Protein AF-A0A1W9U5M5-F1 (afdb_monomer_lite)

pLDDT: mean 80.49, std 16.15, range [33.72, 97.81]

Foldseek 3Di:
DVLVVVLVVQVPDPPRDPVSVVVNVVVVVVPDPPDPPVVVVVVVVVVVVVVVVVVVVVVVVVVVVVVVVPCPPPPPPPFADWDDQVRFVVLVVVLVVVLVPFQKKWFWFWKWKDFPPDIAIWIWTWIDGPVLWIWIWTAHPVRHTAKIWIDHQAWIWIQGPPQLEIEIDGPPLDPCVVVQCPPDDSLNVSCVRLVGDDDDDAPCGWDTPHHQKIFGHHVVRDTQKMWGADPVPRHTAKIDGVLSQKMKGWDDDDPDAFATWIWIGGRPGRIIMITTTRDMDGDDDDDPCVSDDDRDPRGHYDYQAAAEEELLCLVLLLLCLQQQHHYHYDNDDDPCRLVVVVVVVHQYEDCDPVVQVVHPRYFHQVDDDSLSSNVSVCVVPVDDPDNPSGPQADSPGRAGWAQDDLVLCCVVDDVVQSVVWSSQWIAGPPPGDIDTDDDVSVVSVVVVVVSPD

Structure (mmCIF, N/CA/C/O backbone):
data_AF-A0A1W9U5M5-F1
#
_entry.id   AF-A0A1W9U5M5-F1
#
loop_
_atom_site.group_PDB
_atom_site.id
_atom_site.type_symbol
_atom_site.label_atom_id
_atom_site.label_alt_id
_atom_site.label_comp_id
_atom_site.label_asym_id
_atom_site.label_entity_id
_atom_site.label_seq_id
_atom_site.pdbx_PDB_ins_code
_atom_site.Cartn_x
_atom_site.Cartn_y
_atom_site.Cartn_z
_atom_site.occupancy
_atom_site.B_iso_or_equiv
_atom_site.auth_seq_id
_atom_site.auth_comp_id
_atom_site.auth_asym_id
_atom_site.auth_atom_id
_atom_site.pdbx_PDB_model_num
ATOM 1 N N . MET A 1 1 ? -99.903 -9.347 4.087 1.00 45.72 1 MET A N 1
ATOM 2 C CA . MET A 1 1 ? -99.329 -9.728 2.776 1.00 45.72 1 MET A CA 1
ATOM 3 C C . MET A 1 1 ? -98.110 -8.869 2.427 1.00 45.72 1 MET A C 1
ATOM 5 O O . MET A 1 1 ? -97.049 -9.443 2.241 1.00 45.72 1 MET A O 1
ATOM 9 N N . ILE A 1 2 ? -98.207 -7.534 2.517 1.00 44.19 2 ILE A N 1
ATOM 10 C CA . ILE A 1 2 ? -97.132 -6.554 2.216 1.00 44.19 2 ILE A CA 1
ATOM 11 C C . ILE A 1 2 ? -95.802 -6.808 2.971 1.00 44.19 2 ILE A C 1
ATOM 13 O O . ILE A 1 2 ? -94.723 -6.718 2.397 1.00 44.19 2 ILE A O 1
ATOM 17 N N . PHE A 1 3 ? -95.847 -7.205 4.249 1.00 45.75 3 PHE A N 1
ATOM 18 C CA . PHE A 1 3 ? -94.626 -7.442 5.042 1.00 45.75 3 PHE A CA 1
ATOM 19 C C . PHE A 1 3 ? -93.892 -8.757 4.727 1.00 45.75 3 PHE A C 1
ATOM 21 O O . PHE A 1 3 ? -92.684 -8.853 4.938 1.00 45.75 3 PHE A O 1
ATOM 28 N N . LYS A 1 4 ? -94.595 -9.764 4.190 1.00 46.88 4 LYS A N 1
ATOM 29 C CA . LYS A 1 4 ? -93.977 -11.042 3.796 1.00 46.88 4 LYS A CA 1
ATOM 30 C C . LYS A 1 4 ? -93.166 -10.878 2.503 1.00 46.88 4 LYS A C 1
ATOM 32 O O . LYS A 1 4 ? -92.128 -11.512 2.349 1.00 46.88 4 LYS A O 1
ATOM 37 N N . GLU A 1 5 ? -93.591 -9.964 1.630 1.00 47.59 5 GLU A N 1
ATOM 38 C CA . GLU A 1 5 ? -92.819 -9.519 0.462 1.00 47.59 5 GLU A CA 1
ATOM 39 C C . GLU A 1 5 ? -91.587 -8.689 0.845 1.00 47.59 5 GLU A C 1
ATOM 41 O O . GLU A 1 5 ? -90.523 -8.884 0.264 1.00 47.59 5 GLU A O 1
ATOM 46 N N . LEU A 1 6 ? -91.687 -7.816 1.854 1.00 49.09 6 LEU A N 1
ATOM 47 C CA . LEU A 1 6 ? -90.543 -7.047 2.367 1.00 49.09 6 LEU A CA 1
ATOM 48 C C . LEU A 1 6 ? -89.448 -7.950 2.961 1.00 49.09 6 LEU A C 1
ATOM 50 O O . LEU A 1 6 ? -88.270 -7.746 2.678 1.00 49.09 6 LEU A O 1
ATOM 54 N N . TYR A 1 7 ? -89.825 -8.982 3.724 1.00 52.53 7 TYR A N 1
ATOM 55 C CA . TYR A 1 7 ? -88.870 -9.939 4.295 1.00 52.53 7 TYR A CA 1
ATOM 56 C C . TYR A 1 7 ? -88.190 -10.803 3.225 1.00 52.53 7 TYR A C 1
ATOM 58 O O . TYR A 1 7 ? -86.972 -10.969 3.252 1.00 52.53 7 TYR A O 1
ATOM 66 N N . ASN A 1 8 ? -88.944 -11.294 2.237 1.00 52.12 8 ASN A N 1
ATOM 67 C CA . ASN A 1 8 ? -88.362 -12.070 1.139 1.00 52.12 8 ASN A CA 1
ATOM 68 C C . ASN A 1 8 ? -87.423 -11.224 0.257 1.00 52.12 8 ASN A C 1
ATOM 70 O O . ASN A 1 8 ? -86.415 -11.742 -0.217 1.00 52.12 8 ASN A O 1
ATOM 74 N N . ASN A 1 9 ? -87.691 -9.922 0.094 1.00 50.47 9 ASN A N 1
ATOM 75 C CA . ASN A 1 9 ? -86.795 -9.006 -0.622 1.00 50.47 9 ASN A CA 1
ATOM 76 C C . ASN A 1 9 ? -85.517 -8.649 0.161 1.00 50.47 9 ASN A C 1
ATOM 78 O O . ASN A 1 9 ? -84.486 -8.380 -0.456 1.00 50.47 9 ASN A O 1
ATOM 82 N N . LEU A 1 10 ? -85.557 -8.661 1.497 1.00 49.81 10 LEU A N 1
ATOM 83 C CA . LEU A 1 10 ? -84.386 -8.432 2.356 1.00 49.81 10 LEU A CA 1
ATOM 84 C C . LEU A 1 10 ? -83.539 -9.701 2.556 1.00 49.81 10 LEU A C 1
ATOM 86 O O . LEU A 1 10 ? -82.316 -9.617 2.624 1.00 49.81 10 LEU A O 1
ATOM 90 N N . GLY A 1 11 ? -84.165 -10.880 2.617 1.00 48.94 11 GLY A N 1
ATOM 91 C CA . GLY A 1 11 ? -83.482 -12.154 2.873 1.00 48.94 11 GLY A CA 1
ATOM 92 C C . GLY A 1 11 ? -82.731 -12.752 1.676 1.00 48.94 11 GLY A C 1
ATOM 93 O O . GLY A 1 11 ? -81.859 -13.592 1.876 1.00 48.94 11 GLY A O 1
ATOM 94 N N . ALA A 1 12 ? -83.033 -12.330 0.443 1.00 46.38 12 ALA A N 1
ATOM 95 C CA . ALA A 1 12 ? -82.497 -12.938 -0.781 1.00 46.38 12 ALA A CA 1
ATOM 96 C C . ALA A 1 12 ? -81.401 -12.113 -1.489 1.00 46.38 12 ALA A C 1
ATOM 98 O O . ALA A 1 12 ? -81.134 -12.333 -2.671 1.00 46.38 12 ALA A O 1
ATOM 99 N N . ARG A 1 13 ? -80.751 -11.161 -0.802 1.00 49.41 13 ARG A N 1
ATOM 100 C CA . ARG A 1 13 ? -79.577 -10.447 -1.339 1.00 49.41 13 ARG A CA 1
ATOM 101 C C . ARG A 1 13 ? -78.278 -11.000 -0.735 1.00 49.41 13 ARG A C 1
ATOM 103 O O . ARG A 1 13 ? -78.112 -10.927 0.483 1.00 49.41 13 ARG A O 1
ATOM 110 N N . PRO A 1 14 ? -77.328 -11.504 -1.545 1.00 41.53 14 PRO A N 1
ATOM 111 C CA . PRO A 1 14 ? -76.000 -11.848 -1.048 1.00 41.53 14 PRO A CA 1
ATOM 112 C C . PRO A 1 14 ? -75.293 -10.558 -0.604 1.00 41.53 14 PRO A C 1
ATOM 114 O O . PRO A 1 14 ? -75.052 -9.681 -1.432 1.00 41.53 14 PRO A O 1
ATOM 117 N N . GLY A 1 15 ? -75.004 -10.424 0.695 1.00 51.38 15 GLY A N 1
ATOM 118 C CA . GLY A 1 15 ? -74.293 -9.271 1.271 1.00 51.38 15 GLY A CA 1
ATOM 119 C C . GLY A 1 15 ? -75.025 -8.491 2.371 1.00 51.38 15 GLY A C 1
ATOM 120 O O . GLY A 1 15 ? -74.480 -7.497 2.844 1.00 51.38 15 GLY A O 1
ATOM 121 N N . ALA A 1 16 ? -76.220 -8.911 2.799 1.00 49.16 16 ALA A N 1
ATOM 122 C CA . ALA A 1 16 ? -76.921 -8.257 3.909 1.00 49.16 16 ALA A CA 1
ATOM 123 C C . ALA A 1 16 ? -76.114 -8.334 5.220 1.00 49.16 16 ALA A C 1
ATOM 125 O O . ALA A 1 16 ? -75.555 -9.380 5.565 1.00 49.16 16 ALA A O 1
ATOM 126 N N . THR A 1 17 ? -76.054 -7.225 5.959 1.00 53.47 17 THR A N 1
ATOM 127 C CA . THR A 1 17 ? -75.282 -7.147 7.209 1.00 53.47 17 THR A CA 1
ATOM 128 C C . THR A 1 17 ? -76.038 -7.793 8.373 1.00 53.47 17 THR A C 1
ATOM 130 O O . THR A 1 17 ? -77.266 -7.886 8.378 1.00 53.47 17 THR A O 1
ATOM 133 N N . TRP A 1 18 ? -75.308 -8.227 9.406 1.00 49.78 18 TRP A N 1
ATOM 134 C CA . TRP A 1 18 ? -75.883 -8.880 10.593 1.00 49.78 18 TRP A CA 1
ATOM 135 C C . TRP A 1 18 ? -77.005 -8.055 11.258 1.00 49.78 18 TRP A C 1
ATOM 137 O O . TRP A 1 18 ? -77.987 -8.615 11.748 1.00 49.78 18 TRP A O 1
ATOM 147 N N . LEU A 1 19 ? -76.906 -6.722 11.201 1.00 45.84 19 LEU A N 1
ATOM 148 C CA . LEU A 1 19 ? -77.890 -5.799 11.768 1.00 45.84 19 LEU A CA 1
ATOM 149 C C . LEU A 1 19 ? -79.242 -5.849 11.032 1.00 45.84 19 LEU A C 1
ATOM 151 O O . LEU A 1 19 ? -80.296 -5.795 11.664 1.00 45.84 19 LEU A O 1
ATOM 155 N N . GLU A 1 20 ? -79.230 -6.003 9.707 1.00 49.50 20 GLU A N 1
ATOM 156 C CA . GLU A 1 20 ? -80.446 -6.070 8.885 1.00 49.50 20 GLU A CA 1
ATOM 157 C C . GLU A 1 20 ? -81.212 -7.377 9.136 1.00 49.50 20 GLU A C 1
ATOM 159 O O . GLU A 1 20 ? -82.443 -7.382 9.225 1.00 49.50 20 GLU A O 1
ATOM 164 N N . HIS A 1 21 ? -80.485 -8.478 9.357 1.00 52.50 21 HIS A N 1
ATOM 165 C CA . HIS A 1 21 ? -81.072 -9.768 9.727 1.00 52.50 21 HIS A CA 1
ATOM 166 C C . HIS A 1 21 ? -81.705 -9.737 11.127 1.00 52.50 21 HIS A C 1
ATOM 168 O O . HIS A 1 21 ? -82.790 -10.293 11.334 1.00 52.50 21 HIS A O 1
ATOM 174 N N . TYR A 1 22 ? -81.056 -9.049 12.073 1.00 56.84 22 TYR A N 1
ATOM 175 C CA . TYR A 1 22 ? -81.542 -8.873 13.442 1.00 56.84 22 TYR A CA 1
ATOM 176 C C . TYR A 1 22 ? -82.822 -8.021 13.489 1.00 56.84 22 TYR A C 1
ATOM 178 O O . TYR A 1 22 ? -83.810 -8.414 14.110 1.00 56.84 22 TYR A O 1
ATOM 186 N N . ILE A 1 23 ? -82.870 -6.907 12.750 1.00 55.50 23 ILE A N 1
ATOM 187 C CA . ILE A 1 23 ? -84.065 -6.048 12.682 1.00 55.50 23 ILE A CA 1
ATOM 188 C C . ILE A 1 23 ? -85.253 -6.808 12.065 1.00 55.50 23 ILE A C 1
ATOM 190 O O . ILE A 1 23 ? -86.371 -6.736 12.583 1.00 55.50 23 ILE A O 1
ATOM 194 N N . GLY A 1 24 ? -85.020 -7.609 11.017 1.00 55.12 24 GLY A N 1
ATOM 195 C CA . GLY A 1 24 ? -86.059 -8.444 10.404 1.00 55.12 24 GLY A CA 1
ATOM 196 C C . GLY A 1 24 ? -86.631 -9.516 11.344 1.00 55.12 24 GLY A C 1
ATOM 197 O O . GLY A 1 24 ? -87.837 -9.771 11.331 1.00 55.12 24 GLY A O 1
ATOM 198 N N . THR A 1 25 ? -85.799 -10.116 12.203 1.00 55.50 25 THR A N 1
ATOM 199 C CA . THR A 1 25 ? -86.247 -11.125 13.184 1.00 55.50 25 THR A CA 1
ATOM 200 C C . THR A 1 25 ? -86.974 -10.513 14.381 1.00 55.50 25 THR A C 1
ATOM 202 O O . THR A 1 25 ? -87.929 -11.114 14.880 1.00 55.50 25 THR A O 1
ATOM 205 N N . VAL A 1 26 ? -86.584 -9.312 14.815 1.00 55.41 26 VAL A N 1
ATOM 206 C CA . VAL A 1 26 ? -87.281 -8.576 15.882 1.00 55.41 26 VAL A CA 1
ATOM 207 C C . VAL A 1 26 ? -88.674 -8.140 15.418 1.00 55.41 26 VAL A C 1
ATOM 209 O O . VAL A 1 26 ? -89.654 -8.384 16.122 1.00 55.41 26 VAL A O 1
ATOM 212 N N . LEU A 1 27 ? -88.808 -7.606 14.199 1.00 51.53 27 LEU A N 1
ATOM 213 C CA . LEU A 1 27 ? -90.104 -7.185 13.647 1.00 51.53 27 LEU A CA 1
ATOM 214 C C . LEU A 1 27 ? -91.096 -8.351 13.467 1.00 51.53 27 LEU A C 1
ATOM 216 O O . LEU A 1 27 ? -92.292 -8.173 13.694 1.00 51.53 27 LEU A O 1
ATOM 220 N N . LEU A 1 28 ? -90.617 -9.558 13.140 1.00 50.91 28 LEU A N 1
ATOM 221 C CA . LEU A 1 28 ? -91.451 -10.767 13.046 1.00 50.91 28 LEU A CA 1
ATOM 222 C C . LEU A 1 28 ? -91.948 -11.281 14.410 1.00 50.91 28 LEU A C 1
ATOM 224 O O . LEU A 1 28 ? -93.009 -11.901 14.473 1.00 50.91 28 LEU A O 1
ATOM 228 N N . ARG A 1 29 ? -91.216 -11.031 15.506 1.00 51.25 29 ARG A N 1
ATOM 229 C CA . ARG A 1 29 ? -91.603 -11.472 16.862 1.00 51.25 29 ARG A CA 1
ATOM 230 C C . ARG A 1 29 ? -92.570 -10.525 17.569 1.00 51.25 29 ARG A C 1
ATOM 232 O O . ARG A 1 29 ? -93.310 -10.974 18.439 1.00 51.25 29 ARG A O 1
ATOM 239 N N . VAL A 1 30 ? -92.592 -9.248 17.196 1.00 51.12 30 VAL A N 1
ATOM 240 C CA . VAL A 1 30 ? -93.424 -8.225 17.854 1.00 51.12 30 VAL A CA 1
ATOM 241 C C . VAL A 1 30 ? -94.906 -8.304 17.445 1.00 51.12 30 VAL A C 1
ATOM 243 O O . VAL A 1 30 ? -95.757 -7.817 18.181 1.00 51.12 30 VAL A O 1
ATOM 246 N N . TYR A 1 31 ? -95.257 -8.968 16.335 1.00 48.72 31 TYR A N 1
ATOM 247 C CA . TYR A 1 31 ? -96.626 -8.948 15.787 1.00 48.72 31 TYR A CA 1
ATOM 248 C C . TYR A 1 31 ? -97.392 -10.284 15.862 1.00 48.72 31 TYR A C 1
ATOM 250 O O . TYR A 1 31 ? -98.213 -10.583 14.995 1.00 48.72 31 TYR A O 1
ATOM 258 N N . ASN A 1 32 ? -97.154 -11.094 16.901 1.00 48.25 32 ASN A N 1
ATOM 259 C CA . ASN A 1 32 ? -98.032 -12.220 17.237 1.00 48.25 32 ASN A CA 1
ATOM 260 C C . ASN A 1 32 ? -98.922 -11.843 18.444 1.00 48.25 32 ASN A C 1
ATOM 262 O O . ASN A 1 32 ? -98.409 -11.778 19.563 1.00 48.25 32 ASN A O 1
ATOM 266 N N . PRO A 1 33 ? -100.233 -11.583 18.266 1.00 46.00 33 PRO A N 1
ATOM 267 C CA . PRO A 1 33 ? -101.068 -10.987 19.310 1.00 46.00 33 PRO A CA 1
ATOM 268 C C . PRO A 1 33 ? -101.520 -11.963 20.413 1.00 46.00 33 PRO A C 1
ATOM 270 O O . PRO A 1 33 ? -102.319 -11.579 21.260 1.00 46.00 33 PRO A O 1
ATOM 273 N N . TYR A 1 34 ? -101.011 -13.200 20.453 1.00 45.97 34 TYR A N 1
ATOM 274 C CA . TYR A 1 34 ? -101.496 -14.238 21.376 1.00 45.97 34 TYR A CA 1
ATOM 275 C C . TYR A 1 34 ? -100.565 -14.621 22.536 1.00 45.97 34 TYR A C 1
ATOM 277 O O . TYR A 1 34 ? -100.801 -15.638 23.178 1.00 45.97 34 TYR A O 1
ATOM 285 N N . ASN A 1 35 ? -99.539 -13.830 22.873 1.00 49.88 35 ASN A N 1
ATOM 286 C CA . ASN A 1 35 ? -98.780 -14.089 24.108 1.00 49.88 35 ASN A CA 1
ATOM 287 C C . ASN A 1 35 ? -98.123 -12.832 24.702 1.00 49.88 35 ASN A C 1
ATOM 289 O O . ASN A 1 35 ? -96.934 -12.565 24.521 1.00 49.88 35 ASN A O 1
ATOM 293 N N . SER A 1 36 ? -98.906 -12.063 25.459 1.00 52.69 36 SER A N 1
ATOM 294 C CA . SER A 1 36 ? -98.474 -10.829 26.134 1.00 52.69 36 SER A CA 1
ATOM 295 C C . SER A 1 36 ? -97.443 -11.058 27.253 1.00 52.69 36 SER A C 1
ATOM 297 O O . SER A 1 36 ? -96.619 -10.183 27.510 1.00 52.69 36 SER A O 1
ATOM 299 N N . ALA A 1 37 ? -97.413 -12.240 27.877 1.00 51.38 37 ALA A N 1
ATOM 300 C CA . ALA A 1 37 ? -96.477 -12.539 28.966 1.00 51.38 37 ALA A CA 1
ATOM 301 C C . ALA A 1 37 ? -95.037 -12.817 28.483 1.00 51.38 37 ALA A C 1
ATOM 303 O O . ALA A 1 37 ? -94.079 -12.358 29.107 1.00 51.38 37 ALA A O 1
ATOM 304 N N . LEU A 1 38 ? -94.866 -13.511 27.348 1.00 50.19 38 LEU A N 1
ATOM 305 C CA . LEU A 1 38 ? -93.534 -13.771 26.781 1.00 50.19 38 LEU A CA 1
ATOM 306 C C . LEU A 1 38 ? -92.927 -12.516 26.137 1.00 50.19 38 LEU A C 1
ATOM 308 O O . LEU A 1 38 ? -91.717 -12.310 26.226 1.00 50.19 38 LEU A O 1
ATOM 312 N N . ALA A 1 39 ? -93.752 -11.655 25.531 1.00 48.97 39 ALA A N 1
ATOM 313 C CA . ALA A 1 39 ? -93.289 -10.408 24.924 1.00 48.97 39 ALA A CA 1
ATOM 314 C C . ALA A 1 39 ? -92.665 -9.453 25.963 1.00 48.97 39 ALA A C 1
ATOM 316 O O . ALA A 1 39 ? -91.598 -8.897 25.709 1.00 48.97 39 ALA A O 1
ATOM 317 N N . CYS A 1 40 ? -93.254 -9.332 27.160 1.00 49.62 40 CYS A N 1
ATOM 318 C CA . CYS A 1 40 ? -92.704 -8.504 28.241 1.00 49.62 40 CYS A CA 1
ATOM 319 C C . CYS A 1 40 ? -91.366 -9.022 28.793 1.00 49.62 40 CYS A C 1
ATOM 321 O O . CYS A 1 40 ? -90.479 -8.219 29.080 1.00 49.62 40 CYS A O 1
ATOM 323 N N . GLN A 1 41 ? -91.182 -10.341 28.923 1.00 51.75 41 GLN A N 1
ATOM 324 C CA . GLN A 1 41 ? -89.911 -10.907 29.401 1.00 51.75 41 GLN A CA 1
ATOM 325 C C . GLN A 1 41 ? -88.779 -10.758 28.379 1.00 51.75 41 GLN A C 1
ATOM 327 O O . GLN A 1 41 ? -87.640 -10.495 28.766 1.00 51.75 41 GLN A O 1
ATOM 332 N N . VAL A 1 42 ? -89.085 -10.885 27.084 1.00 52.78 42 VAL A N 1
ATOM 333 C CA . VAL A 1 42 ? -88.109 -10.644 26.011 1.00 52.78 42 VAL A CA 1
ATOM 334 C C . VAL A 1 42 ? -87.730 -9.163 25.965 1.00 52.78 42 VAL A C 1
ATOM 336 O O . VAL A 1 42 ? -86.545 -8.853 25.976 1.00 52.78 42 VAL A O 1
ATOM 339 N N . TRP A 1 43 ? -88.701 -8.247 26.055 1.00 51.06 43 TRP A N 1
ATOM 340 C CA . TRP A 1 43 ? -88.429 -6.805 26.101 1.00 51.06 43 TRP A CA 1
ATOM 341 C C . TRP A 1 43 ? -87.601 -6.388 27.318 1.00 51.06 43 TRP A C 1
ATOM 343 O O . TRP A 1 43 ? -86.670 -5.606 27.165 1.00 51.06 43 TRP A O 1
ATOM 353 N N . ALA A 1 44 ? -87.882 -6.922 28.510 1.00 53.56 44 ALA A N 1
ATOM 354 C CA . ALA A 1 44 ? -87.099 -6.617 29.709 1.00 53.56 44 ALA A CA 1
ATOM 355 C C . ALA A 1 44 ? -85.659 -7.146 29.605 1.00 53.56 44 ALA A C 1
ATOM 357 O O . ALA A 1 44 ? -84.714 -6.454 29.982 1.00 53.56 44 ALA A O 1
ATOM 358 N N . ARG A 1 45 ? -85.473 -8.352 29.055 1.00 54.38 45 ARG A N 1
ATOM 359 C CA . ARG A 1 45 ? -84.148 -8.955 28.866 1.00 54.38 45 ARG A CA 1
ATOM 360 C C . ARG A 1 45 ? -83.340 -8.237 27.781 1.00 54.38 45 ARG A C 1
ATOM 362 O O . ARG A 1 45 ? -82.149 -8.005 27.981 1.00 54.38 45 ARG A O 1
ATOM 369 N N . ASP A 1 46 ? -83.986 -7.825 26.694 1.00 52.62 46 ASP A N 1
ATOM 370 C CA . ASP A 1 46 ? -83.349 -7.073 25.612 1.00 52.62 46 ASP A CA 1
ATOM 371 C C . 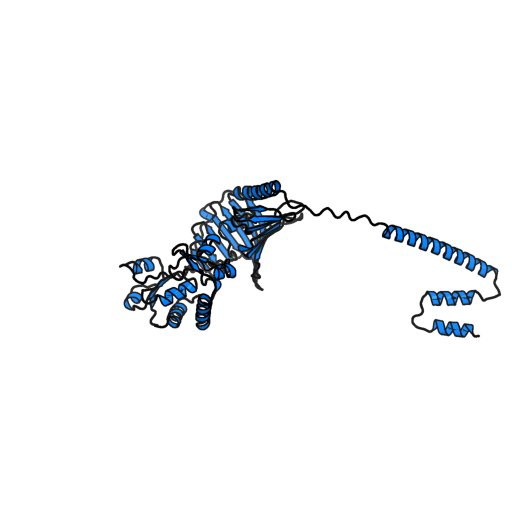ASP A 1 46 ? -83.022 -5.635 26.051 1.00 52.62 46 ASP A C 1
ATOM 373 O O . ASP A 1 46 ? -81.914 -5.170 25.791 1.00 52.62 46 ASP A O 1
ATOM 377 N N . LEU A 1 47 ? -83.894 -4.969 26.825 1.00 54.19 47 LEU A N 1
ATOM 378 C CA . LEU A 1 47 ? -83.612 -3.663 27.440 1.00 54.19 47 LEU A CA 1
ATOM 379 C C . LEU A 1 47 ? -82.437 -3.730 28.413 1.00 54.19 47 LEU A C 1
ATOM 381 O O . LEU A 1 47 ? -81.559 -2.880 28.341 1.00 54.19 47 LEU A O 1
ATOM 385 N N . VAL A 1 48 ? -82.368 -4.750 29.274 1.00 58.31 48 VAL A N 1
ATOM 386 C CA . VAL A 1 48 ? -81.227 -4.952 30.184 1.00 58.31 48 VAL A CA 1
ATOM 387 C C . VAL A 1 48 ? -79.942 -5.235 29.402 1.00 58.31 48 VAL A C 1
ATOM 389 O O . VAL A 1 48 ? -78.889 -4.719 29.766 1.00 58.31 48 VAL A O 1
ATOM 392 N N . SER A 1 49 ? -80.013 -5.983 28.296 1.00 56.75 49 SER A N 1
ATOM 393 C CA . SER A 1 49 ? -78.850 -6.246 27.438 1.00 56.75 49 SER A CA 1
ATOM 394 C C . SER A 1 49 ? -78.371 -5.001 26.681 1.00 56.75 49 SER A C 1
ATOM 396 O O . SER A 1 49 ? -77.169 -4.773 26.576 1.00 56.75 49 SER A O 1
ATOM 398 N N . LEU A 1 50 ? -79.294 -4.146 26.225 1.00 55.38 50 LEU A N 1
ATOM 399 C CA . LEU A 1 50 ? -78.992 -2.849 25.616 1.00 55.38 50 LEU A CA 1
ATOM 400 C C . LEU A 1 50 ? -78.411 -1.881 26.653 1.00 55.38 50 LEU A C 1
ATOM 402 O O . LEU A 1 50 ? -77.470 -1.155 26.348 1.00 55.38 50 LEU A O 1
ATOM 406 N N . TRP A 1 51 ? -78.917 -1.914 27.888 1.00 57.88 51 TRP A N 1
ATOM 407 C CA . TRP A 1 51 ? -78.425 -1.094 28.994 1.00 57.88 51 TRP A CA 1
ATOM 408 C C . TRP A 1 51 ? -77.017 -1.524 29.433 1.00 57.88 51 TRP A C 1
ATOM 410 O O . TRP A 1 51 ? -76.128 -0.685 29.565 1.00 57.88 51 TRP A O 1
ATOM 420 N N . LEU A 1 52 ? -76.765 -2.832 29.559 1.00 58.56 52 LEU A N 1
ATOM 421 C CA . LEU A 1 52 ? -75.435 -3.394 29.824 1.00 58.56 52 LEU A CA 1
ATOM 422 C C . LEU A 1 52 ? -74.453 -3.113 28.684 1.00 58.56 52 LEU A C 1
ATOM 424 O O . LEU A 1 52 ? -73.321 -2.726 28.954 1.00 58.56 52 LEU A O 1
ATOM 428 N N . ASN A 1 53 ? -74.881 -3.241 27.424 1.00 66.38 53 ASN A N 1
ATOM 429 C CA . ASN A 1 53 ? -74.046 -2.908 26.270 1.00 66.38 53 ASN A CA 1
ATOM 430 C C . ASN A 1 53 ? -73.752 -1.409 26.178 1.00 66.38 53 ASN A C 1
ATOM 432 O O . ASN A 1 53 ? -72.650 -1.047 25.786 1.00 66.38 53 ASN A O 1
ATOM 436 N N . TYR A 1 54 ? -74.677 -0.532 26.576 1.00 70.38 54 TYR A N 1
ATOM 437 C CA . TYR A 1 54 ? -74.428 0.909 26.646 1.00 70.38 54 TYR A CA 1
ATOM 438 C C . TYR A 1 54 ? -73.402 1.253 27.729 1.00 70.38 54 TYR A C 1
ATOM 440 O O . TYR A 1 54 ? -72.500 2.047 27.476 1.00 70.38 54 TYR A O 1
ATOM 448 N N . TYR A 1 55 ? -73.481 0.629 28.909 1.00 69.81 55 TYR A N 1
ATOM 449 C CA . TYR A 1 55 ? -72.465 0.801 29.952 1.00 69.81 55 TYR A CA 1
ATOM 450 C C . TYR A 1 55 ? -71.117 0.177 29.571 1.00 69.81 55 TYR A C 1
ATOM 452 O O . TYR A 1 55 ? -70.074 0.757 29.859 1.00 69.81 55 TYR A O 1
ATOM 460 N N . LEU A 1 56 ? -71.108 -0.965 28.881 1.00 70.38 56 LEU A N 1
ATOM 461 C CA . LEU A 1 56 ? -69.886 -1.568 28.342 1.00 70.38 56 LEU A CA 1
ATOM 462 C C . LEU A 1 56 ? -69.264 -0.701 27.248 1.00 70.38 56 LEU A C 1
ATOM 464 O O . LEU A 1 56 ? -68.074 -0.444 27.296 1.00 70.38 56 LEU A O 1
ATOM 468 N N . LEU A 1 57 ? -70.046 -0.182 26.302 1.00 68.19 57 LEU A N 1
ATOM 469 C CA . LEU A 1 57 ? -69.549 0.712 25.254 1.00 68.19 57 LEU A CA 1
ATOM 470 C C . LEU A 1 57 ? -69.131 2.080 25.806 1.00 68.19 57 LEU A C 1
ATOM 472 O O . LEU A 1 57 ? -68.162 2.647 25.312 1.00 68.19 57 LEU A O 1
ATOM 476 N N . SER A 1 58 ? -69.815 2.604 26.828 1.00 70.38 58 SER A N 1
ATOM 477 C CA . SER A 1 58 ? -69.438 3.863 27.480 1.00 70.38 58 SER A CA 1
ATOM 478 C C . SER A 1 58 ? -68.196 3.705 28.357 1.00 70.38 58 SER A C 1
ATOM 480 O O . SER A 1 58 ? -67.314 4.552 28.328 1.00 70.38 58 SER A O 1
ATOM 482 N N . SER A 1 59 ? -68.059 2.592 29.076 1.00 71.88 59 SER A N 1
ATOM 483 C CA . SER A 1 59 ? -66.828 2.270 29.808 1.00 71.88 59 SER A CA 1
ATOM 484 C C . SER A 1 59 ? -65.667 1.977 28.863 1.00 71.88 59 SER A C 1
ATOM 486 O O . SER A 1 59 ? -64.566 2.448 29.121 1.00 71.88 59 SER A O 1
ATOM 488 N N . LEU A 1 60 ? -65.899 1.293 27.737 1.00 71.38 60 LEU A N 1
ATOM 489 C CA . LEU A 1 60 ? -64.879 1.059 26.714 1.00 71.38 60 LEU A CA 1
ATOM 490 C C . LEU A 1 60 ? -64.468 2.365 26.026 1.00 71.38 60 LEU A C 1
ATOM 492 O O . LEU A 1 60 ? -63.289 2.551 25.745 1.00 71.38 60 LEU A O 1
ATOM 496 N N . SER A 1 61 ? -65.410 3.282 25.778 1.00 70.06 61 SER A N 1
ATOM 497 C CA . SER A 1 61 ? -65.110 4.583 25.176 1.00 70.06 61 SER A CA 1
ATOM 498 C C . SER A 1 61 ? -64.393 5.510 26.151 1.00 70.06 61 SER A C 1
ATOM 500 O O . SER A 1 61 ? -63.434 6.153 25.743 1.00 70.06 61 SER A O 1
ATOM 502 N N . VAL A 1 62 ? -64.758 5.50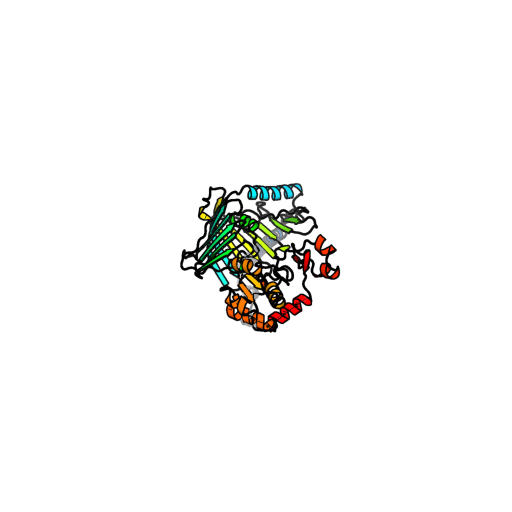8 27.439 1.00 74.56 62 VAL A N 1
ATOM 503 C CA . VAL A 1 62 ? -64.002 6.190 28.501 1.00 74.56 62 VAL A CA 1
ATOM 504 C C . VAL A 1 62 ? -62.608 5.576 28.640 1.00 74.56 62 VAL A C 1
ATOM 506 O O . VAL A 1 62 ? -61.636 6.320 28.714 1.00 74.56 62 VAL A O 1
ATOM 509 N N . PHE A 1 63 ? -62.475 4.248 28.584 1.00 70.31 63 PHE A N 1
ATOM 510 C CA . PHE A 1 63 ? -61.181 3.563 28.643 1.00 70.31 63 PHE A CA 1
ATOM 511 C C . PHE A 1 63 ? -60.299 3.888 27.422 1.00 70.31 63 PHE A C 1
ATOM 513 O O . PHE A 1 63 ? -59.119 4.207 27.575 1.00 70.31 63 PHE A O 1
ATOM 520 N N . LEU A 1 64 ? -60.868 3.915 26.210 1.00 67.06 64 LEU A N 1
ATOM 521 C CA . LEU A 1 64 ? -60.168 4.368 25.002 1.00 67.06 64 LEU A CA 1
ATOM 522 C C . LEU A 1 64 ? -59.796 5.855 25.070 1.00 67.06 64 LEU A C 1
ATOM 524 O O . LEU A 1 64 ? -58.695 6.218 24.667 1.00 67.06 64 LEU A O 1
ATOM 528 N N . LEU A 1 65 ? -60.670 6.712 25.605 1.00 65.94 65 LEU A N 1
ATOM 529 C CA . LEU A 1 65 ? -60.370 8.127 25.841 1.00 65.94 65 LEU A CA 1
ATOM 530 C C . LEU A 1 65 ? -59.240 8.295 26.861 1.00 65.94 65 LEU A C 1
ATOM 532 O O . LEU A 1 65 ? -58.377 9.140 26.655 1.00 65.94 65 LEU A O 1
ATOM 536 N N . THR A 1 66 ? -59.173 7.465 27.907 1.00 61.78 66 THR A N 1
ATOM 537 C CA . THR A 1 66 ? -58.045 7.477 28.852 1.00 61.78 66 THR A CA 1
ATOM 538 C C . THR A 1 66 ? -56.744 6.959 28.236 1.00 61.78 66 THR A C 1
ATOM 540 O O . THR A 1 66 ? -55.679 7.459 28.586 1.00 61.78 66 THR A O 1
ATOM 543 N N . LEU A 1 67 ? -56.807 6.031 27.272 1.00 60.28 67 LEU A N 1
ATOM 544 C CA . LEU A 1 67 ? -55.638 5.581 26.503 1.00 60.28 67 LEU A CA 1
ATOM 545 C C . LEU A 1 67 ? -55.155 6.645 25.501 1.00 60.28 67 LEU A C 1
ATOM 547 O O . LEU A 1 67 ? -53.953 6.785 25.303 1.00 60.28 67 LEU A O 1
ATOM 551 N N . LEU A 1 68 ? -56.068 7.426 24.911 1.00 57.06 68 LEU A N 1
ATOM 552 C CA . LEU A 1 68 ? -55.748 8.528 23.992 1.00 57.06 68 LEU A CA 1
ATOM 553 C C . LEU A 1 68 ? -55.298 9.811 24.715 1.00 57.06 68 LEU A C 1
ATOM 555 O O . LEU A 1 68 ? -54.541 10.594 24.150 1.00 57.06 68 LEU A O 1
ATOM 559 N N . LEU A 1 69 ? -55.730 10.019 25.963 1.00 56.84 69 LEU A N 1
ATOM 560 C CA . LEU A 1 69 ? -55.261 11.097 26.849 1.00 56.84 69 LEU A CA 1
ATOM 561 C C . LEU A 1 69 ? -54.002 10.710 27.639 1.00 56.84 69 LEU A C 1
ATOM 563 O O . LEU A 1 69 ? -53.392 11.561 28.286 1.00 56.84 69 LEU A O 1
ATOM 567 N N . GLY A 1 70 ? -53.571 9.451 27.533 1.00 51.19 70 GLY A N 1
ATOM 568 C CA . GLY A 1 70 ? -52.268 8.958 27.961 1.00 51.19 70 GLY A CA 1
ATOM 569 C C . GLY A 1 70 ? -51.137 9.454 27.061 1.00 51.19 70 GLY A C 1
ATOM 570 O O . GLY A 1 70 ? -50.289 8.673 26.641 1.00 51.19 70 GLY A O 1
ATOM 571 N N . CYS A 1 71 ? -51.091 10.755 26.775 1.00 54.09 71 CYS A N 1
ATOM 572 C CA . CYS A 1 71 ? -49.875 11.410 26.323 1.00 54.09 71 CYS A CA 1
ATOM 573 C C . CYS A 1 71 ? -48.908 11.435 27.511 1.00 54.09 71 CYS A C 1
ATOM 575 O O . CYS A 1 71 ? -48.710 12.468 28.150 1.00 54.09 71 CYS A O 1
ATOM 577 N N . ALA A 1 72 ? -48.296 10.291 27.827 1.00 52.31 72 ALA A N 1
ATOM 578 C CA . ALA A 1 72 ? -46.990 10.335 28.452 1.00 52.31 72 ALA A CA 1
ATOM 579 C C . ALA A 1 72 ? -46.147 11.190 27.509 1.00 52.31 72 ALA A C 1
ATOM 581 O O . ALA A 1 72 ? -45.909 10.799 26.366 1.00 52.31 72 ALA A O 1
ATOM 582 N N . SER A 1 73 ? -45.801 12.402 27.946 1.00 50.88 73 SER A N 1
ATOM 583 C CA . SER A 1 73 ? -44.803 13.210 27.266 1.00 50.88 73 SER A CA 1
ATOM 584 C C . SER A 1 73 ? -43.622 12.276 27.039 1.00 50.88 73 SER A C 1
ATOM 586 O O . SER A 1 73 ? -42.999 11.841 28.011 1.00 50.88 73 SER A O 1
ATOM 588 N N . LEU A 1 74 ? -43.370 11.881 25.783 1.00 49.78 74 LEU A N 1
ATOM 589 C CA . LEU A 1 74 ? -42.064 11.361 25.429 1.00 49.78 74 LEU A CA 1
ATOM 590 C C . LEU A 1 74 ? -41.147 12.525 25.761 1.00 49.78 74 LEU A C 1
ATOM 592 O O . LEU A 1 74 ? -41.049 13.483 24.996 1.00 49.78 74 LEU A O 1
ATOM 596 N N . SER A 1 75 ? -40.547 12.475 26.945 1.00 49.00 75 SER A N 1
ATOM 597 C CA . SER A 1 75 ? -39.433 13.319 27.296 1.00 49.00 75 SER A CA 1
ATOM 598 C C . SER A 1 75 ? -38.373 12.987 26.263 1.00 49.00 75 SER A C 1
ATOM 600 O O . SER A 1 75 ? -37.647 12.000 26.365 1.00 49.00 75 SER A O 1
ATOM 602 N N . THR A 1 76 ? -38.348 13.769 25.186 1.00 52.22 76 THR A N 1
ATOM 603 C CA . THR A 1 76 ? -37.254 13.740 24.237 1.00 52.22 76 THR A CA 1
ATOM 604 C C . THR A 1 76 ? -36.039 14.048 25.084 1.00 52.22 76 THR A C 1
ATOM 606 O O . THR A 1 76 ? -35.918 15.168 25.593 1.00 52.22 76 THR A O 1
ATOM 609 N N . LEU A 1 77 ? -35.205 13.032 25.329 1.00 58.66 77 LEU A N 1
ATOM 610 C CA . LEU A 1 77 ? -33.916 13.232 25.970 1.00 58.66 77 LEU A CA 1
ATOM 611 C C . LEU A 1 77 ? -33.287 14.444 25.276 1.00 58.66 77 LEU A C 1
ATOM 613 O O . LEU A 1 77 ? -33.276 14.469 24.038 1.00 58.66 77 LEU A O 1
ATOM 617 N N . PRO A 1 78 ? -32.860 15.475 26.028 1.00 61.59 78 PRO A N 1
ATOM 618 C CA . PRO A 1 78 ? -32.254 16.642 25.414 1.00 61.59 78 PRO A CA 1
ATOM 619 C C . PRO A 1 78 ? -31.149 16.157 24.473 1.00 61.59 78 PRO A C 1
ATOM 621 O O . PRO A 1 78 ? -30.449 15.197 24.823 1.00 61.59 78 PRO A O 1
ATOM 624 N N . PRO A 1 79 ? -31.020 16.754 23.273 1.00 69.62 79 PRO A N 1
ATOM 625 C CA . PRO A 1 79 ? -30.034 16.305 22.308 1.00 69.62 79 PRO A CA 1
ATOM 626 C C . PRO A 1 79 ? -28.687 16.255 23.015 1.00 69.62 79 PRO A C 1
ATOM 628 O O . PRO A 1 79 ? -28.309 17.206 23.710 1.00 69.62 79 PRO A O 1
ATOM 631 N N . ALA A 1 80 ? -28.012 15.107 22.904 1.00 79.44 80 ALA A N 1
ATOM 632 C CA . ALA A 1 80 ? -26.699 14.933 23.500 1.00 79.44 80 ALA A CA 1
ATOM 633 C C . ALA A 1 80 ? -25.833 16.131 23.097 1.00 79.44 80 ALA A C 1
ATOM 635 O O . ALA A 1 80 ? -25.953 16.634 21.982 1.00 79.44 80 ALA A O 1
ATOM 636 N N . LYS A 1 81 ? -25.025 16.652 24.016 1.00 87.50 81 LYS A N 1
ATOM 637 C CA . LYS A 1 81 ? -24.172 17.801 23.710 1.00 87.50 81 LYS A CA 1
ATOM 638 C C . LYS A 1 81 ? -22.881 17.314 23.042 1.00 87.50 81 LYS A C 1
ATOM 640 O O . LYS A 1 81 ? -22.455 16.190 23.317 1.00 87.50 81 LYS A O 1
ATOM 645 N N . PRO A 1 82 ? -22.251 18.127 22.178 1.00 93.12 82 PRO A N 1
ATOM 646 C CA . PRO A 1 82 ? -20.867 17.899 21.776 1.00 93.12 82 PRO A CA 1
ATOM 647 C C . PRO A 1 82 ? -19.948 17.818 23.001 1.00 93.12 82 PRO A C 1
ATOM 649 O O . PRO A 1 82 ? -20.265 18.373 24.059 1.00 93.12 82 PRO A O 1
ATOM 652 N N . PHE A 1 83 ? -18.821 17.123 22.867 1.00 93.12 83 PHE A N 1
ATOM 653 C CA . PHE A 1 83 ? -17.847 17.021 23.949 1.00 93.12 83 PHE A CA 1
ATOM 654 C C . PHE A 1 83 ? -17.248 18.391 24.276 1.00 93.12 83 PHE A C 1
ATOM 656 O O . PHE A 1 83 ? -17.025 19.216 23.389 1.00 93.12 83 PHE A O 1
ATOM 663 N N . SER A 1 84 ? -16.945 18.628 25.554 1.00 93.75 84 SER A N 1
ATOM 664 C CA . SER A 1 84 ? -16.160 19.803 25.932 1.00 93.75 84 SER A CA 1
ATOM 665 C C . SER A 1 84 ? -14.733 19.692 25.378 1.00 93.75 84 SER A C 1
ATOM 667 O O . SER A 1 84 ? -14.258 18.597 25.056 1.00 93.75 84 SER A O 1
ATOM 669 N N . GLN A 1 85 ? -14.001 20.808 25.299 1.00 92.69 85 GLN A N 1
ATOM 670 C CA . GLN A 1 85 ? -12.596 20.765 24.873 1.00 92.69 85 GLN A CA 1
ATOM 671 C C . GLN A 1 85 ? -11.743 19.891 25.808 1.00 92.69 85 GLN A C 1
ATOM 673 O O . GLN A 1 85 ? -10.847 19.182 25.355 1.00 92.69 85 GLN A O 1
ATOM 678 N N . GLN A 1 86 ? -12.043 19.905 27.111 1.00 92.69 86 GLN A N 1
ATOM 679 C CA . GLN A 1 86 ? -11.348 19.084 28.099 1.00 92.69 86 GLN A CA 1
ATOM 680 C C . GLN A 1 86 ? -11.604 17.589 27.867 1.00 92.69 86 GLN A C 1
ATOM 682 O O . GLN A 1 86 ? -10.654 16.804 27.865 1.00 92.69 86 GLN A O 1
ATOM 687 N N . ASP A 1 87 ? -12.858 17.201 27.621 1.00 92.00 87 ASP A N 1
ATOM 688 C CA . ASP A 1 87 ? -13.220 15.808 27.323 1.00 92.00 87 ASP A CA 1
ATOM 689 C C . ASP A 1 87 ? -12.593 15.343 26.010 1.00 92.00 87 ASP A C 1
ATOM 691 O O . ASP A 1 87 ? -12.055 14.241 25.935 1.00 92.00 87 ASP A O 1
ATOM 695 N N . THR A 1 88 ? -12.600 16.211 24.996 1.00 92.06 88 THR A N 1
ATOM 696 C CA . THR A 1 88 ? -11.988 15.953 23.690 1.00 92.06 88 THR A CA 1
ATOM 697 C C . THR A 1 88 ? -10.495 15.656 23.846 1.00 92.06 88 THR A C 1
ATOM 699 O O . THR A 1 88 ? -10.027 14.605 23.412 1.00 92.06 88 THR A O 1
ATOM 702 N N . ASN A 1 89 ? -9.750 16.531 24.530 1.00 90.88 89 ASN A N 1
ATOM 703 C CA . ASN A 1 89 ? -8.316 16.343 24.761 1.00 90.88 89 ASN A CA 1
ATOM 704 C C . ASN A 1 89 ? -8.032 15.063 25.555 1.00 90.88 89 ASN A C 1
ATOM 706 O O . ASN A 1 89 ? -7.122 14.313 25.209 1.00 90.88 89 ASN A O 1
ATOM 710 N N . ARG A 1 90 ? -8.832 14.787 26.591 1.00 92.00 90 ARG A N 1
ATOM 711 C CA . ARG A 1 90 ? -8.692 13.580 27.410 1.00 92.00 90 ARG A CA 1
ATOM 712 C C . ARG A 1 90 ? -8.923 12.307 26.594 1.00 92.00 90 ARG A C 1
ATOM 714 O O . ARG A 1 90 ? -8.133 11.378 26.704 1.00 92.00 90 ARG A O 1
ATOM 721 N N . LEU A 1 91 ? -9.991 12.248 25.797 1.00 90.50 91 LEU A N 1
ATOM 722 C CA . LEU A 1 91 ? -10.318 11.077 24.977 1.00 90.50 91 LEU A CA 1
ATOM 723 C C . LEU A 1 91 ? -9.227 10.803 23.939 1.00 90.50 91 LEU A C 1
ATOM 725 O O . LEU A 1 91 ? -8.772 9.669 23.825 1.00 90.50 91 LEU A O 1
ATOM 729 N N . ILE A 1 92 ? -8.773 11.838 23.231 1.00 90.88 92 ILE A N 1
ATOM 730 C CA . ILE A 1 92 ? -7.727 11.704 22.211 1.00 90.88 92 ILE A CA 1
ATOM 731 C C . ILE A 1 92 ? -6.388 11.301 22.836 1.00 90.88 92 ILE A C 1
ATOM 733 O O . ILE A 1 92 ? -5.788 10.333 22.375 1.00 90.88 92 ILE A O 1
ATOM 737 N N . SER A 1 93 ? -5.964 11.958 23.922 1.00 89.44 93 SER A N 1
ATOM 738 C CA . SER A 1 93 ? -4.725 11.604 24.630 1.00 89.44 93 SER A CA 1
ATOM 739 C C . SER A 1 93 ? -4.764 10.166 25.140 1.00 89.44 93 SER A C 1
ATOM 741 O O . SER A 1 93 ? -3.812 9.426 24.943 1.00 89.44 93 SER A O 1
ATOM 743 N N . ASN A 1 94 ? -5.885 9.724 25.722 1.00 88.69 94 ASN A N 1
ATOM 744 C CA . ASN A 1 94 ? -6.017 8.346 26.196 1.00 88.69 94 ASN A CA 1
ATOM 745 C C . ASN A 1 94 ? -5.848 7.322 25.065 1.00 88.69 94 ASN A C 1
ATOM 747 O O . ASN A 1 94 ? -5.217 6.289 25.271 1.00 88.69 94 ASN A O 1
ATOM 751 N N . LEU A 1 95 ? -6.419 7.589 23.888 1.00 87.50 95 LEU A N 1
ATOM 752 C CA . LEU A 1 95 ? -6.301 6.704 22.727 1.00 87.50 95 LEU A CA 1
ATOM 753 C C . LEU A 1 95 ? -4.865 6.667 22.187 1.00 87.50 95 LEU A C 1
ATOM 755 O O . LEU A 1 95 ? -4.371 5.591 21.852 1.00 87.50 95 LEU A O 1
ATOM 759 N N . GLN A 1 96 ? -4.185 7.818 22.147 1.00 87.44 96 GLN A N 1
ATOM 760 C CA . GLN A 1 96 ? -2.773 7.909 21.765 1.00 87.44 96 GLN A CA 1
ATOM 761 C C . GLN A 1 96 ? -1.884 7.148 22.757 1.00 87.44 96 GLN A C 1
ATOM 763 O O . GLN A 1 96 ? -1.166 6.236 22.352 1.00 87.44 96 GLN A O 1
ATOM 768 N N . ASP A 1 97 ? -2.021 7.424 24.055 1.00 87.19 97 ASP A N 1
ATOM 769 C CA . ASP A 1 97 ? -1.250 6.783 25.125 1.00 87.19 97 ASP A CA 1
ATOM 770 C C . ASP A 1 97 ? -1.448 5.261 25.155 1.00 87.19 97 ASP A C 1
ATOM 772 O O . ASP A 1 97 ? -0.533 4.508 25.488 1.00 87.19 97 ASP A O 1
ATOM 776 N N . GLN A 1 98 ? -2.661 4.781 24.858 1.00 86.06 98 GLN A N 1
ATOM 777 C CA . GLN A 1 98 ? -2.944 3.348 24.764 1.00 86.06 98 GLN A CA 1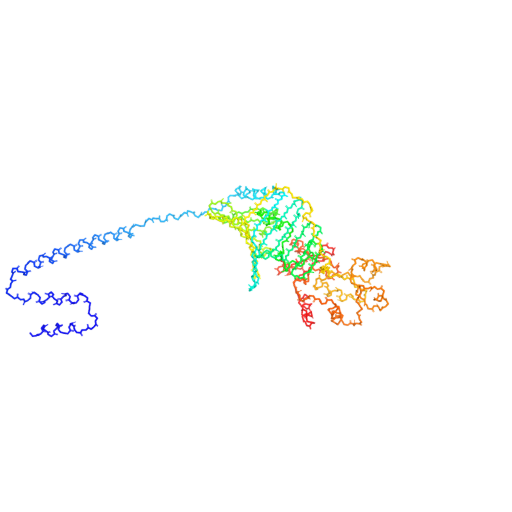
ATOM 778 C C . GLN A 1 98 ? -2.217 2.706 23.581 1.00 86.06 98 GLN A C 1
ATOM 780 O O . GLN A 1 98 ? -1.641 1.632 23.751 1.00 86.06 98 GLN A O 1
ATOM 785 N N . GLY A 1 99 ? -2.212 3.361 22.417 1.00 85.56 99 GLY A N 1
ATOM 786 C CA . GLY A 1 99 ? -1.499 2.880 21.234 1.00 85.56 99 GLY A CA 1
ATOM 787 C C . GLY A 1 99 ? 0.021 2.888 21.412 1.00 85.56 99 GLY A C 1
ATOM 788 O O . GLY A 1 99 ? 0.686 1.924 21.043 1.00 85.56 99 GLY A O 1
ATOM 789 N N . GLU A 1 100 ? 0.575 3.930 22.036 1.00 87.00 100 GLU A N 1
ATOM 790 C CA . GLU A 1 100 ? 2.021 4.057 22.285 1.00 87.00 100 GLU A CA 1
ATOM 791 C C . GLU A 1 100 ? 2.559 3.017 23.279 1.00 87.00 100 GLU A C 1
ATOM 793 O O . GLU A 1 100 ? 3.728 2.636 23.218 1.00 87.00 100 GLU A O 1
ATOM 798 N N . LYS A 1 101 ? 1.705 2.499 24.170 1.00 90.38 101 LYS A N 1
ATOM 799 C CA . LYS A 1 101 ? 2.052 1.408 25.098 1.00 90.38 101 LYS A CA 1
ATOM 800 C C . LYS A 1 101 ? 2.146 0.040 24.425 1.00 90.38 101 LYS A C 1
ATOM 802 O O . LYS A 1 101 ? 2.542 -0.921 25.091 1.00 90.38 101 LYS A O 1
ATOM 807 N N . VAL A 1 102 ? 1.759 -0.082 23.155 1.00 91.94 102 VAL A N 1
ATOM 808 C CA . VAL A 1 102 ? 1.882 -1.336 22.412 1.00 91.94 102 VAL A CA 1
ATOM 809 C C . VAL A 1 102 ? 3.307 -1.466 21.881 1.00 91.94 102 VAL A C 1
ATOM 811 O O . VAL A 1 102 ? 3.701 -0.779 20.944 1.00 91.94 102 VAL A O 1
ATOM 814 N N . SER A 1 103 ? 4.086 -2.374 22.465 1.00 93.81 103 SER A N 1
ATOM 815 C CA . SER A 1 103 ? 5.433 -2.726 22.002 1.00 93.81 103 SER A CA 1
ATOM 816 C C . SER A 1 103 ? 5.437 -3.923 21.049 1.00 93.81 103 SER A C 1
ATOM 818 O O . SER A 1 103 ? 6.348 -4.061 20.234 1.00 93.81 103 SER A O 1
ATOM 820 N N . SER A 1 104 ? 4.417 -4.778 21.128 1.00 96.38 104 SER A N 1
ATOM 821 C CA . SER A 1 104 ? 4.237 -5.935 20.252 1.00 96.38 104 SER A CA 1
ATOM 822 C C . SER A 1 104 ? 2.783 -6.395 20.217 1.00 96.38 104 SER A C 1
ATOM 824 O O . SER A 1 104 ? 1.995 -6.098 21.121 1.00 96.38 104 SER A O 1
ATOM 826 N N . PHE A 1 105 ? 2.423 -7.162 19.191 1.00 95.44 105 PHE A N 1
ATOM 827 C CA . PHE A 1 105 ? 1.119 -7.812 19.101 1.00 95.44 105 PHE A CA 1
ATOM 828 C C . PHE A 1 105 ? 1.222 -9.189 18.444 1.00 95.44 105 PHE A C 1
ATOM 830 O O . PHE A 1 105 ? 2.087 -9.426 17.606 1.00 95.44 105 PHE A O 1
ATOM 837 N N . GLN A 1 106 ? 0.304 -10.085 18.800 1.00 96.56 106 GLN A N 1
ATOM 838 C CA . GLN A 1 106 ? 0.088 -11.380 18.162 1.00 96.56 106 GLN A CA 1
ATOM 839 C C . GLN A 1 106 ? -1.418 -11.642 18.069 1.00 96.56 106 GLN A C 1
ATOM 841 O O . GLN A 1 106 ? -2.100 -11.816 19.081 1.00 96.56 106 GLN A O 1
ATOM 846 N N . GLY A 1 107 ? -1.940 -11.663 16.849 1.00 94.81 107 GLY A N 1
ATOM 847 C CA . GLY A 1 107 ? -3.346 -11.836 16.529 1.00 94.81 107 GLY A CA 1
ATOM 848 C C . GLY A 1 107 ? -3.592 -13.065 15.660 1.00 94.81 107 GLY A C 1
ATOM 849 O O . GLY A 1 107 ? -2.889 -13.300 14.682 1.00 94.81 107 GLY A O 1
ATOM 850 N N . VAL A 1 108 ? -4.622 -13.838 15.994 1.00 95.19 108 VAL A N 1
ATOM 851 C CA . VAL A 1 108 ? -5.141 -14.944 15.174 1.00 95.19 108 VAL A CA 1
ATOM 852 C C . VAL A 1 108 ? -6.600 -14.646 14.873 1.00 95.19 108 VAL A C 1
ATOM 854 O O . VAL A 1 108 ? -7.361 -14.313 15.784 1.00 95.19 108 VAL A O 1
ATOM 857 N N . GLY A 1 109 ? -7.013 -14.761 13.616 1.00 94.19 109 GLY A N 1
ATOM 858 C CA . GLY A 1 109 ? -8.357 -14.385 13.207 1.00 94.19 109 GLY A CA 1
ATOM 859 C C . GLY A 1 109 ? -8.748 -14.819 11.803 1.00 94.19 109 GLY A C 1
ATOM 860 O O . GLY A 1 109 ? -8.104 -15.656 11.172 1.00 94.19 109 GLY A O 1
ATOM 861 N N . LYS A 1 110 ? -9.835 -14.223 11.324 1.00 93.38 110 LYS A N 1
ATOM 862 C CA . LYS A 1 110 ? -10.329 -14.320 9.954 1.00 93.38 110 LYS A CA 1
ATOM 863 C C . LYS A 1 110 ? -10.104 -12.999 9.233 1.00 93.38 110 LYS A C 1
ATOM 865 O O . LYS A 1 110 ? -10.304 -11.929 9.807 1.00 93.38 110 LYS A O 1
ATOM 870 N N . LEU A 1 111 ? -9.725 -13.097 7.970 1.00 92.25 111 LEU A N 1
ATOM 871 C CA . LEU A 1 111 ? -9.644 -12.002 7.022 1.00 92.25 111 LEU A CA 1
ATOM 872 C C . LEU A 1 111 ? -10.686 -12.249 5.941 1.00 92.25 111 LEU A C 1
ATOM 874 O O . LEU A 1 111 ? -10.732 -13.319 5.343 1.00 92.25 111 LEU A O 1
ATOM 878 N N . HIS A 1 112 ? -11.508 -11.249 5.689 1.00 90.62 112 HIS A N 1
ATOM 879 C CA . HIS A 1 112 ? -12.496 -11.281 4.633 1.00 90.62 112 HIS A CA 1
ATOM 880 C C . HIS A 1 112 ? -12.268 -10.087 3.716 1.00 90.62 112 HIS A C 1
ATOM 882 O O . HIS A 1 112 ? -12.270 -8.937 4.162 1.00 90.62 112 HIS A O 1
ATOM 888 N N . LEU A 1 113 ? -12.009 -10.384 2.452 1.00 85.44 113 LEU A N 1
ATOM 889 C CA . LEU A 1 113 ? -11.678 -9.428 1.412 1.00 85.44 113 LEU A CA 1
ATOM 890 C C . LEU A 1 113 ? -12.792 -9.459 0.384 1.00 85.44 113 LEU A C 1
ATOM 892 O O . LEU A 1 113 ? -13.098 -10.520 -0.146 1.00 85.44 113 LEU A O 1
ATOM 896 N N . LYS A 1 114 ? -13.351 -8.299 0.072 1.00 83.69 114 LYS A N 1
ATOM 897 C CA . LYS A 1 114 ? -14.286 -8.136 -1.033 1.00 83.69 114 LYS A CA 1
ATOM 898 C C . LYS A 1 114 ? -13.780 -7.033 -1.948 1.00 83.69 114 LYS A C 1
ATOM 900 O O . LYS A 1 114 ? -13.361 -5.983 -1.458 1.00 83.69 114 LYS A O 1
ATOM 905 N N . LYS A 1 115 ? -13.792 -7.277 -3.255 1.00 75.38 115 LYS A N 1
ATOM 906 C CA . LYS A 1 115 ? -13.408 -6.314 -4.288 1.00 75.38 115 LYS A CA 1
ATOM 907 C C . LYS A 1 115 ? -14.284 -6.515 -5.525 1.00 75.38 115 LYS A C 1
ATOM 909 O O . LYS A 1 115 ? -14.064 -7.441 -6.299 1.00 75.38 115 LYS A O 1
ATOM 914 N N . GLY A 1 116 ? -15.263 -5.635 -5.720 1.00 75.56 116 GLY A N 1
ATOM 915 C CA . GLY A 1 116 ? -16.315 -5.840 -6.715 1.00 75.56 116 GLY A CA 1
ATOM 916 C C . GLY A 1 116 ? -17.096 -7.122 -6.412 1.00 75.56 116 GLY A C 1
ATOM 917 O O . GLY A 1 116 ? -17.614 -7.293 -5.308 1.00 75.56 116 GLY A O 1
ATOM 918 N N . GLU A 1 117 ? -17.140 -8.041 -7.376 1.00 76.00 117 GLU A N 1
ATOM 919 C CA . GLU A 1 117 ? -17.800 -9.348 -7.229 1.00 76.00 117 GLU A CA 1
ATOM 920 C C . GLU A 1 117 ? -16.903 -10.425 -6.599 1.00 76.00 117 GLU A C 1
ATOM 922 O O . GLU A 1 117 ? -17.405 -11.453 -6.148 1.00 76.00 117 GLU A O 1
ATOM 927 N N . GLU A 1 118 ? -15.585 -10.206 -6.539 1.00 73.06 118 GLU A N 1
ATOM 928 C CA . GLU A 1 118 ? -14.658 -11.163 -5.936 1.00 73.06 118 GLU A CA 1
ATOM 929 C C . GLU A 1 118 ? -14.694 -11.060 -4.411 1.00 73.06 118 GLU A C 1
ATOM 931 O O . GLU A 1 118 ? -14.515 -9.984 -3.832 1.00 73.06 118 GLU A O 1
ATOM 936 N N . GLU A 1 119 ? -14.871 -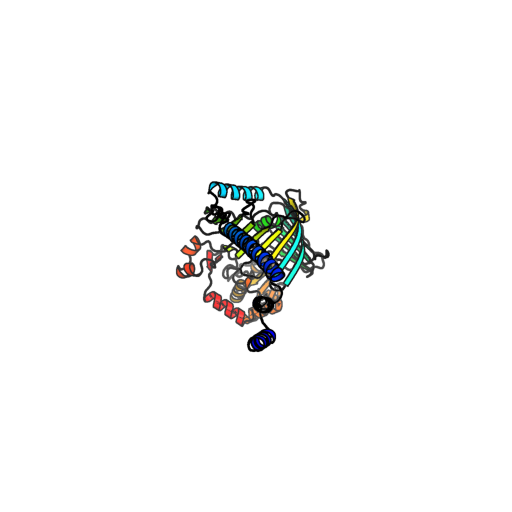12.203 -3.754 1.00 86.00 119 GLU A N 1
ATOM 937 C CA . GLU A 1 119 ? -14.900 -12.316 -2.303 1.00 86.00 119 GLU A CA 1
ATOM 938 C C . GLU A 1 119 ? -14.016 -13.485 -1.854 1.00 86.00 119 GLU A C 1
ATOM 940 O O . GLU A 1 119 ? -14.098 -14.595 -2.379 1.00 86.00 119 GLU A O 1
ATOM 945 N N . ILE A 1 120 ? -13.128 -13.224 -0.897 1.00 84.25 120 ILE A N 1
ATOM 946 C CA . ILE A 1 120 ? -12.158 -14.188 -0.381 1.00 84.25 120 ILE A CA 1
ATOM 947 C C . ILE A 1 120 ? -12.243 -14.188 1.140 1.00 84.25 120 ILE A C 1
ATOM 949 O O . ILE A 1 120 ? -12.049 -13.160 1.790 1.00 84.25 120 ILE A O 1
ATOM 953 N N . GLU A 1 121 ? -12.466 -15.366 1.715 1.00 91.31 121 GLU A N 1
ATOM 954 C CA . GLU A 1 121 ? -12.347 -15.595 3.151 1.00 91.31 121 GLU A CA 1
ATOM 955 C C . GLU A 1 121 ? -11.107 -16.441 3.463 1.00 91.31 121 GLU A C 1
ATOM 957 O O . GLU A 1 121 ? -10.904 -17.531 2.921 1.00 91.31 121 GLU A O 1
ATOM 962 N N . ALA A 1 122 ? -10.280 -15.938 4.373 1.00 92.81 122 ALA A N 1
ATOM 963 C CA . ALA A 1 122 ? -9.010 -16.524 4.762 1.00 92.81 122 ALA A CA 1
ATOM 964 C C . ALA A 1 122 ? -8.830 -16.489 6.287 1.00 92.81 122 ALA A C 1
ATOM 966 O O . ALA A 1 122 ? -9.456 -15.705 7.000 1.00 92.81 122 ALA A O 1
ATOM 967 N N . ASN A 1 123 ? -7.950 -17.336 6.810 1.00 95.56 123 ASN A N 1
ATOM 968 C CA . ASN A 1 123 ? -7.410 -17.175 8.152 1.00 95.56 123 ASN A CA 1
ATOM 969 C C . ASN A 1 123 ? -6.241 -16.185 8.107 1.00 95.56 123 ASN A C 1
ATOM 971 O O . ASN A 1 123 ? -5.452 -16.189 7.161 1.00 95.56 123 ASN A O 1
ATOM 975 N N . LEU A 1 124 ? -6.118 -15.384 9.160 1.00 95.19 124 LEU A N 1
ATOM 976 C CA . LEU A 1 124 ? -5.048 -14.419 9.362 1.00 95.19 124 LEU A CA 1
ATOM 977 C C . LEU A 1 124 ? -4.298 -14.750 10.648 1.00 95.19 124 LEU A C 1
ATOM 979 O O . LEU A 1 124 ? -4.899 -14.834 11.720 1.00 95.19 124 LEU A O 1
ATOM 983 N N . PHE A 1 125 ? -2.982 -14.857 10.539 1.00 96.62 125 PHE A N 1
ATOM 984 C CA . PHE A 1 125 ? -2.066 -14.696 11.655 1.00 96.62 125 PHE A CA 1
ATOM 985 C C . PHE A 1 125 ? -1.289 -13.398 11.449 1.00 96.62 125 PHE A C 1
ATOM 987 O O . PHE A 1 125 ? -0.696 -13.189 10.394 1.00 96.62 125 PHE A O 1
ATOM 994 N N . ALA A 1 126 ? -1.329 -12.508 12.430 1.00 96.00 126 ALA A N 1
ATOM 995 C CA . ALA A 1 126 ? -0.647 -11.225 12.393 1.00 96.00 126 ALA A CA 1
ATOM 996 C C . ALA A 1 126 ? 0.243 -11.113 13.627 1.00 96.00 126 ALA A C 1
ATOM 998 O O . ALA A 1 126 ? -0.216 -11.343 14.744 1.00 96.00 126 ALA A O 1
ATOM 999 N N . ILE A 1 127 ? 1.506 -10.760 13.448 1.00 97.38 127 ILE A N 1
ATOM 1000 C CA . ILE A 1 127 ? 2.441 -10.562 14.551 1.00 97.38 127 ILE A CA 1
ATOM 1001 C C . ILE A 1 127 ? 3.315 -9.349 14.267 1.00 97.38 127 ILE A C 1
ATOM 1003 O O . ILE A 1 127 ? 3.692 -9.108 13.121 1.00 97.38 127 ILE A O 1
ATOM 1007 N N . GLY A 1 128 ? 3.633 -8.576 15.296 1.00 96.19 128 GLY A N 1
ATOM 1008 C CA . GLY A 1 128 ? 4.492 -7.415 15.146 1.00 96.19 128 GLY A CA 1
ATOM 1009 C C . GLY A 1 128 ? 5.288 -7.087 16.395 1.00 96.19 128 GLY A C 1
ATOM 1010 O O . GLY A 1 128 ? 4.886 -7.426 17.508 1.00 96.19 128 GLY A O 1
ATOM 1011 N N . SER A 1 129 ? 6.424 -6.426 16.186 1.00 95.12 129 SER A N 1
ATOM 1012 C CA . SER A 1 129 ? 7.327 -5.928 17.222 1.00 95.12 129 SER A CA 1
ATOM 1013 C C . SER A 1 129 ? 7.857 -4.544 16.848 1.00 95.12 129 SER A C 1
ATOM 1015 O O . SER A 1 129 ? 8.169 -4.289 15.685 1.00 95.12 129 SER A O 1
ATOM 1017 N N . ASN A 1 130 ? 7.965 -3.643 17.819 1.00 86.25 130 ASN A N 1
ATOM 1018 C CA . ASN A 1 130 ? 8.473 -2.290 17.599 1.00 86.25 130 ASN A CA 1
ATOM 1019 C C . ASN A 1 130 ? 10.025 -2.279 17.567 1.00 86.25 130 ASN A C 1
ATOM 1021 O O . ASN A 1 130 ? 10.621 -2.976 18.391 1.00 86.25 130 ASN A O 1
ATOM 1025 N N . PRO A 1 131 ? 10.715 -1.504 16.693 1.00 81.50 131 PRO A N 1
ATOM 1026 C CA . PRO A 1 131 ? 10.209 -0.541 15.704 1.00 81.50 131 PRO A CA 1
ATOM 1027 C C . PRO A 1 131 ? 9.557 -1.190 14.468 1.00 81.50 131 PRO A C 1
ATOM 1029 O O . PRO A 1 131 ? 10.247 -1.778 13.639 1.00 81.50 131 PRO A O 1
ATOM 1032 N N . TYR A 1 132 ? 8.227 -1.063 14.363 1.00 76.06 132 TYR A N 1
ATOM 1033 C CA . TYR A 1 132 ? 7.355 -1.348 13.209 1.00 76.06 132 TYR A CA 1
ATOM 1034 C C . TYR A 1 132 ? 7.614 -2.609 12.353 1.00 76.06 132 TYR A C 1
ATOM 1036 O O . TYR A 1 132 ? 7.271 -2.632 11.171 1.00 76.06 132 TYR A O 1
ATOM 1044 N N . LYS A 1 133 ? 8.154 -3.693 12.913 1.00 91.69 133 LYS A N 1
ATOM 1045 C CA . LYS A 1 133 ? 8.250 -4.981 12.212 1.00 91.69 133 LYS A CA 1
ATOM 1046 C C . LYS A 1 133 ? 6.900 -5.675 12.250 1.00 91.69 133 LYS A C 1
ATOM 1048 O O . LYS A 1 133 ? 6.330 -5.859 13.324 1.00 91.69 133 LYS A O 1
ATOM 1053 N N . ILE A 1 134 ? 6.386 -6.075 11.092 1.00 93.62 134 ILE A N 1
ATOM 1054 C CA . ILE A 1 134 ? 5.099 -6.761 10.958 1.00 93.62 134 ILE A CA 1
ATOM 1055 C C . ILE A 1 134 ? 5.283 -7.995 10.087 1.00 93.62 134 ILE A C 1
ATOM 1057 O O . ILE A 1 134 ? 5.872 -7.927 9.011 1.00 93.62 134 ILE A O 1
ATOM 1061 N N . ARG A 1 135 ? 4.711 -9.114 10.525 1.00 95.56 135 ARG A N 1
ATOM 1062 C CA . ARG A 1 135 ? 4.520 -10.316 9.725 1.00 95.56 135 ARG A CA 1
ATOM 1063 C C . ARG A 1 135 ? 3.047 -10.679 9.676 1.00 95.56 135 ARG A C 1
ATOM 1065 O O . ARG A 1 135 ? 2.378 -10.753 10.704 1.00 95.56 135 ARG A O 1
ATOM 1072 N N . LEU A 1 136 ? 2.566 -10.942 8.469 1.00 94.81 136 LEU A N 1
ATOM 1073 C CA . LEU A 1 136 ? 1.227 -11.441 8.205 1.00 94.81 136 LEU A CA 1
ATOM 1074 C C . LEU A 1 136 ? 1.338 -12.784 7.497 1.00 94.81 136 LEU A C 1
ATOM 1076 O O . LEU A 1 136 ? 2.042 -12.909 6.495 1.00 94.81 136 LEU A O 1
ATOM 1080 N N . GLU A 1 137 ? 0.600 -13.769 7.986 1.00 95.69 137 GLU A N 1
ATOM 1081 C CA . GLU A 1 137 ? 0.410 -15.044 7.315 1.00 95.69 137 GLU A CA 1
ATOM 1082 C C . GLU A 1 137 ? -1.064 -15.246 7.016 1.00 95.69 137 GLU A C 1
ATOM 1084 O O . GLU A 1 137 ? -1.918 -15.231 7.906 1.00 95.69 137 GLU A O 1
ATOM 1089 N N . ILE A 1 138 ? -1.362 -15.426 5.736 1.00 93.75 138 ILE A N 1
ATOM 1090 C CA . ILE A 1 138 ? -2.720 -15.581 5.245 1.00 93.75 138 ILE A CA 1
ATOM 1091 C C . ILE A 1 138 ? -2.831 -16.965 4.644 1.00 93.75 138 ILE A C 1
ATOM 1093 O O . ILE A 1 138 ? -2.108 -17.339 3.716 1.00 93.75 138 ILE A O 1
ATOM 1097 N N . THR A 1 139 ? -3.752 -17.739 5.197 1.00 93.94 139 THR A N 1
ATOM 1098 C CA . THR A 1 139 ? -4.042 -19.096 4.745 1.00 93.94 139 THR A CA 1
ATOM 1099 C C . THR A 1 139 ? -5.504 -19.187 4.355 1.00 93.94 139 THR A C 1
ATOM 1101 O O . THR A 1 139 ? -6.354 -18.500 4.910 1.00 93.94 139 THR A O 1
ATOM 1104 N N . HIS A 1 140 ? -5.832 -20.038 3.394 1.00 90.75 140 HIS A N 1
ATOM 1105 C CA . HIS A 1 140 ? -7.216 -20.358 3.092 1.00 90.75 140 HIS A CA 1
ATOM 1106 C C . HIS A 1 140 ? -7.909 -20.874 4.359 1.00 90.75 140 HIS A C 1
ATOM 1108 O O . HIS A 1 140 ? -7.266 -21.487 5.211 1.00 90.75 140 HIS A O 1
ATOM 1114 N N . SER A 1 141 ? -9.232 -20.738 4.451 1.00 89.56 141 SER A N 1
ATOM 1115 C CA . SER A 1 141 ? -10.039 -21.282 5.556 1.00 89.56 141 SER A CA 1
ATOM 1116 C C . SER A 1 141 ? -9.797 -22.767 5.888 1.00 89.56 141 SER A C 1
ATOM 1118 O O . SER A 1 141 ? -10.075 -23.170 7.012 1.00 89.56 141 SER A O 1
ATOM 1120 N N . TRP A 1 142 ? -9.216 -23.553 4.971 1.00 87.31 142 TRP A N 1
ATOM 1121 C CA . TRP A 1 142 ? -8.878 -24.977 5.145 1.00 87.31 142 TRP A CA 1
ATOM 1122 C C . TRP A 1 142 ? -7.397 -25.219 5.506 1.00 87.31 142 TRP A C 1
ATOM 1124 O O . TRP A 1 142 ? -6.924 -26.347 5.449 1.00 87.31 142 TRP A O 1
ATOM 1134 N N . GLY A 1 143 ? -6.634 -24.166 5.819 1.00 85.56 143 GLY A N 1
ATOM 1135 C CA . GLY A 1 143 ? -5.241 -24.244 6.276 1.00 85.56 143 GLY A CA 1
ATOM 1136 C C . GLY A 1 143 ? -4.172 -24.175 5.181 1.00 85.56 143 GLY A C 1
ATOM 1137 O O . GLY A 1 143 ? -2.994 -24.050 5.502 1.00 85.56 143 GLY A O 1
ATOM 1138 N N . LYS A 1 144 ? -4.539 -24.201 3.891 1.00 89.31 144 LYS A N 1
ATOM 1139 C CA . LYS A 1 144 ? -3.570 -24.043 2.792 1.00 89.31 144 LYS A CA 1
ATOM 1140 C C . LYS A 1 144 ? -2.957 -22.632 2.817 1.00 89.31 144 LYS A C 1
ATOM 1142 O O . LYS A 1 144 ? -3.718 -21.672 2.699 1.00 89.31 144 LYS A O 1
ATOM 1147 N N . PRO A 1 145 ? -1.626 -22.470 2.899 1.00 91.06 145 PRO A N 1
ATOM 1148 C CA . PRO A 1 145 ? -1.009 -21.151 2.835 1.00 91.06 145 PRO A CA 1
ATOM 1149 C C . PRO A 1 145 ? -1.257 -20.458 1.495 1.00 91.06 145 PRO A C 1
ATOM 1151 O O . PRO A 1 145 ? -1.154 -21.086 0.440 1.00 91.06 145 PRO A O 1
ATOM 1154 N N . LEU A 1 146 ? -1.582 -19.168 1.546 1.00 88.81 146 LEU A N 1
ATOM 1155 C CA . LEU A 1 146 ? -1.795 -18.334 0.364 1.00 88.81 146 LEU A CA 1
ATOM 1156 C C . LEU A 1 146 ? -0.646 -17.342 0.210 1.00 88.81 146 LEU A C 1
ATOM 1158 O O . LEU A 1 146 ? -0.017 -17.275 -0.845 1.00 88.81 146 LEU A O 1
ATOM 1162 N N . LEU A 1 147 ? -0.364 -16.599 1.279 1.00 89.88 147 LEU A N 1
ATOM 1163 C CA . LEU A 1 147 ? 0.477 -15.417 1.209 1.00 89.88 147 LEU A CA 1
ATOM 1164 C C . LEU A 1 147 ? 1.143 -15.120 2.547 1.00 89.88 147 LEU A C 1
ATOM 1166 O O . LEU A 1 147 ? 0.448 -15.014 3.558 1.00 89.88 147 LEU A O 1
ATOM 1170 N N . TYR A 1 148 ? 2.458 -14.899 2.530 1.00 93.94 148 TYR A N 1
ATOM 1171 C CA . TYR A 1 148 ? 3.204 -14.361 3.669 1.00 93.94 148 TYR A CA 1
ATOM 1172 C C . TYR A 1 148 ? 3.768 -12.985 3.330 1.00 93.94 148 TYR A C 1
ATOM 1174 O O . TYR A 1 148 ? 4.328 -12.784 2.252 1.00 93.94 148 TYR A O 1
ATOM 1182 N N . ILE A 1 149 ? 3.628 -12.043 4.256 1.00 91.25 149 ILE A N 1
ATOM 1183 C CA . ILE A 1 149 ? 4.136 -10.677 4.135 1.00 91.25 149 ILE A CA 1
ATOM 1184 C C . ILE A 1 149 ? 4.989 -10.398 5.358 1.00 91.25 149 ILE A C 1
ATOM 1186 O O . ILE A 1 149 ? 4.552 -10.649 6.479 1.00 91.25 149 ILE A O 1
ATOM 1190 N N . VAL A 1 150 ? 6.176 -9.846 5.145 1.00 93.00 150 VAL A N 1
ATOM 1191 C CA . VAL A 1 150 ? 6.999 -9.273 6.205 1.00 93.00 150 VAL A CA 1
ATOM 1192 C C . VAL A 1 150 ? 7.390 -7.863 5.805 1.00 93.00 150 VAL A C 1
ATOM 1194 O O . VAL A 1 150 ? 7.852 -7.654 4.686 1.00 93.00 150 VAL A O 1
ATOM 1197 N N . ALA A 1 151 ? 7.201 -6.903 6.700 1.00 88.44 151 ALA A N 1
ATOM 1198 C CA . ALA A 1 151 ? 7.542 -5.510 6.473 1.00 88.44 151 ALA A CA 1
ATOM 1199 C C . ALA A 1 151 ? 8.257 -4.914 7.687 1.00 88.44 151 ALA A C 1
ATOM 1201 O O . ALA A 1 151 ? 7.901 -5.205 8.828 1.00 88.44 151 ALA A O 1
ATOM 1202 N N . ASP A 1 152 ? 9.237 -4.064 7.414 1.00 87.62 152 ASP A N 1
ATOM 1203 C CA . ASP A 1 152 ? 9.906 -3.189 8.369 1.00 87.62 152 ASP A CA 1
ATOM 1204 C C . ASP A 1 152 ? 10.145 -1.810 7.726 1.00 87.62 152 ASP A C 1
ATOM 1206 O O . ASP A 1 152 ? 9.698 -1.533 6.610 1.00 87.62 152 ASP A O 1
ATOM 1210 N N . GLU A 1 153 ? 10.848 -0.915 8.420 1.00 81.62 153 GLU A N 1
ATOM 1211 C CA . GLU A 1 153 ? 11.130 0.435 7.910 1.00 81.62 153 GLU A CA 1
ATOM 1212 C C . GLU A 1 153 ? 11.965 0.448 6.615 1.00 81.62 153 GLU A C 1
ATOM 1214 O O . GLU A 1 153 ? 11.930 1.419 5.857 1.00 81.62 153 GLU A O 1
ATOM 1219 N N . LYS A 1 154 ? 12.738 -0.611 6.349 1.00 78.62 154 LYS A N 1
ATOM 1220 C CA . LYS A 1 154 ? 13.704 -0.678 5.244 1.00 78.62 154 LYS A CA 1
ATOM 1221 C C . LYS A 1 154 ? 13.161 -1.435 4.044 1.00 78.62 154 LYS A C 1
ATOM 1223 O O . LYS A 1 154 ? 13.538 -1.132 2.911 1.00 78.62 154 LYS A O 1
ATOM 1228 N N . SER A 1 155 ? 12.317 -2.435 4.272 1.00 80.44 155 SER A N 1
ATOM 1229 C CA . SER A 1 155 ? 11.907 -3.387 3.255 1.00 80.44 155 SER A CA 1
ATOM 1230 C C . SER A 1 155 ? 10.534 -3.998 3.510 1.00 80.44 155 SER A C 1
ATOM 1232 O O . SER A 1 155 ? 10.061 -4.125 4.634 1.00 80.44 155 SER A O 1
ATOM 1234 N N . ILE A 1 156 ? 9.913 -4.431 2.420 1.00 84.12 156 ILE A N 1
ATOM 1235 C CA . ILE A 1 156 ? 8.774 -5.330 2.402 1.00 84.12 156 ILE A CA 1
ATOM 1236 C C . ILE A 1 156 ? 9.139 -6.554 1.564 1.00 84.12 156 ILE A C 1
ATOM 1238 O O . ILE A 1 156 ? 9.642 -6.440 0.443 1.00 84.12 156 ILE A O 1
ATOM 1242 N N . SER A 1 157 ? 8.910 -7.731 2.131 1.00 87.81 157 SER A N 1
ATOM 1243 C CA . SER A 1 157 ? 9.054 -9.026 1.479 1.00 87.81 157 SER A CA 1
ATOM 1244 C C . SER A 1 157 ? 7.689 -9.692 1.389 1.00 87.81 157 SER A C 1
ATOM 1246 O O . SER A 1 157 ? 6.961 -9.755 2.379 1.00 87.81 157 SER A O 1
ATOM 1248 N N . VAL A 1 158 ? 7.343 -10.209 0.214 1.00 88.06 158 VAL A N 1
ATOM 1249 C CA . VAL A 1 158 ? 6.067 -10.886 -0.024 1.00 88.06 158 VAL A CA 1
ATOM 1250 C C . VAL A 1 158 ? 6.305 -12.218 -0.712 1.00 88.06 158 VAL A C 1
ATOM 1252 O O . VAL A 1 158 ? 6.909 -12.273 -1.778 1.00 88.06 158 VAL A O 1
ATOM 1255 N N . LEU A 1 159 ? 5.810 -13.294 -0.108 1.00 91.06 159 LEU A N 1
ATOM 1256 C CA . LEU A 1 159 ? 5.882 -14.655 -0.625 1.00 91.06 159 LEU A CA 1
ATOM 1257 C C . LEU A 1 159 ? 4.471 -15.129 -0.993 1.00 91.06 159 LEU A C 1
ATOM 1259 O O . LEU A 1 159 ? 3.682 -15.478 -0.113 1.00 91.06 159 LEU A O 1
ATOM 1263 N N . SER A 1 160 ? 4.160 -15.150 -2.290 1.00 88.62 160 SER A N 1
ATOM 1264 C CA . SER A 1 160 ? 2.927 -15.740 -2.827 1.00 88.62 160 SER A CA 1
ATOM 1265 C C . SER A 1 160 ? 3.133 -17.238 -3.031 1.00 88.62 160 SER A C 1
ATOM 1267 O O . SER A 1 160 ? 3.867 -17.659 -3.929 1.00 88.62 160 SER A O 1
ATOM 1269 N N . LEU A 1 161 ? 2.488 -18.060 -2.197 1.00 88.94 161 LEU A N 1
ATOM 1270 C CA . LEU A 1 161 ? 2.553 -19.520 -2.313 1.00 88.94 161 LEU A CA 1
ATOM 1271 C C . LEU A 1 161 ? 1.652 -20.049 -3.433 1.00 88.94 161 LEU A C 1
ATOM 1273 O O . LEU A 1 161 ? 1.910 -21.130 -3.964 1.00 88.94 161 LEU A O 1
ATOM 1277 N N . THR A 1 162 ? 0.617 -19.295 -3.810 1.00 82.44 162 THR A N 1
ATOM 1278 C CA . THR A 1 162 ? -0.256 -19.625 -4.943 1.00 82.44 162 THR A CA 1
ATOM 1279 C C . THR A 1 162 ? 0.466 -19.462 -6.272 1.00 82.44 162 THR A C 1
ATOM 1281 O O . THR A 1 162 ? 0.410 -20.368 -7.100 1.00 82.44 162 THR A O 1
ATOM 1284 N N . ASP A 1 163 ? 1.205 -18.364 -6.437 1.00 80.31 163 ASP A N 1
ATOM 1285 C CA . ASP A 1 163 ? 1.891 -18.047 -7.696 1.00 80.31 163 ASP A CA 1
ATOM 1286 C C . ASP A 1 163 ? 3.341 -18.539 -7.732 1.00 80.31 163 ASP A C 1
ATOM 1288 O O . ASP A 1 163 ? 4.001 -18.424 -8.762 1.00 80.31 163 ASP A O 1
ATOM 1292 N N . LYS A 1 164 ? 3.849 -19.067 -6.609 1.00 85.75 164 LYS A N 1
ATOM 1293 C CA . LYS A 1 164 ? 5.267 -19.403 -6.394 1.00 85.75 164 LYS A CA 1
ATOM 1294 C C . LYS A 1 164 ? 6.201 -18.228 -6.694 1.00 85.75 164 LYS A C 1
ATOM 1296 O O . LYS A 1 164 ? 7.256 -18.398 -7.302 1.00 85.75 164 LYS A O 1
ATOM 1301 N N . LYS A 1 165 ? 5.804 -17.034 -6.256 1.00 84.31 165 LYS A N 1
ATOM 1302 C CA . LYS A 1 165 ? 6.537 -15.784 -6.479 1.00 84.31 165 LYS A CA 1
ATOM 1303 C C . LYS A 1 165 ? 7.002 -15.187 -5.168 1.00 84.31 165 LYS A C 1
ATOM 1305 O O . LYS A 1 165 ? 6.287 -15.225 -4.167 1.00 84.31 165 LYS A O 1
ATOM 1310 N N . PHE A 1 166 ? 8.187 -14.603 -5.194 1.00 87.44 166 PHE A N 1
ATOM 1311 C CA . PHE A 1 166 ? 8.749 -13.870 -4.077 1.00 87.44 166 PHE A CA 1
ATOM 1312 C C . PHE A 1 166 ? 9.174 -12.482 -4.514 1.00 87.44 166 PHE A C 1
ATOM 1314 O O . PHE A 1 166 ? 9.916 -12.334 -5.476 1.00 87.44 166 PHE A O 1
ATOM 1321 N N . PHE A 1 167 ? 8.737 -11.476 -3.778 1.00 82.62 167 PHE A N 1
ATOM 1322 C CA . PHE A 1 167 ? 9.167 -10.104 -3.952 1.00 82.62 167 PHE A CA 1
ATOM 1323 C C . PHE A 1 167 ? 9.928 -9.643 -2.715 1.00 82.62 167 PHE A C 1
ATOM 1325 O O . PHE A 1 167 ? 9.519 -9.939 -1.593 1.00 82.62 167 PHE A O 1
ATOM 1332 N N . ARG A 1 168 ? 10.966 -8.829 -2.919 1.00 83.06 168 ARG A N 1
ATOM 1333 C CA . ARG A 1 168 ? 11.574 -8.004 -1.871 1.00 83.06 168 ARG A CA 1
ATOM 1334 C C . ARG A 1 168 ? 11.938 -6.632 -2.438 1.00 83.06 168 ARG A C 1
ATOM 1336 O O . ARG A 1 168 ? 12.540 -6.540 -3.503 1.00 83.06 168 ARG A O 1
ATOM 1343 N N . GLY A 1 169 ? 11.606 -5.570 -1.713 1.00 73.88 169 GLY A N 1
ATOM 1344 C CA . GLY A 1 169 ? 11.903 -4.189 -2.107 1.00 73.88 169 GLY A CA 1
ATOM 1345 C C . GLY A 1 169 ? 11.616 -3.205 -0.973 1.00 73.88 169 GLY A C 1
ATOM 1346 O O . GLY A 1 169 ? 11.200 -3.638 0.097 1.00 73.88 169 GLY A O 1
ATOM 1347 N N . PRO A 1 170 ? 11.836 -1.890 -1.145 1.00 66.25 170 PRO A N 1
ATOM 1348 C CA . PRO A 1 170 ? 11.481 -0.909 -0.118 1.00 66.25 170 PRO A CA 1
ATOM 1349 C C . PRO A 1 170 ? 9.956 -0.862 0.126 1.00 66.25 170 PRO A C 1
ATOM 1351 O O . PRO A 1 170 ? 9.200 -1.155 -0.807 1.00 66.25 170 PRO A O 1
ATOM 1354 N N . PRO A 1 171 ? 9.470 -0.436 1.311 1.00 64.69 171 PRO A N 1
ATOM 1355 C CA . PRO A 1 171 ? 8.049 -0.503 1.689 1.00 64.69 171 PRO A CA 1
ATOM 1356 C C . PRO A 1 171 ? 7.092 0.195 0.711 1.00 64.69 171 PRO A C 1
ATOM 1358 O O . PRO A 1 171 ? 5.941 -0.199 0.571 1.00 64.69 171 PRO A O 1
ATOM 1361 N N . HIS A 1 172 ? 7.580 1.203 -0.016 1.00 56.69 172 HIS A N 1
ATOM 1362 C CA . HIS A 1 172 ? 6.808 1.958 -1.008 1.00 56.69 172 HIS A CA 1
ATOM 1363 C C . HIS A 1 172 ? 6.901 1.411 -2.444 1.00 56.69 172 HIS A C 1
ATOM 1365 O O . HIS A 1 172 ? 6.249 1.946 -3.335 1.00 56.69 172 HIS A O 1
ATOM 1371 N N . SER A 1 173 ? 7.748 0.407 -2.702 1.00 48.03 173 SER A N 1
ATOM 1372 C CA . SER A 1 173 ? 7.940 -0.161 -4.051 1.00 48.03 173 SER A CA 1
ATOM 1373 C C . SER A 1 173 ? 6.962 -1.267 -4.406 1.00 48.03 173 SER A C 1
ATOM 1375 O O . SER A 1 173 ? 6.838 -1.593 -5.587 1.00 48.03 173 SER A O 1
ATOM 1377 N N . LEU A 1 174 ? 6.296 -1.862 -3.414 1.00 50.88 174 LEU A N 1
ATOM 1378 C CA . LEU A 1 174 ? 5.307 -2.880 -3.699 1.00 50.88 174 LEU A CA 1
ATOM 1379 C C . LEU A 1 174 ? 3.999 -2.210 -4.101 1.00 50.88 174 LEU A C 1
ATOM 1381 O O . LEU A 1 174 ? 3.388 -1.481 -3.318 1.00 50.88 174 LEU A O 1
ATOM 1385 N N . ASP A 1 175 ? 3.533 -2.523 -5.305 1.00 49.62 175 ASP A N 1
ATOM 1386 C CA . ASP A 1 175 ? 2.135 -2.323 -5.640 1.00 49.62 175 ASP A CA 1
ATOM 1387 C C . ASP A 1 175 ? 1.281 -3.316 -4.824 1.00 49.62 175 ASP A C 1
ATOM 1389 O O . ASP A 1 175 ? 0.958 -4.422 -5.266 1.00 49.62 175 ASP A O 1
ATOM 1393 N N . MET A 1 176 ? 0.934 -2.928 -3.588 1.00 49.62 176 MET A N 1
ATOM 1394 C CA . MET A 1 176 ? 0.138 -3.716 -2.630 1.00 49.62 176 MET A CA 1
ATOM 1395 C C . MET A 1 176 ? -1.289 -4.021 -3.123 1.00 49.62 176 MET A C 1
ATOM 1397 O O . MET A 1 176 ? -2.081 -4.610 -2.387 1.00 49.62 176 MET A O 1
ATOM 1401 N N . LYS A 1 177 ? -1.663 -3.629 -4.350 1.00 44.62 177 LYS A N 1
ATOM 1402 C CA . LYS A 1 177 ? -3.007 -3.813 -4.920 1.00 44.62 177 LYS A CA 1
ATOM 1403 C C . LYS A 1 177 ? -3.449 -5.277 -5.025 1.00 44.62 177 LYS A C 1
ATOM 1405 O O . LYS A 1 177 ? -4.654 -5.528 -5.015 1.00 44.62 177 LYS A O 1
ATOM 1410 N N . HIS A 1 178 ? -2.508 -6.222 -5.079 1.00 45.84 178 HIS A N 1
ATOM 1411 C CA . HIS A 1 178 ? -2.781 -7.668 -5.031 1.00 45.84 178 HIS A CA 1
ATOM 1412 C C . HIS A 1 178 ? -2.885 -8.217 -3.601 1.00 45.84 178 HIS A C 1
ATOM 1414 O O . HIS A 1 178 ? -3.341 -9.336 -3.391 1.00 45.84 178 HIS A O 1
ATOM 1420 N N . PHE A 1 179 ? -2.487 -7.421 -2.610 1.00 51.06 179 PHE A N 1
ATOM 1421 C CA . PHE A 1 179 ? -2.304 -7.846 -1.229 1.00 51.06 179 PHE A CA 1
ATOM 1422 C C . PHE A 1 179 ? -3.076 -6.964 -0.253 1.00 51.06 179 PHE A C 1
ATOM 1424 O O . PHE A 1 179 ? -2.615 -6.787 0.865 1.00 51.06 179 PHE A O 1
ATOM 1431 N N . PHE A 1 180 ? -4.223 -6.401 -0.671 1.00 54.47 180 PHE A N 1
ATOM 1432 C CA . PHE A 1 180 ? -5.248 -5.722 0.156 1.00 54.47 180 PHE A CA 1
ATOM 1433 C C . PHE A 1 180 ? -4.793 -4.547 1.061 1.00 54.47 180 PHE A C 1
ATOM 1435 O O . PHE A 1 180 ? -5.646 -3.835 1.583 1.00 54.47 180 PHE A O 1
ATOM 1442 N N . LEU A 1 181 ? -3.495 -4.266 1.196 1.00 51.97 181 LEU A N 1
ATOM 1443 C CA . LEU A 1 181 ? -2.889 -3.239 2.059 1.00 51.97 181 LEU A CA 1
ATOM 1444 C C . LEU A 1 181 ? -2.741 -1.882 1.347 1.00 51.97 181 LEU A C 1
ATOM 1446 O O . LEU A 1 181 ? -1.776 -1.146 1.550 1.00 51.97 181 LEU A O 1
ATOM 1450 N N . TYR A 1 182 ? -3.681 -1.550 0.463 1.00 53.19 182 TYR A N 1
ATOM 1451 C CA . TYR A 1 182 ? -3.609 -0.335 -0.346 1.00 53.19 182 TYR A CA 1
ATOM 1452 C C . TYR A 1 182 ? -3.568 0.927 0.528 1.00 53.19 182 TYR A C 1
ATOM 1454 O O . TYR A 1 182 ? -4.481 1.172 1.312 1.00 53.19 182 TYR A O 1
ATOM 1462 N N . GLY A 1 183 ? -2.542 1.765 0.346 1.00 50.34 183 GLY A N 1
ATOM 1463 C CA . GLY A 1 183 ? -2.457 3.083 0.989 1.00 50.34 183 GLY A CA 1
ATOM 1464 C C . GLY A 1 183 ? -2.222 3.059 2.504 1.00 50.34 183 GLY A C 1
ATOM 1465 O O . GLY A 1 183 ? -2.238 4.124 3.128 1.00 50.34 183 GLY A O 1
ATOM 1466 N N . LEU A 1 184 ? -1.993 1.876 3.083 1.00 63.56 184 LEU A N 1
ATOM 1467 C CA . LEU A 1 184 ? -1.550 1.727 4.462 1.00 63.56 184 LEU A CA 1
ATOM 1468 C C . LEU A 1 184 ? -0.031 1.890 4.487 1.00 63.56 184 LEU A C 1
ATOM 1470 O O . LEU A 1 184 ? 0.707 1.035 4.002 1.00 63.56 184 LEU A O 1
ATOM 1474 N N . ASP A 1 185 ? 0.433 3.016 5.021 1.00 72.06 185 ASP A N 1
ATOM 1475 C CA . ASP A 1 185 ? 1.821 3.112 5.460 1.00 72.06 185 ASP A CA 1
ATOM 1476 C C . ASP A 1 185 ? 2.058 2.160 6.649 1.00 72.06 185 ASP A C 1
ATOM 1478 O O . ASP A 1 185 ? 1.119 1.621 7.245 1.00 72.06 185 ASP A O 1
ATOM 1482 N N . LEU A 1 186 ? 3.328 1.901 6.958 1.00 78.25 186 LEU A N 1
ATOM 1483 C CA . LEU A 1 186 ? 3.705 0.917 7.970 1.00 78.25 186 LEU A CA 1
ATOM 1484 C C . LEU A 1 186 ? 3.192 1.291 9.375 1.00 78.25 186 LEU A C 1
ATOM 1486 O O . LEU A 1 186 ? 2.790 0.409 10.131 1.00 78.25 186 LEU A O 1
ATOM 1490 N N . ASP A 1 187 ? 3.133 2.589 9.689 1.00 81.38 187 ASP A N 1
ATOM 1491 C CA . ASP A 1 187 ? 2.583 3.119 10.945 1.00 81.38 187 ASP A CA 1
ATOM 1492 C C . ASP A 1 187 ? 1.075 2.844 11.063 1.00 81.38 187 ASP A C 1
ATOM 1494 O O . ASP A 1 187 ? 0.587 2.314 12.063 1.00 81.38 187 ASP A O 1
ATOM 1498 N N . LEU A 1 188 ? 0.315 3.139 10.011 1.00 81.56 188 LEU A N 1
ATOM 1499 C CA . LEU A 1 188 ? -1.112 2.861 9.978 1.00 81.56 188 LEU A CA 1
ATOM 1500 C C . LEU A 1 188 ? -1.392 1.352 10.013 1.00 81.56 188 LEU A C 1
ATOM 1502 O O . LEU A 1 188 ? -2.299 0.917 10.725 1.00 81.56 188 LEU A O 1
ATOM 1506 N N . ALA A 1 189 ? -0.603 0.545 9.296 1.00 85.44 189 ALA A N 1
ATOM 1507 C CA . ALA A 1 189 ? -0.698 -0.912 9.348 1.00 85.44 189 ALA A CA 1
ATOM 1508 C C . ALA A 1 189 ? -0.450 -1.435 10.771 1.00 85.44 189 ALA A C 1
ATOM 1510 O O . ALA A 1 189 ? -1.237 -2.240 11.269 1.00 85.44 189 ALA A O 1
ATOM 1511 N N . TRP A 1 190 ? 0.582 -0.933 11.456 1.00 88.88 190 TRP A N 1
ATOM 1512 C CA . TRP A 1 190 ? 0.867 -1.259 12.853 1.00 88.88 190 TRP A CA 1
ATOM 1513 C C . TRP A 1 190 ? -0.334 -0.991 13.758 1.00 88.88 190 TRP A C 1
ATOM 1515 O O . TRP A 1 190 ? -0.771 -1.878 14.496 1.00 88.88 190 TRP A O 1
ATOM 1525 N N . LYS A 1 191 ? -0.915 0.210 13.672 1.00 88.56 191 LYS A N 1
ATOM 1526 C CA . LYS A 1 191 ? -2.064 0.604 14.500 1.00 88.56 191 LYS A CA 1
ATOM 1527 C C . LYS A 1 191 ? -3.281 -0.283 14.223 1.00 88.56 191 LYS A C 1
ATOM 1529 O O . LYS A 1 191 ? -3.905 -0.765 15.160 1.00 88.56 191 LYS A O 1
ATOM 1534 N N . ILE A 1 192 ? -3.554 -0.602 12.958 1.00 88.81 192 ILE A N 1
ATOM 1535 C CA . ILE A 1 192 ? -4.669 -1.478 12.568 1.00 88.81 192 ILE A CA 1
ATOM 1536 C C . ILE A 1 192 ? -4.471 -2.907 13.086 1.00 88.81 192 ILE A C 1
ATOM 1538 O O . ILE A 1 192 ? -5.368 -3.457 13.724 1.00 88.81 192 ILE A O 1
ATOM 1542 N N . PHE A 1 193 ? -3.313 -3.525 12.841 1.00 91.19 193 PHE A N 1
ATOM 1543 C CA . PHE A 1 193 ? -3.094 -4.923 13.221 1.00 91.19 193 PHE A CA 1
ATOM 1544 C C . PHE A 1 193 ? -2.919 -5.115 14.730 1.00 91.19 193 PHE A C 1
ATOM 1546 O O . PHE A 1 193 ? -3.360 -6.142 15.248 1.00 91.19 193 PHE A O 1
ATOM 1553 N N . SER A 1 194 ? -2.379 -4.122 15.441 1.00 91.38 194 SER A N 1
ATOM 1554 C CA . SER A 1 194 ? -2.343 -4.105 16.911 1.00 91.38 194 SER A CA 1
ATOM 1555 C C . SER A 1 194 ? -3.704 -3.843 17.562 1.00 91.38 194 SER A C 1
ATOM 1557 O O . SER A 1 194 ? -3.822 -3.956 18.779 1.00 91.38 194 SER A O 1
ATOM 1559 N N . GLY A 1 195 ? -4.732 -3.493 16.780 1.00 88.19 195 GLY A N 1
ATOM 1560 C CA . GLY A 1 195 ? -6.048 -3.121 17.296 1.00 88.19 195 GLY A CA 1
ATOM 1561 C C . GLY A 1 195 ? -6.107 -1.729 17.928 1.00 88.19 195 GLY A C 1
ATOM 1562 O O . GLY A 1 195 ? -7.133 -1.367 18.500 1.00 88.19 195 GLY A O 1
ATOM 1563 N N . SER A 1 196 ? -5.035 -0.945 17.808 1.00 88.06 196 SER A N 1
ATOM 1564 C CA . SER A 1 196 ? -4.993 0.442 18.258 1.00 88.06 196 SER A CA 1
ATOM 1565 C C . SER A 1 196 ? -5.838 1.336 17.348 1.00 88.06 196 SER A C 1
ATOM 1567 O O . SER A 1 196 ? -6.054 1.061 16.165 1.00 88.06 196 SER A O 1
ATOM 1569 N N . VAL A 1 197 ? -6.306 2.451 17.897 1.00 87.19 197 VAL A N 1
ATOM 1570 C CA . VAL A 1 197 ? -7.050 3.464 17.144 1.00 87.19 197 VAL A CA 1
ATOM 1571 C C . VAL A 1 197 ? -6.035 4.377 16.451 1.00 87.19 197 VAL A C 1
ATOM 1573 O O . VAL A 1 197 ? -5.267 5.053 17.138 1.00 87.19 197 VAL A O 1
ATOM 1576 N N . PRO A 1 198 ? -5.974 4.402 15.106 1.00 85.81 198 PRO A N 1
ATOM 1577 C CA . PRO A 1 198 ? -5.035 5.232 14.389 1.00 85.81 198 PRO A CA 1
ATOM 1578 C C . PRO A 1 198 ? -5.440 6.692 14.474 1.00 85.81 198 PRO A C 1
ATOM 1580 O O . PRO A 1 198 ? -6.363 7.125 13.794 1.00 85.81 198 PRO A O 1
ATOM 1583 N N . ILE A 1 199 ? -4.708 7.425 15.305 1.00 84.75 199 ILE A N 1
ATOM 1584 C CA . ILE A 1 199 ? -4.754 8.879 15.366 1.00 84.75 199 ILE A CA 1
ATOM 1585 C C . ILE A 1 199 ? -3.544 9.393 14.595 1.00 84.75 199 ILE A C 1
ATOM 1587 O O . ILE A 1 199 ? -2.394 9.136 14.974 1.00 84.75 199 ILE A O 1
ATOM 1591 N N . LEU A 1 200 ? -3.788 10.063 13.472 1.00 72.06 200 LEU A N 1
ATOM 1592 C CA . LEU A 1 200 ? -2.745 10.735 12.709 1.00 72.06 200 LEU A CA 1
ATOM 1593 C C . LEU A 1 200 ? -2.473 12.070 13.400 1.00 72.06 200 LEU A C 1
ATOM 1595 O O . LEU A 1 200 ? -3.356 12.919 13.464 1.00 72.06 200 LEU A O 1
ATOM 1599 N N . SER A 1 201 ? -1.265 12.261 13.934 1.00 60.16 201 SER A N 1
ATOM 1600 C CA . SER A 1 201 ? -0.882 13.442 14.717 1.00 60.16 201 SER A CA 1
ATOM 1601 C C . SER A 1 201 ? -1.156 14.758 13.968 1.00 60.16 201 SER A C 1
ATOM 1603 O O . SER A 1 201 ? -0.332 15.255 13.199 1.00 60.16 201 SER A O 1
ATOM 1605 N N . GLY A 1 202 ? -2.339 15.330 14.191 1.00 56.72 202 GLY A N 1
ATOM 1606 C CA . GLY A 1 202 ? -2.775 16.605 13.642 1.00 56.72 202 GLY A CA 1
ATOM 1607 C C . GLY A 1 202 ? -2.326 17.733 14.556 1.00 56.72 202 GLY A C 1
ATOM 1608 O O . GLY A 1 202 ? -2.867 17.933 15.637 1.00 56.72 202 GLY A O 1
ATOM 1609 N N . SER A 1 203 ? -1.338 18.510 14.125 1.00 56.47 203 SER A N 1
ATOM 1610 C CA . SER A 1 203 ? -0.841 19.669 14.880 1.00 56.47 203 SER A CA 1
ATOM 1611 C C . SER A 1 203 ? -1.788 20.886 14.861 1.00 56.47 203 SER A C 1
ATOM 1613 O O . SER A 1 203 ? -1.395 21.961 15.305 1.00 56.47 203 SER A O 1
ATOM 1615 N N . GLY A 1 204 ? -3.013 20.735 14.339 1.00 66.12 204 GLY A N 1
ATOM 1616 C CA . GLY A 1 204 ? -4.033 21.785 14.243 1.00 66.12 204 GLY A CA 1
ATOM 1617 C C . GLY A 1 204 ? -5.135 21.738 15.301 1.00 66.12 204 GLY A C 1
ATOM 1618 O O . GLY A 1 204 ? -5.988 22.620 15.308 1.00 66.12 204 GLY A O 1
ATOM 1619 N N . GLY A 1 205 ? -5.121 20.746 16.197 1.00 82.81 205 GLY A N 1
ATOM 1620 C CA . GLY A 1 205 ? -6.073 20.638 17.306 1.00 82.81 205 GLY A CA 1
ATOM 1621 C C . GLY A 1 205 ? -7.288 19.751 17.024 1.00 82.81 205 GLY A C 1
ATOM 1622 O O . GLY A 1 205 ? -7.425 19.143 15.960 1.00 82.81 205 GLY A O 1
ATOM 1623 N N . THR A 1 206 ? -8.157 19.645 18.028 1.00 89.25 206 THR A N 1
ATOM 1624 C CA . THR A 1 206 ? -9.297 18.721 18.073 1.00 89.25 206 THR A CA 1
ATOM 1625 C C . THR A 1 206 ? -10.558 19.476 18.487 1.00 89.25 206 THR A C 1
ATOM 1627 O O . THR A 1 206 ? -10.507 20.317 19.384 1.00 89.25 206 THR A O 1
ATOM 1630 N N . VAL A 1 207 ? -11.691 19.207 17.831 1.00 90.50 207 VAL A N 1
ATOM 1631 C CA . VAL A 1 207 ? -12.973 19.875 18.119 1.00 90.50 207 VAL A CA 1
ATOM 1632 C C . VAL A 1 207 ? -14.124 18.876 18.033 1.00 90.50 207 VAL A C 1
ATOM 1634 O O . VAL A 1 207 ? -14.173 18.044 17.128 1.00 90.50 207 VAL A O 1
ATOM 1637 N N . SER A 1 208 ? -15.090 18.995 18.945 1.00 93.81 208 SER A N 1
ATOM 1638 C CA . SER A 1 208 ? -16.373 18.293 18.880 1.00 93.81 208 SER A CA 1
ATOM 1639 C C . SER A 1 208 ? -17.487 19.279 18.526 1.00 93.81 208 SER A C 1
ATOM 1641 O O . SER A 1 208 ? -17.851 20.135 19.327 1.00 93.81 208 SER A O 1
ATOM 1643 N N . LEU A 1 209 ? -18.016 19.183 17.302 1.00 90.06 209 LEU A N 1
ATOM 1644 C CA . LEU A 1 209 ? -19.160 19.990 16.842 1.00 90.06 209 LEU A CA 1
ATOM 1645 C C . LEU A 1 209 ? -20.484 19.227 16.927 1.00 90.06 209 LEU A C 1
ATOM 1647 O O . LEU A 1 209 ? -21.552 19.832 16.994 1.00 90.06 209 LEU A O 1
ATOM 1651 N N . LYS A 1 210 ? -20.411 17.894 16.918 1.00 91.69 210 LYS A N 1
ATOM 1652 C CA . LYS A 1 210 ? -21.555 16.994 17.018 1.00 91.69 210 LYS A CA 1
ATOM 1653 C C . LYS A 1 210 ? -21.402 16.085 18.234 1.00 91.69 210 LYS A C 1
ATOM 1655 O O . LYS A 1 210 ? -20.281 15.806 18.660 1.00 91.69 210 LYS A O 1
ATOM 1660 N N . PRO A 1 211 ? -22.513 15.593 18.791 1.00 91.25 211 PRO A N 1
ATOM 1661 C CA . PRO A 1 211 ? -22.466 14.713 19.948 1.00 91.25 211 PRO A CA 1
ATOM 1662 C C . PRO A 1 211 ? -21.767 13.406 19.591 1.00 91.25 211 PRO A C 1
ATOM 1664 O O . PRO A 1 211 ? -22.075 12.809 18.561 1.00 91.25 211 PRO A O 1
ATOM 1667 N N . HIS A 1 212 ? -20.869 12.944 20.462 1.00 91.25 212 HIS A N 1
ATOM 1668 C CA . HIS A 1 212 ? -20.104 11.706 20.264 1.00 91.25 212 HIS A CA 1
ATOM 1669 C C . HIS A 1 212 ? -19.219 11.700 19.008 1.00 91.25 212 HIS A C 1
ATOM 1671 O O . HIS A 1 212 ? -18.929 10.640 18.460 1.00 91.25 212 HIS A O 1
ATOM 1677 N N . GLU A 1 213 ? -18.780 12.866 18.543 1.00 94.25 213 GLU A N 1
ATOM 1678 C CA . GLU A 1 213 ? -17.912 12.997 17.375 1.00 94.25 213 GLU A CA 1
ATOM 1679 C C . GLU A 1 213 ? -16.778 13.976 17.683 1.00 94.25 213 GLU A C 1
ATOM 1681 O O . GLU A 1 213 ? -17.017 15.054 18.230 1.00 94.25 213 GLU A O 1
ATOM 1686 N N . ILE A 1 214 ? -15.547 13.608 17.334 1.00 94.06 214 ILE A N 1
ATOM 1687 C CA . ILE A 1 214 ? -14.366 14.471 17.426 1.00 94.06 214 ILE A CA 1
ATOM 1688 C C . ILE A 1 214 ? -13.732 14.550 16.043 1.00 94.06 214 ILE A C 1
ATOM 1690 O O . ILE A 1 214 ? -13.416 13.525 15.446 1.00 94.06 214 ILE A O 1
ATOM 1694 N N . SER A 1 215 ? -13.522 15.763 15.544 1.00 93.19 215 SER A N 1
ATOM 1695 C CA . SER A 1 215 ? -12.751 16.017 14.328 1.00 93.19 215 SER A CA 1
ATOM 1696 C C . SER A 1 215 ? -11.368 16.545 14.688 1.00 93.19 215 SER A C 1
ATOM 1698 O O . SER A 1 215 ? -11.231 17.415 15.553 1.00 93.19 215 SER A O 1
ATOM 1700 N N . LEU A 1 216 ? -10.349 16.010 14.023 1.00 91.88 216 LEU A N 1
ATOM 1701 C CA . LEU A 1 216 ? -8.961 16.423 14.166 1.00 91.88 216 LEU A CA 1
ATOM 1702 C C . LEU A 1 216 ? -8.532 17.192 12.923 1.00 91.88 216 LEU A C 1
ATOM 1704 O O . LEU A 1 216 ? -8.816 16.785 11.792 1.00 91.88 216 LEU A O 1
ATOM 1708 N N . TYR A 1 217 ? -7.829 18.297 13.145 1.00 87.69 217 TYR A N 1
ATOM 1709 C CA . TYR A 1 217 ? -7.468 19.245 12.101 1.00 87.69 217 TYR A CA 1
ATOM 1710 C C . TYR A 1 217 ? -5.954 19.325 11.918 1.00 87.69 217 TYR A C 1
ATOM 1712 O O . TYR A 1 217 ? -5.167 19.151 12.855 1.00 87.69 217 TYR A O 1
ATOM 1720 N N . ASN A 1 218 ? -5.523 19.621 10.694 1.00 82.56 218 ASN A N 1
ATOM 1721 C CA . ASN A 1 218 ? -4.153 20.068 10.456 1.00 82.56 218 ASN A CA 1
ATOM 1722 C C . ASN A 1 218 ? -4.000 21.565 10.775 1.00 82.56 218 ASN A C 1
ATOM 1724 O O . ASN A 1 218 ? -4.973 22.270 11.040 1.00 82.56 218 ASN A O 1
ATOM 1728 N N . LYS A 1 219 ? -2.762 22.070 10.726 1.00 81.69 219 LYS A N 1
ATOM 1729 C CA . LYS A 1 219 ? -2.455 23.492 10.968 1.00 81.69 219 LYS A CA 1
ATOM 1730 C C . LYS A 1 219 ? -3.186 24.450 10.018 1.00 81.69 219 LYS A C 1
ATOM 1732 O O . LYS A 1 219 ? -3.331 25.620 10.346 1.00 81.69 219 LYS A O 1
ATOM 1737 N N . GLN A 1 220 ? -3.632 23.961 8.863 1.00 82.75 220 GLN A N 1
ATOM 1738 C CA . GLN A 1 220 ? -4.387 24.708 7.858 1.00 82.75 220 GLN A CA 1
ATOM 1739 C C . GLN A 1 220 ? -5.906 24.717 8.126 1.00 82.75 220 GLN A C 1
ATOM 1741 O O . GLN A 1 220 ? -6.654 25.309 7.353 1.00 82.75 220 GLN A O 1
ATOM 1746 N N . GLY A 1 221 ? -6.378 24.085 9.208 1.00 83.00 221 GLY A N 1
ATOM 1747 C CA . GLY A 1 221 ? -7.797 24.039 9.570 1.00 83.00 221 GLY A CA 1
ATOM 1748 C C . GLY A 1 221 ? -8.620 23.040 8.752 1.00 83.00 221 GLY A C 1
ATOM 1749 O O . GLY A 1 221 ? -9.847 23.104 8.750 1.00 83.00 221 GLY A O 1
ATOM 1750 N N . GLU A 1 222 ? -7.974 22.103 8.063 1.00 84.00 222 GLU A N 1
ATOM 1751 C CA . GLU A 1 222 ? -8.649 21.052 7.306 1.00 84.00 222 GLU A CA 1
ATOM 1752 C C . GLU A 1 222 ? -8.810 19.792 8.154 1.00 84.00 222 GLU A C 1
ATOM 1754 O O . GLU A 1 222 ? -7.897 19.407 8.888 1.00 84.00 222 GLU A O 1
ATOM 1759 N N . ILE A 1 223 ? -9.949 19.115 8.002 1.00 87.31 223 ILE A N 1
ATOM 1760 C CA . ILE A 1 223 ? -10.235 17.864 8.706 1.00 87.31 223 ILE A CA 1
ATOM 1761 C C . ILE A 1 223 ? -9.317 16.765 8.161 1.00 87.31 223 ILE A C 1
ATOM 1763 O O . ILE A 1 223 ? -9.367 16.410 6.980 1.00 87.31 223 ILE A O 1
ATOM 1767 N N . MET A 1 224 ? -8.473 16.229 9.036 1.00 85.25 224 MET A N 1
ATOM 1768 C CA . MET A 1 224 ? -7.597 15.096 8.743 1.00 85.25 224 MET A CA 1
ATOM 1769 C C . MET A 1 224 ? -8.311 13.774 8.991 1.00 85.25 224 MET A C 1
ATOM 1771 O O . MET A 1 224 ? -8.201 12.852 8.180 1.00 85.25 224 MET A O 1
ATOM 1775 N N . GLU A 1 225 ? -9.057 13.712 10.089 1.00 90.19 225 GLU A N 1
ATOM 1776 C CA . GLU A 1 225 ? -9.809 12.540 10.509 1.00 90.19 225 GLU A CA 1
ATOM 1777 C C . GLU A 1 225 ? -10.986 12.938 11.406 1.00 90.19 225 GLU A C 1
ATOM 1779 O O . GLU A 1 225 ? -10.941 13.944 12.121 1.00 90.19 225 GLU A O 1
ATOM 1784 N N . THR A 1 226 ? -12.043 12.133 11.366 1.00 92.44 226 THR A N 1
ATOM 1785 C CA . THR A 1 226 ? -13.220 12.293 12.224 1.00 92.44 226 THR A CA 1
ATOM 1786 C C . THR A 1 226 ? -13.505 10.978 12.927 1.00 92.44 226 THR A C 1
ATOM 1788 O O . THR A 1 226 ? -13.739 9.961 12.274 1.00 92.44 226 THR A O 1
ATOM 1791 N N . ILE A 1 227 ? -13.502 11.005 14.257 1.00 92.38 227 ILE A N 1
ATOM 1792 C CA . ILE A 1 227 ? -13.734 9.853 15.125 1.00 92.38 227 ILE A CA 1
ATOM 1793 C C . ILE A 1 227 ? -15.150 9.939 15.689 1.00 92.38 227 ILE A C 1
ATOM 1795 O O . ILE A 1 227 ? -15.515 10.924 16.330 1.00 92.38 227 ILE A O 1
ATOM 1799 N N . SER A 1 228 ? -15.940 8.890 15.480 1.00 92.31 228 SER A N 1
ATOM 1800 C CA . SER A 1 228 ? -17.248 8.719 16.110 1.00 92.31 228 SER A CA 1
ATOM 1801 C C . SER A 1 228 ? -17.141 7.762 17.289 1.00 92.31 228 SER A C 1
ATOM 1803 O O . SER A 1 228 ? -16.453 6.743 17.213 1.00 92.31 228 SER A O 1
ATOM 1805 N N . PHE A 1 229 ? -17.848 8.073 18.369 1.00 90.12 229 PHE A N 1
ATOM 1806 C CA . PHE A 1 229 ? -17.817 7.355 19.634 1.00 90.12 229 PHE A CA 1
ATOM 1807 C C . PHE A 1 229 ? -19.173 6.728 19.952 1.00 90.12 229 PHE A C 1
ATOM 1809 O O . PHE A 1 229 ? -20.240 7.204 19.562 1.00 90.12 229 PHE A O 1
ATOM 1816 N N . SER A 1 230 ? -19.139 5.637 20.707 1.00 87.25 230 SER A N 1
ATOM 1817 C CA . SER A 1 230 ? -20.331 5.019 21.272 1.00 87.25 230 SER A CA 1
ATOM 1818 C C . SER A 1 230 ? -20.967 5.933 22.315 1.00 87.25 230 SER A C 1
ATOM 1820 O O . SER A 1 230 ? -20.315 6.320 23.280 1.00 87.25 230 SER A O 1
ATOM 1822 N N . SER A 1 231 ? -22.266 6.204 22.186 1.00 85.19 231 SER A N 1
ATOM 1823 C CA . SER A 1 231 ? -23.009 6.986 23.183 1.00 85.19 231 SER A CA 1
ATOM 1824 C C . SER A 1 231 ? -23.134 6.307 24.549 1.00 85.19 231 SER A C 1
ATOM 1826 O O . SER A 1 231 ? -23.466 6.967 25.527 1.00 85.19 231 SER A O 1
ATOM 1828 N N . LYS A 1 232 ? -22.881 4.993 24.628 1.00 84.25 232 LYS A N 1
ATOM 1829 C CA . LYS A 1 232 ? -22.951 4.217 25.875 1.00 84.25 232 LYS A CA 1
ATOM 1830 C C . LYS A 1 232 ? -21.584 4.047 26.536 1.00 84.25 232 LYS A C 1
ATOM 1832 O O . LYS A 1 232 ? -21.464 4.236 27.738 1.00 84.25 232 LYS A O 1
ATOM 1837 N N . THR A 1 233 ? -20.572 3.665 25.756 1.00 84.62 233 THR A N 1
ATOM 1838 C CA . THR A 1 233 ? -19.252 3.260 26.277 1.00 84.62 233 THR A CA 1
ATOM 1839 C C . THR A 1 233 ? -18.172 4.321 26.095 1.00 84.62 233 THR A C 1
ATOM 1841 O O . THR A 1 233 ? -17.109 4.198 26.688 1.00 84.62 233 THR A O 1
ATOM 1844 N N . LEU A 1 234 ? -18.426 5.354 25.278 1.00 84.75 234 LEU A N 1
ATOM 1845 C CA . LEU A 1 234 ? -17.431 6.343 24.842 1.00 84.75 234 LEU A CA 1
ATOM 1846 C C . LEU A 1 234 ? -16.201 5.725 24.156 1.00 84.75 234 LEU A C 1
ATOM 1848 O O . LEU A 1 234 ? -15.155 6.361 24.070 1.00 84.75 234 LEU A O 1
ATOM 1852 N N . LEU A 1 235 ? -16.333 4.503 23.635 1.00 86.06 235 LEU A N 1
ATOM 1853 C CA . LEU A 1 235 ? -15.295 3.834 22.855 1.00 86.06 235 LEU A CA 1
ATOM 1854 C C . LEU A 1 235 ? -15.453 4.174 21.361 1.00 86.06 235 LEU A C 1
ATOM 1856 O O . LEU A 1 235 ? -16.591 4.367 20.903 1.00 86.06 235 LEU A O 1
ATOM 1860 N N . PRO A 1 236 ? -14.352 4.298 20.596 1.00 88.25 236 PRO A N 1
ATOM 1861 C CA . PRO A 1 236 ? -14.414 4.611 19.170 1.00 88.25 236 PRO A CA 1
ATOM 1862 C C . PRO A 1 236 ? -15.192 3.556 18.381 1.00 88.25 236 PRO A C 1
ATOM 1864 O O . PRO A 1 236 ? -14.958 2.360 18.511 1.00 88.25 236 PRO A O 1
ATOM 1867 N N . ARG A 1 237 ? -16.116 4.009 17.533 1.00 89.62 237 ARG A N 1
ATOM 1868 C CA . ARG A 1 237 ? -16.908 3.175 16.614 1.00 89.62 237 ARG A CA 1
ATOM 1869 C C . ARG A 1 237 ? -16.427 3.269 15.184 1.00 89.62 237 ARG A C 1
ATOM 1871 O O . ARG A 1 237 ? -16.497 2.297 14.439 1.00 89.62 237 ARG A O 1
ATOM 1878 N N . SER A 1 238 ? -15.975 4.443 14.773 1.00 91.00 238 SER A N 1
ATOM 1879 C CA . SER A 1 238 ? -15.461 4.633 13.428 1.00 91.00 238 SER A CA 1
ATOM 1880 C C . SER A 1 238 ? -14.506 5.803 13.359 1.00 91.00 238 SER A C 1
ATOM 1882 O O . SER A 1 238 ? -14.641 6.762 14.113 1.00 91.00 238 SER A O 1
ATOM 1884 N N . ILE A 1 239 ? -13.591 5.734 12.405 1.00 91.38 239 ILE A N 1
ATOM 1885 C CA . ILE A 1 239 ? -12.687 6.811 12.033 1.00 91.38 239 ILE A CA 1
ATOM 1886 C C . ILE A 1 239 ? -12.804 6.985 10.528 1.00 91.38 239 ILE A C 1
ATOM 1888 O O . ILE A 1 239 ? -12.599 6.031 9.781 1.00 91.38 239 ILE A O 1
ATOM 1892 N N . CYS A 1 240 ? -13.146 8.183 10.081 1.00 89.69 240 CYS A N 1
ATOM 1893 C CA . CYS A 1 240 ? -13.112 8.549 8.671 1.00 89.69 240 CYS A CA 1
ATOM 1894 C C . CYS A 1 240 ? -11.811 9.298 8.384 1.00 89.69 240 CYS A C 1
ATOM 1896 O O . CYS A 1 240 ? -11.448 10.188 9.153 1.00 89.69 240 CYS A O 1
ATOM 1898 N N . PHE A 1 241 ? -11.142 8.968 7.277 1.00 85.62 241 PHE A N 1
ATOM 1899 C CA . PHE A 1 241 ? -9.975 9.683 6.760 1.00 85.62 241 PHE A CA 1
ATOM 1900 C C . PHE A 1 241 ? -10.317 10.321 5.408 1.00 85.62 241 PHE A C 1
ATOM 1902 O O . PHE A 1 241 ? -9.941 9.769 4.366 1.00 85.62 241 PHE A O 1
ATOM 1909 N N . PRO A 1 242 ? -10.974 11.498 5.381 1.00 81.81 242 PRO A N 1
ATOM 1910 C CA . PRO A 1 242 ? -11.485 12.088 4.142 1.00 81.81 242 PRO A CA 1
ATOM 1911 C C . PRO A 1 242 ? -10.401 12.234 3.067 1.00 81.81 242 PRO A C 1
ATOM 1913 O O . PRO A 1 242 ? -10.579 11.855 1.914 1.00 81.81 242 PRO A O 1
ATOM 1916 N N . LYS A 1 243 ? -9.205 12.691 3.464 1.00 75.75 243 LYS A N 1
ATOM 1917 C CA . LYS A 1 243 ? -8.076 12.893 2.542 1.00 75.75 243 LYS A CA 1
ATOM 1918 C C . LYS A 1 243 ? -7.420 11.608 2.046 1.00 75.75 243 LYS A C 1
ATOM 1920 O O . LYS A 1 243 ? -6.746 11.656 1.015 1.00 75.75 243 LYS A O 1
ATOM 1925 N N . LYS A 1 244 ? -7.540 10.504 2.791 1.00 72.81 244 LYS A N 1
ATOM 1926 C CA . LYS A 1 244 ? -7.040 9.189 2.364 1.00 72.81 244 LYS A CA 1
ATOM 1927 C C . LYS A 1 244 ? -8.128 8.360 1.657 1.00 72.81 244 LYS A C 1
ATOM 1929 O O . LYS A 1 244 ? -7.791 7.368 1.018 1.00 72.81 244 LYS A O 1
ATOM 1934 N N . GLY A 1 245 ? -9.395 8.784 1.712 1.00 76.81 245 GLY A N 1
ATOM 1935 C CA . GLY A 1 245 ? -10.518 8.172 0.994 1.00 76.81 245 GLY A CA 1
ATOM 1936 C C . GLY A 1 245 ? -10.941 6.809 1.544 1.00 76.81 245 GLY A C 1
ATOM 1937 O O . GLY A 1 245 ? -11.378 5.946 0.777 1.00 76.81 245 GLY A O 1
ATOM 1938 N N . PHE A 1 246 ? -10.759 6.581 2.846 1.00 81.12 246 PHE A N 1
ATOM 1939 C CA . PHE A 1 246 ? -11.207 5.361 3.510 1.00 81.12 246 PHE A CA 1
ATOM 1940 C C . PHE A 1 246 ? -11.678 5.639 4.939 1.00 81.12 246 PHE A C 1
ATOM 1942 O O . PHE A 1 246 ? -11.317 6.641 5.557 1.00 81.12 246 PHE A O 1
ATOM 1949 N N . SER A 1 247 ? -12.452 4.703 5.471 1.00 87.81 247 SER A N 1
ATOM 1950 C CA . SER A 1 247 ? -12.952 4.708 6.840 1.00 87.81 247 SER A CA 1
ATOM 1951 C C . SER A 1 247 ? -12.643 3.377 7.527 1.00 87.81 247 SER A C 1
ATOM 1953 O O . SER A 1 247 ? -12.652 2.322 6.893 1.00 87.81 247 SER A O 1
ATOM 1955 N N . ILE A 1 248 ? -12.386 3.418 8.831 1.00 89.44 248 ILE A N 1
ATOM 1956 C CA . ILE A 1 248 ? -12.214 2.248 9.696 1.00 89.44 248 ILE A CA 1
ATOM 1957 C C . ILE A 1 248 ? -13.405 2.191 10.642 1.00 89.44 248 ILE A C 1
ATOM 1959 O O . ILE A 1 248 ? -13.765 3.199 11.240 1.00 89.44 248 ILE A O 1
ATOM 1963 N N . LEU A 1 249 ? -14.018 1.024 10.789 1.00 90.25 249 LEU A N 1
ATOM 1964 C CA . LEU A 1 249 ? -15.091 0.778 11.738 1.00 90.25 249 LEU A CA 1
ATOM 1965 C C . LEU A 1 249 ? -14.642 -0.273 12.745 1.00 90.25 249 LEU A C 1
ATOM 1967 O O . LEU A 1 249 ? -14.110 -1.321 12.373 1.00 90.25 249 LEU A O 1
ATOM 1971 N N . TYR A 1 250 ? -14.922 0.023 14.004 1.00 86.69 250 TYR A N 1
ATOM 1972 C CA . TYR A 1 250 ? -14.697 -0.819 15.161 1.00 86.69 250 TYR A CA 1
ATOM 1973 C C . TYR A 1 250 ? -16.053 -1.266 15.688 1.00 86.69 250 TYR A C 1
ATOM 1975 O O . TYR A 1 250 ? -16.977 -0.465 15.844 1.00 86.69 250 TYR A O 1
ATOM 1983 N N . SER A 1 251 ? -16.186 -2.555 15.966 1.00 79.12 251 SER A N 1
ATOM 1984 C CA . SER A 1 251 ? -17.349 -3.078 16.677 1.00 79.12 251 SER A CA 1
ATOM 1985 C C . SER A 1 251 ? -16.889 -3.899 17.874 1.00 79.12 251 SER A C 1
ATOM 1987 O O . SER A 1 251 ? -16.098 -4.829 17.707 1.00 79.12 251 SER A O 1
ATOM 1989 N N . GLU A 1 252 ? -17.400 -3.533 19.049 1.00 57.91 252 GLU A N 1
ATOM 1990 C CA . GLU A 1 252 ? -17.271 -4.263 20.315 1.00 57.91 252 GLU A CA 1
ATOM 1991 C C . GLU A 1 252 ? -18.436 -5.248 20.508 1.00 57.91 252 GLU A C 1
ATOM 1993 O O . GLU A 1 252 ? -19.453 -5.156 19.821 1.00 57.91 252 GLU A O 1
ATOM 1998 N N . PHE A 1 253 ? -18.259 -6.204 21.421 1.00 57.62 253 PHE A N 1
ATOM 1999 C CA . PHE A 1 253 ? -19.077 -7.412 21.576 1.00 57.62 253 PHE A CA 1
ATOM 2000 C C . PHE A 1 253 ? -20.494 -7.198 22.112 1.00 57.62 253 PHE A C 1
ATOM 2002 O O . PHE A 1 253 ? -20.719 -6.401 23.020 1.00 57.62 253 PHE A O 1
ATOM 2009 N N . GLU A 1 254 ? -21.408 -8.035 21.616 1.00 40.16 254 GLU A N 1
ATOM 2010 C CA . GLU A 1 254 ? -22.518 -8.591 22.397 1.00 40.16 254 GLU A CA 1
ATOM 2011 C C . GLU A 1 254 ? -21.999 -9.857 23.117 1.00 40.16 254 GLU A C 1
ATOM 2013 O O . GLU A 1 254 ? -21.165 -10.578 22.563 1.00 40.16 254 GLU A O 1
ATOM 2018 N N . GLU A 1 255 ? -22.418 -10.105 24.364 1.00 33.72 255 GLU A N 1
ATOM 2019 C CA . GLU A 1 255 ? -21.986 -11.272 25.155 1.00 33.72 255 GLU A CA 1
ATOM 2020 C C . GLU A 1 255 ? -22.204 -12.585 24.378 1.00 33.72 255 GLU A C 1
ATOM 2022 O O . GLU A 1 255 ? -23.341 -12.930 24.063 1.00 33.72 255 GLU A O 1
ATOM 2027 N N . GLY A 1 256 ? -21.133 -13.342 24.091 1.00 40.53 256 GLY A N 1
ATOM 2028 C CA . GLY A 1 256 ? -21.275 -14.732 23.639 1.00 40.53 256 GLY A CA 1
ATOM 2029 C C . GLY A 1 256 ? -20.191 -15.312 22.730 1.00 40.53 256 GLY A C 1
ATOM 2030 O O . GLY A 1 256 ? -19.876 -16.481 22.913 1.00 40.53 256 GLY A O 1
ATOM 2031 N N . ASP A 1 257 ? -19.599 -14.572 21.778 1.00 34.72 257 ASP A N 1
ATOM 2032 C CA . ASP A 1 257 ? -18.619 -15.185 20.851 1.00 34.72 257 ASP A CA 1
ATOM 2033 C C . ASP A 1 257 ? -17.725 -14.172 20.072 1.00 34.72 257 ASP A C 1
ATOM 2035 O O . ASP A 1 257 ? -18.209 -13.416 19.234 1.00 34.72 257 ASP A O 1
ATOM 2039 N N . LEU A 1 258 ? -16.400 -14.233 20.317 1.00 40.19 258 LEU A N 1
ATOM 2040 C CA . LEU A 1 258 ? -15.236 -13.960 19.422 1.00 40.19 258 LEU A CA 1
ATOM 2041 C C . LEU A 1 258 ? -14.831 -12.532 18.938 1.00 40.19 258 LEU A C 1
ATOM 2043 O O . LEU A 1 258 ? -15.133 -12.152 17.811 1.00 40.19 258 LEU A O 1
ATOM 2047 N N . GLY A 1 259 ? -13.994 -11.856 19.754 1.00 59.28 259 GLY A N 1
ATOM 2048 C CA . GLY A 1 259 ? -12.879 -10.889 19.500 1.00 59.28 259 GLY A CA 1
ATOM 2049 C C . GLY A 1 259 ? -12.886 -9.737 18.445 1.00 59.28 259 GLY A C 1
ATOM 2050 O O . GLY A 1 259 ? -13.575 -9.735 17.436 1.00 59.28 259 GLY A O 1
ATOM 2051 N N . LEU A 1 260 ? -12.060 -8.700 18.686 1.00 78.81 260 LEU A N 1
ATOM 2052 C CA . LEU A 1 260 ? -11.993 -7.419 17.942 1.00 78.81 260 LEU A CA 1
ATOM 2053 C C . LEU A 1 260 ? -12.246 -7.536 16.423 1.00 78.81 260 LEU A C 1
ATOM 2055 O O . LEU A 1 260 ? -11.485 -8.186 15.697 1.00 78.81 260 LEU A O 1
ATOM 2059 N N . LYS A 1 261 ? -13.280 -6.836 15.937 1.00 87.19 261 LYS A N 1
ATOM 2060 C CA . LYS A 1 261 ? -13.613 -6.735 14.513 1.00 87.19 261 LYS A CA 1
ATOM 2061 C C . LYS A 1 261 ? -13.302 -5.341 13.984 1.00 87.19 261 LYS A C 1
ATOM 2063 O O . LYS A 1 261 ? -13.871 -4.351 14.442 1.00 87.19 261 LYS A O 1
ATOM 2068 N N . ILE A 1 262 ? -12.437 -5.303 12.976 1.00 89.62 262 ILE A N 1
ATOM 2069 C CA . ILE A 1 262 ? -11.998 -4.093 12.286 1.00 89.62 262 ILE A CA 1
ATOM 2070 C C . ILE A 1 262 ? -12.466 -4.189 10.841 1.00 89.62 262 ILE A C 1
ATOM 2072 O O . ILE A 1 262 ? -12.190 -5.169 10.149 1.00 89.62 262 ILE A O 1
ATOM 2076 N N . LYS A 1 263 ? -13.190 -3.178 10.374 1.00 90.19 263 LYS A N 1
ATOM 2077 C CA . LYS A 1 263 ? -13.698 -3.105 9.006 1.00 90.19 263 LYS A CA 1
ATOM 2078 C C . LYS A 1 263 ? -13.135 -1.867 8.323 1.00 90.19 263 LYS A C 1
ATOM 2080 O O . LYS A 1 263 ? -13.413 -0.760 8.761 1.00 90.19 263 LYS A O 1
ATOM 2085 N N . LEU A 1 264 ? -12.380 -2.055 7.248 1.00 87.25 264 LEU A N 1
ATOM 2086 C CA . LEU A 1 264 ? -11.873 -0.984 6.403 1.00 87.25 264 LEU A CA 1
ATOM 2087 C C . LEU A 1 264 ? -12.765 -0.860 5.166 1.00 87.25 264 LEU A C 1
ATOM 2089 O O . LEU A 1 264 ? -12.989 -1.840 4.452 1.00 87.25 264 LEU A O 1
ATOM 2093 N N . LEU A 1 265 ? -13.273 0.344 4.928 1.00 84.00 265 LEU A N 1
ATOM 2094 C CA . LEU A 1 265 ? -14.120 0.700 3.793 1.00 84.00 265 LEU A CA 1
ATOM 2095 C C . LEU A 1 265 ? -13.416 1.749 2.949 1.00 84.00 265 LEU A C 1
ATOM 2097 O O . LEU A 1 265 ? -13.024 2.785 3.481 1.00 84.00 265 LEU A O 1
ATOM 2101 N N . LYS A 1 266 ? -13.300 1.518 1.643 1.00 76.81 266 LYS A N 1
ATOM 2102 C CA . LYS A 1 266 ? -12.812 2.530 0.707 1.00 76.81 266 LYS A CA 1
ATOM 2103 C C . LYS A 1 266 ? -13.998 3.250 0.069 1.00 76.81 266 LYS A C 1
ATOM 2105 O O . LYS A 1 266 ? -14.943 2.608 -0.366 1.00 76.81 266 LYS A O 1
ATOM 2110 N N . GLU A 1 267 ? -13.973 4.579 0.039 1.00 65.31 267 GLU A N 1
ATOM 2111 C CA . GLU A 1 267 ? -15.163 5.371 -0.329 1.00 65.31 267 GLU A CA 1
ATOM 2112 C C . GLU A 1 267 ? -15.416 5.420 -1.845 1.00 65.31 267 GLU A C 1
ATOM 2114 O O . GLU A 1 267 ? -16.551 5.599 -2.272 1.00 65.31 267 GLU A O 1
ATOM 2119 N N . ASN A 1 268 ? -14.375 5.208 -2.661 1.00 63.41 268 ASN A N 1
ATOM 2120 C CA . ASN A 1 268 ? -14.429 5.339 -4.127 1.00 63.41 268 ASN A CA 1
ATOM 2121 C C . ASN A 1 268 ? -14.182 4.027 -4.889 1.00 63.41 268 ASN A C 1
ATOM 2123 O O . ASN A 1 268 ? -14.099 4.025 -6.115 1.00 63.41 268 ASN A O 1
ATOM 2127 N N . GLU A 1 269 ? -14.020 2.915 -4.179 1.00 61.59 269 GLU A N 1
ATOM 2128 C CA . GLU A 1 269 ? -13.803 1.589 -4.753 1.00 61.59 269 GLU A CA 1
ATOM 2129 C C . GLU A 1 269 ? -14.685 0.618 -3.968 1.00 61.59 269 GLU A C 1
ATOM 2131 O O . GLU A 1 269 ? -14.723 0.714 -2.744 1.00 61.59 269 GLU A O 1
ATOM 2136 N N . ASP A 1 270 ? -15.385 -0.305 -4.639 1.00 70.94 270 ASP A N 1
ATOM 2137 C CA . ASP A 1 270 ? -16.173 -1.370 -3.991 1.00 70.94 270 ASP A CA 1
ATOM 2138 C C . ASP A 1 270 ? -15.237 -2.412 -3.353 1.00 70.94 270 ASP A C 1
ATOM 2140 O O . ASP A 1 270 ? -15.191 -3.578 -3.738 1.00 70.94 270 ASP A O 1
ATOM 2144 N N . GLN A 1 271 ? -14.383 -1.944 -2.443 1.00 75.25 271 GLN A N 1
ATOM 2145 C CA . GLN A 1 271 ? -13.377 -2.712 -1.745 1.00 75.25 271 GLN A CA 1
ATOM 2146 C C . GLN A 1 271 ? -13.619 -2.623 -0.243 1.00 75.25 271 GLN A C 1
ATOM 2148 O O . GLN A 1 271 ? -13.710 -1.548 0.358 1.00 75.25 271 GLN A O 1
ATOM 2153 N N . LEU A 1 272 ? -13.669 -3.797 0.364 1.00 85.12 272 LEU A N 1
ATOM 2154 C CA . LEU A 1 272 ? -13.944 -3.996 1.768 1.00 85.12 272 LEU A CA 1
ATOM 2155 C C . LEU A 1 272 ? -12.939 -5.001 2.326 1.00 85.12 272 LEU A C 1
ATOM 2157 O O . LEU A 1 272 ? -12.761 -6.090 1.786 1.00 85.12 272 LEU A O 1
ATOM 2161 N N . VAL A 1 273 ? -12.314 -4.640 3.442 1.00 87.69 273 VAL A N 1
ATOM 2162 C CA . VAL A 1 273 ? -11.467 -5.544 4.223 1.00 87.69 273 VAL A CA 1
ATOM 2163 C C . VAL A 1 273 ? -12.055 -5.664 5.620 1.00 87.69 273 VAL A C 1
ATOM 2165 O O . VAL A 1 273 ? -12.293 -4.661 6.288 1.00 87.69 273 VAL A O 1
ATOM 2168 N N . VAL A 1 274 ? -12.302 -6.885 6.079 1.00 91.06 274 VAL A N 1
ATOM 2169 C CA . VAL A 1 274 ? -12.762 -7.161 7.442 1.00 91.06 274 VAL A CA 1
ATOM 2170 C C . VAL A 1 274 ? -11.770 -8.093 8.116 1.00 91.06 274 VAL A C 1
ATOM 2172 O O . VAL A 1 274 ? -11.561 -9.214 7.663 1.00 91.06 274 VAL A O 1
ATOM 2175 N N . ILE A 1 275 ? -11.204 -7.643 9.229 1.00 91.81 275 ILE A N 1
ATOM 2176 C CA . ILE A 1 275 ? -10.386 -8.450 10.131 1.00 91.81 275 ILE A CA 1
ATOM 2177 C C . ILE A 1 275 ? -11.252 -8.793 11.341 1.00 91.81 275 ILE A C 1
ATOM 2179 O O . ILE A 1 275 ? -11.847 -7.906 11.951 1.00 91.81 275 ILE A O 1
ATOM 2183 N N . ARG A 1 276 ? -11.351 -10.077 11.681 1.00 92.19 276 ARG A N 1
ATOM 2184 C CA . ARG A 1 276 ? -12.034 -10.567 12.886 1.00 92.19 276 ARG A CA 1
ATOM 2185 C C . ARG A 1 276 ? -11.049 -11.377 13.702 1.00 92.19 276 ARG A C 1
ATOM 2187 O O . ARG A 1 276 ? -10.754 -12.516 13.342 1.00 92.19 276 ARG A O 1
ATOM 2194 N N . TYR A 1 277 ? -10.518 -10.803 14.771 1.00 91.62 277 TYR A N 1
ATOM 2195 C CA . TYR A 1 277 ? -9.614 -11.533 15.648 1.00 91.62 277 TYR A CA 1
ATOM 2196 C C . TYR A 1 277 ? -10.393 -12.512 16.519 1.00 91.62 277 TYR A C 1
ATOM 2198 O O . TYR A 1 277 ? -11.318 -12.131 17.218 1.00 91.62 277 TYR A O 1
ATOM 2206 N N . LYS A 1 278 ? -9.976 -13.777 16.528 1.00 90.31 278 LYS A N 1
ATOM 2207 C CA . LYS A 1 278 ? -10.371 -14.752 17.551 1.00 90.31 278 LYS A CA 1
ATOM 2208 C C . LYS A 1 278 ? -9.618 -14.492 18.858 1.00 90.31 278 LYS A C 1
ATOM 2210 O O . LYS A 1 278 ? -10.178 -14.641 19.937 1.00 90.31 278 LYS A O 1
ATOM 2215 N N . SER A 1 279 ? -8.353 -14.093 18.754 1.00 90.81 279 SER A N 1
ATOM 2216 C CA . SER A 1 279 ? -7.508 -13.708 19.884 1.00 90.81 279 SER A CA 1
ATOM 2217 C C . SER A 1 279 ? -6.492 -12.664 19.442 1.00 90.81 279 SER A C 1
ATOM 2219 O O . SER A 1 279 ? -5.885 -12.829 18.384 1.00 90.81 279 SER A O 1
ATOM 2221 N N . LEU A 1 280 ? -6.263 -11.646 20.268 1.00 92.38 280 LEU A N 1
ATOM 2222 C CA . LEU A 1 280 ? -5.230 -10.632 20.078 1.00 92.38 280 LEU A CA 1
ATOM 2223 C C . LEU A 1 280 ? -4.507 -10.434 21.408 1.00 92.38 280 LEU A C 1
ATOM 2225 O O . LEU A 1 280 ? -5.122 -10.070 22.406 1.00 92.38 280 LEU A O 1
ATOM 2229 N N . THR A 1 281 ? -3.213 -10.728 21.430 1.00 94.25 281 THR A N 1
ATOM 2230 C CA . THR A 1 281 ? -2.360 -10.582 22.610 1.00 94.25 281 THR A CA 1
ATOM 2231 C C . THR A 1 281 ? -1.359 -9.469 22.368 1.00 94.25 281 THR A C 1
ATOM 2233 O O . THR A 1 281 ? -0.733 -9.442 21.314 1.00 94.25 281 THR A O 1
ATOM 2236 N N . LEU A 1 282 ? -1.187 -8.578 23.340 1.00 94.56 282 LEU A N 1
ATOM 2237 C CA . LEU A 1 282 ? -0.277 -7.439 23.247 1.00 94.56 282 LEU A CA 1
ATOM 2238 C C . LEU A 1 282 ? 0.918 -7.621 24.186 1.00 94.56 282 LEU A C 1
ATOM 2240 O O . LEU A 1 282 ? 0.822 -8.329 25.190 1.00 94.56 282 LEU A O 1
ATOM 2244 N N . ASN A 1 283 ? 2.022 -6.949 23.867 1.00 95.19 283 ASN A N 1
ATOM 2245 C CA . ASN A 1 283 ? 3.183 -6.755 24.740 1.00 95.19 283 ASN A CA 1
ATOM 2246 C C . ASN A 1 283 ? 3.844 -8.056 25.230 1.00 95.19 283 ASN A C 1
ATOM 2248 O O . ASN A 1 283 ? 4.369 -8.125 26.342 1.00 95.19 283 ASN A O 1
ATOM 2252 N N . LYS A 1 284 ? 3.834 -9.096 24.389 1.00 94.50 284 LYS A N 1
ATOM 2253 C CA . LYS A 1 284 ? 4.629 -10.316 24.585 1.00 94.50 284 LYS A CA 1
ATOM 2254 C C . LYS A 1 284 ? 5.947 -10.244 23.810 1.00 94.50 284 LYS A C 1
ATOM 2256 O O . LYS A 1 284 ? 5.968 -9.664 22.727 1.00 94.50 284 LYS A O 1
ATOM 2261 N N . PRO A 1 285 ? 7.041 -10.839 24.310 1.00 92.94 285 PRO A N 1
ATOM 2262 C CA . PRO A 1 285 ? 8.289 -10.893 23.558 1.00 92.94 285 PRO A CA 1
ATOM 2263 C C . PRO A 1 285 ? 8.085 -11.654 22.241 1.00 92.94 285 PRO A C 1
ATOM 2265 O O . PRO A 1 285 ? 7.471 -12.723 22.228 1.00 92.94 285 PRO A O 1
ATOM 2268 N N . VAL A 1 286 ? 8.600 -11.094 21.147 1.00 94.75 286 VAL A N 1
ATOM 2269 C CA . VAL A 1 286 ? 8.545 -11.687 19.806 1.00 94.75 286 VAL A CA 1
ATOM 2270 C C . VAL A 1 286 ? 9.979 -11.959 19.341 1.00 94.75 286 VAL A C 1
ATOM 2272 O O . VAL A 1 286 ? 10.776 -11.021 19.338 1.00 94.75 286 VAL A O 1
ATOM 2275 N N . PRO A 1 287 ? 10.327 -13.206 18.975 1.00 93.62 287 PRO A N 1
ATOM 2276 C CA . PRO A 1 287 ? 11.641 -13.530 18.423 1.00 93.62 287 PRO A CA 1
ATOM 2277 C C . PRO A 1 287 ? 11.892 -12.801 17.100 1.00 93.62 287 PRO A C 1
ATOM 2279 O O . PRO A 1 287 ? 10.991 -12.701 16.266 1.00 93.62 287 PRO A O 1
ATOM 2282 N N . GLU A 1 288 ? 13.110 -12.308 16.895 1.00 90.62 288 GLU A N 1
ATOM 2283 C CA . GLU A 1 288 ? 13.476 -11.523 15.708 1.00 90.62 288 GLU A CA 1
ATOM 2284 C C . GLU A 1 288 ? 13.470 -12.361 14.423 1.00 90.62 288 GLU A C 1
ATOM 2286 O O . GLU A 1 288 ? 13.112 -11.875 13.350 1.00 90.62 288 GLU A O 1
ATOM 2291 N N . GLU A 1 289 ? 13.766 -13.653 14.541 1.00 91.50 289 GLU A N 1
ATOM 2292 C CA . GLU A 1 289 ? 13.857 -14.604 13.433 1.00 91.50 289 GLU A CA 1
ATOM 2293 C C . GLU A 1 289 ? 12.519 -14.765 12.699 1.00 91.50 289 GLU A C 1
ATOM 2295 O O . GLU A 1 289 ? 12.476 -15.138 11.526 1.00 91.50 289 GLU A O 1
ATOM 2300 N N . ILE A 1 290 ? 11.398 -14.456 13.364 1.00 93.31 290 ILE A N 1
ATOM 2301 C CA . ILE A 1 290 ? 10.079 -14.539 12.738 1.00 93.31 290 ILE A CA 1
ATOM 2302 C C . ILE A 1 290 ? 9.900 -13.486 11.639 1.00 93.31 290 ILE A C 1
ATOM 2304 O O . ILE A 1 290 ? 9.078 -13.678 10.746 1.00 93.31 290 ILE A O 1
ATOM 2308 N N . PHE A 1 291 ? 10.672 -12.398 11.658 1.00 94.06 291 PHE A N 1
ATOM 2309 C CA . PHE A 1 291 ? 10.646 -11.355 10.631 1.00 94.06 291 PHE A CA 1
ATOM 2310 C C . PHE A 1 291 ? 11.645 -11.622 9.497 1.00 94.06 291 PHE A C 1
ATOM 2312 O O . PHE A 1 291 ? 11.910 -10.752 8.673 1.00 94.06 291 PHE A O 1
ATOM 2319 N N . GLU A 1 292 ? 12.169 -12.841 9.392 1.00 91.06 292 GLU A N 1
ATOM 2320 C CA . GLU A 1 292 ? 12.901 -13.274 8.211 1.00 91.06 292 GLU A CA 1
ATOM 2321 C C . GLU A 1 292 ? 11.981 -14.065 7.275 1.00 91.06 292 GLU A C 1
ATOM 2323 O O . GLU A 1 292 ? 11.310 -15.029 7.661 1.00 91.06 292 GLU A O 1
ATOM 2328 N N . LEU A 1 293 ? 11.937 -13.647 6.008 1.00 90.62 293 LEU A N 1
ATOM 2329 C CA . LEU A 1 293 ? 11.172 -14.323 4.965 1.00 90.62 293 LEU A CA 1
ATOM 2330 C C . LEU A 1 293 ? 12.071 -14.596 3.769 1.00 90.62 293 LEU A C 1
ATOM 2332 O O . LEU A 1 293 ? 12.404 -13.681 3.014 1.00 90.62 293 LEU A O 1
ATOM 2336 N N . ASN A 1 294 ? 12.442 -15.862 3.600 1.00 89.31 294 ASN A N 1
ATOM 2337 C CA . ASN A 1 294 ? 13.265 -16.332 2.494 1.00 89.31 294 ASN A CA 1
ATOM 2338 C C . ASN A 1 294 ? 12.443 -17.276 1.605 1.00 89.31 294 ASN A C 1
ATOM 2340 O O . ASN A 1 294 ? 11.732 -18.139 2.130 1.00 89.31 294 ASN A O 1
ATOM 2344 N N . PRO A 1 295 ? 12.502 -17.122 0.273 1.00 90.06 295 PRO A N 1
ATOM 2345 C CA . PRO A 1 295 ? 11.765 -17.992 -0.627 1.00 90.06 295 PRO A CA 1
ATOM 2346 C C . PRO A 1 295 ? 12.382 -19.394 -0.684 1.00 90.06 295 PRO A C 1
ATOM 2348 O O . PRO A 1 295 ? 13.608 -19.528 -0.657 1.00 90.06 295 PRO A O 1
ATOM 2351 N N . PRO A 1 296 ? 11.564 -20.449 -0.835 1.00 90.00 296 PRO A N 1
ATOM 2352 C CA . PRO A 1 296 ? 12.059 -21.756 -1.245 1.00 90.00 296 PRO A CA 1
ATOM 2353 C C . PRO A 1 296 ? 12.766 -21.682 -2.608 1.00 90.00 296 PRO A C 1
ATOM 2355 O O . PRO A 1 296 ? 12.436 -20.844 -3.447 1.00 90.00 296 PRO A O 1
ATOM 2358 N N . SER A 1 297 ? 13.705 -22.595 -2.864 1.00 86.00 297 SER A N 1
ATOM 2359 C CA . SER A 1 297 ? 14.558 -22.581 -4.067 1.00 86.00 297 SER A CA 1
ATOM 2360 C C . SER A 1 297 ? 13.803 -22.667 -5.399 1.00 86.00 297 SER A C 1
ATOM 2362 O O . SER A 1 297 ? 14.347 -22.303 -6.436 1.00 86.00 297 SER A O 1
ATOM 2364 N N . ASN A 1 298 ? 12.558 -23.142 -5.390 1.00 87.81 298 ASN A N 1
ATOM 2365 C CA . ASN A 1 298 ? 11.709 -23.286 -6.571 1.00 87.81 298 ASN A CA 1
ATOM 2366 C C . ASN A 1 298 ? 10.764 -22.093 -6.821 1.00 87.81 298 ASN A C 1
ATOM 2368 O O . ASN A 1 298 ? 9.856 -22.222 -7.643 1.00 87.81 298 ASN A O 1
ATOM 2372 N N . PHE A 1 299 ? 10.921 -20.978 -6.102 1.00 86.56 299 PHE A N 1
ATOM 2373 C CA . PHE A 1 299 ? 10.108 -19.772 -6.284 1.00 86.56 299 PHE A CA 1
ATOM 2374 C C . PHE A 1 299 ? 10.793 -18.785 -7.232 1.00 86.56 299 PHE A C 1
ATOM 2376 O O . PHE A 1 299 ? 12.004 -18.577 -7.178 1.00 86.56 299 PHE A O 1
ATOM 2383 N N . GLU A 1 300 ? 9.996 -18.139 -8.078 1.00 80.75 300 GLU A N 1
ATOM 2384 C CA . GLU A 1 300 ? 10.444 -17.054 -8.945 1.00 80.75 300 GLU A CA 1
ATOM 2385 C C . GLU A 1 300 ? 10.666 -15.787 -8.108 1.00 80.75 300 GLU A C 1
ATOM 2387 O O . GLU A 1 300 ? 9.746 -15.292 -7.451 1.00 80.75 300 GLU A O 1
ATOM 2392 N N . ILE A 1 301 ? 11.885 -15.243 -8.136 1.00 81.12 301 ILE A N 1
ATOM 2393 C CA . ILE A 1 301 ? 12.183 -13.946 -7.521 1.00 81.12 301 ILE A CA 1
ATOM 2394 C C . ILE A 1 301 ? 11.737 -12.847 -8.487 1.00 81.12 301 ILE A C 1
ATOM 2396 O O . ILE A 1 301 ? 12.350 -12.622 -9.530 1.00 81.12 301 ILE A O 1
ATOM 2400 N N . VAL A 1 302 ? 10.669 -12.149 -8.117 1.00 71.88 302 VAL A N 1
ATOM 2401 C CA . VAL A 1 302 ? 10.122 -11.006 -8.839 1.00 71.88 302 VAL A CA 1
ATOM 2402 C C . VAL A 1 302 ? 10.799 -9.745 -8.322 1.00 71.88 302 VAL A C 1
ATOM 2404 O O . VAL A 1 302 ? 10.474 -9.235 -7.249 1.00 71.88 302 VAL A O 1
ATOM 2407 N N . ASN A 1 303 ? 11.739 -9.227 -9.105 1.00 67.44 303 ASN A N 1
ATOM 2408 C CA . ASN A 1 303 ? 12.334 -7.922 -8.850 1.00 67.44 303 ASN A CA 1
ATOM 2409 C C . ASN A 1 303 ? 11.479 -6.823 -9.502 1.00 67.44 303 ASN A C 1
ATOM 2411 O O . ASN A 1 303 ? 10.959 -7.031 -10.603 1.00 67.44 303 ASN A O 1
ATOM 2415 N N . PRO A 1 304 ? 11.328 -5.643 -8.871 1.00 68.81 304 PRO A N 1
ATOM 2416 C CA . PRO A 1 304 ? 10.687 -4.512 -9.528 1.00 68.81 304 PRO A CA 1
ATOM 2417 C C . PRO A 1 304 ? 11.464 -4.155 -10.801 1.00 68.81 304 PRO A C 1
ATOM 2419 O O . PRO A 1 304 ? 12.690 -4.043 -10.783 1.00 68.81 304 PRO A O 1
ATOM 2422 N N . ILE A 1 305 ? 10.748 -3.976 -11.913 1.00 78.50 305 ILE A N 1
ATOM 2423 C CA . ILE A 1 305 ? 11.363 -3.605 -13.188 1.00 78.50 305 ILE A CA 1
ATOM 2424 C C . ILE A 1 305 ? 11.891 -2.174 -13.065 1.00 78.50 305 ILE A C 1
ATOM 2426 O O . ILE A 1 305 ? 11.119 -1.212 -13.019 1.00 78.50 305 ILE A O 1
ATOM 2430 N N . ILE A 1 306 ? 13.214 -2.042 -13.018 1.00 88.00 306 ILE A N 1
ATOM 2431 C CA . ILE A 1 306 ? 13.913 -0.761 -12.970 1.00 88.00 306 ILE A CA 1
ATOM 2432 C C . ILE A 1 306 ? 14.847 -0.638 -14.173 1.00 88.00 306 ILE A C 1
ATOM 2434 O O . ILE A 1 306 ? 15.525 -1.587 -14.566 1.00 88.00 306 ILE A O 1
ATOM 2438 N N . PHE A 1 307 ? 14.882 0.547 -14.767 1.00 94.44 307 PHE A N 1
ATOM 2439 C CA . PHE A 1 307 ? 15.571 0.814 -16.020 1.00 94.44 307 PHE A CA 1
ATOM 2440 C C . PHE A 1 307 ? 16.721 1.802 -15.837 1.00 94.44 307 PHE A C 1
ATOM 2442 O O . PHE A 1 307 ? 16.705 2.682 -14.964 1.00 94.44 307 PHE A O 1
ATOM 2449 N N . VAL A 1 308 ? 17.687 1.703 -16.742 1.00 95.62 308 VAL A N 1
ATOM 2450 C CA . VAL A 1 308 ? 18.586 2.791 -17.113 1.00 95.62 308 VAL A CA 1
ATOM 2451 C C . VAL A 1 308 ? 18.512 2.960 -18.627 1.00 95.62 308 VAL A C 1
ATOM 2453 O O . VAL A 1 308 ? 18.711 2.008 -19.370 1.00 95.62 308 VAL A O 1
ATOM 2456 N N . ALA A 1 309 ? 18.162 4.154 -19.093 1.00 96.94 309 ALA A N 1
ATOM 2457 C CA . ALA A 1 309 ? 18.071 4.456 -20.516 1.00 96.94 309 ALA A CA 1
ATOM 2458 C C . ALA A 1 309 ? 19.312 5.224 -20.971 1.00 96.94 309 ALA A C 1
ATOM 2460 O O . ALA A 1 309 ? 19.718 6.188 -20.312 1.00 96.94 309 ALA A O 1
ATOM 2461 N N . ASP A 1 310 ? 19.894 4.823 -22.098 1.00 94.00 310 ASP A N 1
ATOM 2462 C CA . ASP A 1 310 ? 20.994 5.560 -22.713 1.00 94.00 310 ASP A CA 1
ATOM 2463 C C . ASP A 1 310 ? 20.578 6.978 -23.151 1.00 94.00 310 ASP A C 1
ATOM 2465 O O . ASP A 1 310 ? 19.408 7.374 -23.106 1.00 94.00 310 ASP A O 1
ATOM 2469 N N . THR A 1 311 ? 21.560 7.762 -23.590 1.00 94.56 311 THR A N 1
ATOM 2470 C CA . THR A 1 311 ? 21.368 9.164 -23.985 1.00 94.56 311 THR A CA 1
ATOM 2471 C C . THR A 1 311 ? 20.439 9.340 -25.195 1.00 94.56 311 THR A C 1
ATOM 2473 O O . THR A 1 311 ? 19.849 10.408 -25.358 1.00 94.56 311 THR A O 1
ATOM 2476 N N . MET A 1 312 ? 20.240 8.305 -26.020 1.00 93.75 312 MET A N 1
ATOM 2477 C CA . MET A 1 312 ? 19.389 8.343 -27.215 1.00 93.75 312 MET A CA 1
ATOM 2478 C C . MET A 1 312 ? 17.912 8.066 -26.905 1.00 93.75 312 MET A C 1
ATOM 2480 O O . MET A 1 312 ? 17.035 8.356 -27.722 1.00 93.75 312 MET A O 1
ATOM 2484 N N . LEU A 1 313 ? 17.611 7.535 -25.719 1.00 96.81 313 LEU A N 1
ATOM 2485 C CA . LEU A 1 313 ? 16.281 7.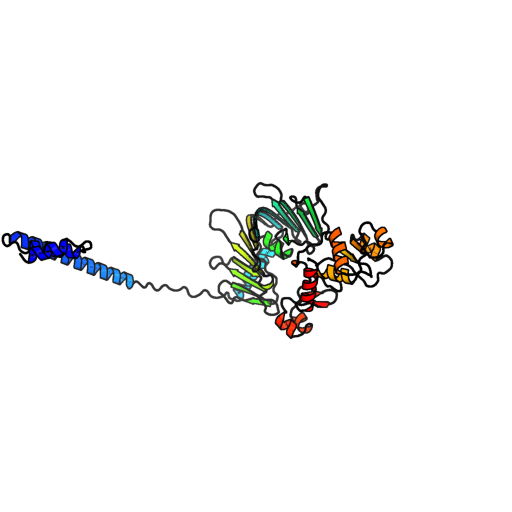064 -25.335 1.00 96.81 313 LEU A CA 1
ATOM 2486 C C . LEU A 1 313 ? 15.561 7.989 -24.344 1.00 96.81 313 LEU A C 1
ATOM 2488 O O . LEU A 1 313 ? 14.630 7.575 -23.655 1.00 96.81 313 LEU A O 1
ATOM 2492 N N . GLY A 1 314 ? 15.903 9.280 -24.311 1.00 96.50 314 GLY A N 1
ATOM 2493 C CA . GLY A 1 314 ? 15.295 10.242 -23.380 1.00 96.50 314 GLY A CA 1
ATOM 2494 C C . GLY A 1 314 ? 13.769 10.368 -23.488 1.00 96.50 314 GLY A C 1
ATOM 2495 O O . GLY A 1 314 ? 13.078 10.517 -22.477 1.00 96.50 314 GLY A O 1
ATOM 2496 N N . LYS A 1 315 ? 13.203 10.259 -24.701 1.00 96.50 315 LYS A N 1
ATOM 2497 C CA . LYS A 1 315 ? 11.739 10.247 -24.886 1.00 96.50 315 LYS A CA 1
ATOM 2498 C C . LYS A 1 315 ? 11.113 8.979 -24.304 1.00 96.50 315 LYS A C 1
ATOM 2500 O O . LYS A 1 315 ? 10.090 9.091 -23.632 1.00 96.50 315 LYS A O 1
ATOM 2505 N N . LEU A 1 316 ? 11.725 7.817 -24.531 1.00 97.62 316 LEU A N 1
ATOM 2506 C CA . LEU A 1 316 ? 11.286 6.544 -23.962 1.00 97.62 316 LEU A CA 1
ATOM 2507 C C . LEU A 1 316 ? 11.357 6.578 -22.434 1.00 97.62 316 LEU A C 1
ATOM 2509 O O . LEU A 1 316 ? 10.360 6.295 -21.777 1.00 97.62 316 LEU A O 1
ATOM 2513 N N . ALA A 1 317 ? 12.478 7.039 -21.875 1.00 97.81 317 ALA A N 1
ATOM 2514 C CA . ALA A 1 317 ? 12.657 7.201 -20.436 1.00 97.81 317 ALA A CA 1
ATOM 2515 C C . ALA A 1 317 ? 11.555 8.062 -19.810 1.00 97.81 317 ALA A C 1
ATOM 2517 O O . ALA A 1 317 ? 11.003 7.727 -18.764 1.00 97.81 317 ALA A O 1
ATOM 2518 N N . ARG A 1 318 ? 11.182 9.160 -20.479 1.00 97.38 318 ARG A N 1
ATOM 2519 C CA . ARG A 1 318 ? 10.074 10.011 -20.038 1.00 97.38 318 ARG A CA 1
ATOM 2520 C C . ARG A 1 318 ? 8.743 9.254 -20.001 1.00 97.38 318 ARG A C 1
ATOM 2522 O O . ARG A 1 318 ? 8.011 9.415 -19.032 1.00 97.38 318 ARG A O 1
ATOM 2529 N N . TYR A 1 319 ? 8.423 8.456 -21.021 1.00 97.31 319 TYR A N 1
ATOM 2530 C CA . TYR A 1 319 ? 7.174 7.684 -21.057 1.00 97.31 319 TYR A CA 1
ATOM 2531 C C . TYR A 1 319 ? 7.153 6.531 -20.052 1.00 97.31 319 TYR A C 1
ATOM 2533 O O . TYR A 1 319 ? 6.136 6.341 -19.394 1.00 97.31 319 TYR A O 1
ATOM 2541 N N . LEU A 1 320 ? 8.276 5.848 -19.829 1.00 96.25 320 LEU A N 1
ATOM 2542 C CA . LEU A 1 320 ? 8.383 4.839 -18.772 1.00 96.25 320 LEU A CA 1
ATOM 2543 C C . LEU A 1 320 ? 8.157 5.452 -17.379 1.00 96.25 320 LEU A C 1
ATOM 2545 O O . LEU A 1 320 ? 7.391 4.907 -16.590 1.00 96.25 320 LEU A O 1
ATOM 2549 N N . ARG A 1 321 ? 8.714 6.642 -17.107 1.00 96.62 321 ARG A N 1
ATOM 2550 C CA . ARG A 1 321 ? 8.438 7.396 -15.864 1.00 96.62 321 ARG A CA 1
ATOM 2551 C C . ARG A 1 321 ? 6.980 7.824 -15.745 1.00 96.62 321 ARG A C 1
ATOM 2553 O O . ARG A 1 321 ? 6.428 7.784 -14.651 1.00 96.62 321 ARG A O 1
ATOM 2560 N N . ILE A 1 322 ? 6.358 8.240 -16.854 1.00 95.75 322 ILE A N 1
ATOM 2561 C CA . ILE A 1 322 ? 4.921 8.548 -16.892 1.00 95.75 322 ILE A CA 1
ATOM 2562 C C . ILE A 1 322 ? 4.113 7.317 -16.496 1.00 95.75 322 ILE A C 1
ATOM 2564 O O . ILE A 1 322 ? 3.169 7.469 -15.735 1.00 95.75 322 ILE A O 1
ATOM 2568 N N . MET A 1 323 ? 4.505 6.130 -16.958 1.00 93.62 323 MET A N 1
ATOM 2569 C CA . MET A 1 323 ? 3.864 4.859 -16.615 1.00 93.62 323 MET A CA 1
ATOM 2570 C C . MET A 1 323 ? 4.196 4.352 -15.199 1.00 93.62 323 MET A C 1
ATOM 2572 O O . MET A 1 323 ? 3.661 3.328 -14.796 1.00 93.62 323 MET A O 1
ATOM 2576 N N . GLY A 1 324 ? 5.051 5.053 -14.444 1.00 91.00 324 GLY A N 1
ATOM 2577 C CA . GLY A 1 324 ? 5.401 4.712 -13.060 1.00 91.00 324 GLY A CA 1
ATOM 2578 C C . GLY A 1 324 ? 6.701 3.923 -12.888 1.00 91.00 324 GLY A C 1
ATOM 2579 O O . GLY A 1 324 ? 7.129 3.698 -11.758 1.00 91.00 324 GLY A O 1
ATOM 2580 N N . TYR A 1 325 ? 7.385 3.554 -13.972 1.00 91.25 325 TYR A N 1
ATOM 2581 C CA . TYR A 1 325 ? 8.628 2.788 -13.891 1.00 91.25 325 TYR A CA 1
ATOM 2582 C C . TYR A 1 325 ? 9.810 3.644 -13.432 1.00 91.25 325 TYR A C 1
ATOM 2584 O O . TYR A 1 325 ? 10.053 4.736 -13.959 1.00 91.25 325 TYR A O 1
ATOM 2592 N N . ASP A 1 326 ? 10.603 3.114 -12.497 1.00 90.56 326 ASP A N 1
ATOM 2593 C CA . ASP A 1 326 ? 11.890 3.701 -12.123 1.00 90.56 326 ASP A CA 1
ATOM 2594 C C . ASP A 1 326 ? 12.831 3.646 -13.326 1.00 90.56 326 ASP A C 1
ATOM 2596 O O . ASP A 1 326 ? 13.350 2.591 -13.673 1.00 90.56 326 ASP A O 1
ATOM 2600 N N . THR A 1 327 ? 13.037 4.787 -13.980 1.00 95.75 327 THR A N 1
ATOM 2601 C CA . THR A 1 327 ? 13.881 4.869 -15.173 1.00 95.75 327 THR A CA 1
ATOM 2602 C C . THR A 1 327 ? 14.936 5.942 -14.998 1.00 95.75 327 THR A C 1
ATOM 2604 O O . THR A 1 327 ? 14.663 7.142 -15.136 1.00 95.75 327 THR A O 1
ATOM 2607 N N . PHE A 1 328 ? 16.165 5.527 -14.702 1.00 95.12 328 PHE A N 1
ATOM 2608 C CA . PHE A 1 328 ? 17.299 6.439 -14.670 1.00 95.12 328 PHE A CA 1
ATOM 2609 C C . PHE A 1 328 ? 17.628 6.899 -16.094 1.00 95.12 328 PHE A C 1
ATOM 2611 O O . PHE A 1 328 ? 17.660 6.100 -17.025 1.00 95.12 328 PHE A O 1
ATOM 2618 N N . TYR A 1 329 ? 17.817 8.204 -16.270 1.00 96.94 329 TYR A N 1
ATOM 2619 C CA . TYR A 1 329 ? 18.207 8.799 -17.545 1.00 96.94 329 TYR A CA 1
ATOM 2620 C C . TYR A 1 329 ? 18.922 10.117 -17.283 1.00 96.94 329 TYR A C 1
ATOM 2622 O O . TYR A 1 329 ? 18.412 10.950 -16.523 1.00 96.94 329 TYR A O 1
ATOM 2630 N N . GLN A 1 330 ? 20.048 10.306 -17.961 1.00 93.19 330 GLN A N 1
ATOM 2631 C CA . GLN A 1 330 ? 20.781 11.561 -18.062 1.00 93.19 330 GLN A CA 1
ATOM 2632 C C . GLN A 1 330 ? 21.089 11.845 -19.536 1.00 93.19 330 GLN A C 1
ATOM 2634 O O . GLN A 1 330 ? 21.203 10.930 -20.348 1.00 93.19 330 GLN A O 1
ATOM 2639 N N . THR A 1 331 ? 21.221 13.125 -19.889 1.00 92.62 331 THR A N 1
ATOM 2640 C CA . THR A 1 331 ? 21.615 13.548 -21.245 1.00 92.62 331 THR A CA 1
ATOM 2641 C C . THR A 1 331 ? 23.066 13.198 -21.571 1.00 92.62 331 THR A C 1
ATOM 2643 O O . THR A 1 331 ? 23.424 13.107 -22.739 1.00 92.62 331 THR A O 1
ATOM 2646 N N . SER A 1 332 ? 23.886 12.990 -20.543 1.00 93.38 332 SER A N 1
ATOM 2647 C CA . SER A 1 332 ? 25.246 12.472 -20.622 1.00 93.38 332 SER A CA 1
ATOM 2648 C C . SER A 1 332 ? 25.530 11.628 -19.383 1.00 93.38 332 SER A C 1
ATOM 2650 O O . SER A 1 332 ? 25.037 11.930 -18.296 1.00 93.38 332 SER A O 1
ATOM 2652 N N . TYR A 1 333 ? 26.320 10.573 -19.553 1.00 90.19 333 TYR A N 1
ATOM 2653 C CA . TYR A 1 333 ? 26.812 9.750 -18.456 1.00 90.19 333 TYR A CA 1
ATOM 2654 C C . TYR A 1 333 ? 28.319 9.970 -18.331 1.00 90.19 333 TYR A C 1
ATOM 2656 O O . TYR A 1 333 ? 29.001 9.909 -19.354 1.00 90.19 333 TYR A O 1
ATOM 2664 N N . PRO A 1 334 ? 28.846 10.217 -17.120 1.00 86.12 334 PRO A N 1
ATOM 2665 C CA . PRO A 1 334 ? 30.275 10.102 -16.868 1.00 86.12 334 PRO A CA 1
ATOM 2666 C C . PRO A 1 334 ? 30.771 8.695 -17.214 1.00 86.12 334 PRO A C 1
ATOM 2668 O O . PRO A 1 334 ? 29.995 7.731 -17.159 1.00 86.12 334 PRO A O 1
ATOM 2671 N N . ASP A 1 335 ? 32.063 8.579 -17.516 1.00 76.12 335 ASP A N 1
ATOM 2672 C CA . ASP A 1 335 ? 32.705 7.291 -17.772 1.00 76.12 335 ASP A CA 1
ATOM 2673 C C . ASP A 1 335 ? 32.361 6.294 -16.659 1.00 76.12 335 ASP A C 1
ATOM 2675 O O . ASP A 1 335 ? 32.335 6.631 -15.477 1.00 76.12 335 ASP A O 1
ATOM 2679 N N . GLN A 1 336 ? 32.042 5.059 -17.050 1.00 84.00 336 GLN A N 1
ATOM 2680 C CA . GLN A 1 336 ? 31.635 3.951 -16.175 1.00 84.00 336 GLN A CA 1
ATOM 2681 C C . GLN A 1 336 ? 30.275 4.093 -15.466 1.00 84.00 336 GLN A C 1
ATOM 2683 O O . GLN A 1 336 ? 29.714 3.055 -15.106 1.00 84.00 336 GLN A O 1
ATOM 2688 N N . ARG A 1 337 ? 29.667 5.284 -15.339 1.00 88.31 337 ARG A N 1
ATOM 2689 C CA . ARG A 1 337 ? 28.410 5.452 -14.573 1.00 88.31 337 ARG A CA 1
ATOM 2690 C C . ARG A 1 337 ? 27.261 4.597 -15.108 1.00 88.31 337 ARG A C 1
ATOM 2692 O O . ARG A 1 337 ? 26.490 4.032 -14.336 1.00 88.31 337 ARG A O 1
ATOM 2699 N N . LEU A 1 338 ? 27.156 4.471 -16.431 1.00 87.62 338 LEU A N 1
ATOM 2700 C CA . LEU A 1 338 ? 26.178 3.580 -17.060 1.00 87.62 338 LEU A CA 1
ATOM 2701 C C . LEU A 1 338 ? 26.410 2.118 -16.640 1.00 87.62 338 LEU A C 1
ATOM 2703 O O . LEU A 1 338 ? 25.464 1.424 -16.283 1.00 87.62 338 LEU A O 1
ATOM 2707 N N . SER A 1 339 ? 27.670 1.674 -16.622 1.00 86.69 339 SER A N 1
ATOM 2708 C CA . SER A 1 339 ? 28.038 0.313 -16.215 1.00 86.69 339 SER A CA 1
ATOM 2709 C C . SER A 1 339 ? 27.737 0.035 -14.739 1.00 86.69 339 SER A C 1
ATOM 2711 O O . SER A 1 339 ? 27.291 -1.061 -14.405 1.00 86.69 339 SER A O 1
ATOM 2713 N N . GLU A 1 340 ? 27.924 1.022 -13.857 1.00 85.19 340 GLU A N 1
ATOM 2714 C CA . GLU A 1 340 ? 27.576 0.915 -12.435 1.00 85.19 340 GLU A CA 1
ATOM 2715 C C . GLU A 1 340 ? 26.073 0.718 -12.253 1.00 85.19 340 GLU A C 1
ATOM 2717 O O . GLU A 1 340 ? 25.651 -0.212 -11.576 1.00 85.19 340 GLU A O 1
ATOM 2722 N N . LEU A 1 341 ? 25.262 1.532 -12.932 1.00 86.06 341 LEU A N 1
ATOM 2723 C CA . LEU A 1 341 ? 23.802 1.443 -12.893 1.00 86.06 341 LEU A CA 1
ATOM 2724 C C . LEU A 1 341 ? 23.289 0.081 -13.384 1.00 86.06 341 LEU A C 1
ATOM 2726 O O . LEU A 1 341 ? 22.321 -0.442 -12.837 1.00 86.06 341 LEU A O 1
ATOM 2730 N N . VAL A 1 342 ? 23.938 -0.517 -14.386 1.00 83.44 342 VAL A N 1
ATOM 2731 C CA . VAL A 1 342 ? 23.611 -1.883 -14.830 1.00 83.44 342 VAL A CA 1
ATOM 2732 C C . VAL A 1 342 ? 24.010 -2.920 -13.776 1.00 83.44 342 VAL A C 1
ATOM 2734 O O . VAL A 1 342 ? 23.229 -3.829 -13.492 1.00 83.44 342 VAL A O 1
ATOM 2737 N N . LYS A 1 343 ? 25.179 -2.772 -13.136 1.00 76.88 343 LYS A N 1
ATOM 2738 C CA . LYS A 1 343 ? 25.619 -3.637 -12.021 1.00 76.88 343 LYS A CA 1
ATOM 2739 C C . LYS A 1 343 ? 24.721 -3.519 -10.782 1.00 76.88 343 LYS A C 1
ATOM 2741 O O . LYS A 1 343 ? 24.591 -4.492 -10.050 1.00 76.88 343 LYS A O 1
ATOM 2746 N N . GLU A 1 344 ? 24.055 -2.380 -10.583 1.00 78.81 344 GLU A N 1
ATOM 2747 C CA . GLU A 1 344 ? 23.002 -2.175 -9.572 1.00 78.81 344 GLU A CA 1
ATOM 2748 C C . GLU A 1 344 ? 21.689 -2.932 -9.899 1.00 78.81 344 GLU A C 1
ATOM 2750 O O . GLU A 1 344 ? 20.708 -2.816 -9.167 1.00 78.81 344 GLU A O 1
ATOM 2755 N N . GLY A 1 345 ? 21.642 -3.707 -10.991 1.00 74.56 345 GLY A N 1
ATOM 2756 C CA . GLY A 1 345 ? 20.496 -4.540 -11.368 1.00 74.56 345 GLY A CA 1
ATOM 2757 C C . GLY A 1 345 ? 19.493 -3.862 -12.304 1.00 74.56 345 GLY A C 1
ATOM 2758 O O . GLY A 1 345 ? 18.425 -4.419 -12.557 1.00 74.56 345 GLY A O 1
ATOM 2759 N N . ARG A 1 346 ? 19.809 -2.677 -12.847 1.00 86.62 346 ARG A N 1
ATOM 2760 C CA . ARG A 1 346 ? 18.934 -1.985 -13.806 1.00 86.62 346 ARG A CA 1
ATOM 2761 C C . ARG A 1 346 ? 19.012 -2.613 -15.190 1.00 86.62 346 ARG A C 1
ATOM 2763 O O . ARG A 1 346 ? 20.095 -2.927 -15.678 1.00 86.62 346 ARG A O 1
ATOM 2770 N N . ILE A 1 347 ? 17.858 -2.719 -15.844 1.00 87.94 347 ILE A N 1
ATOM 2771 C CA . ILE A 1 347 ? 17.762 -3.131 -17.244 1.00 87.94 347 ILE A CA 1
ATOM 2772 C C . ILE A 1 347 ? 18.230 -1.967 -18.117 1.00 87.94 347 ILE A C 1
ATOM 2774 O O . ILE A 1 347 ? 17.633 -0.884 -18.088 1.00 87.94 347 ILE A O 1
ATOM 2778 N N . LEU A 1 348 ? 19.293 -2.180 -18.891 1.00 92.38 348 LEU A N 1
ATOM 2779 C CA . LEU A 1 348 ? 19.788 -1.190 -19.841 1.00 92.38 348 LEU A CA 1
ATOM 2780 C C . LEU A 1 348 ? 18.876 -1.129 -21.063 1.00 92.38 348 LEU A C 1
ATOM 2782 O O . LEU A 1 348 ? 18.715 -2.116 -21.768 1.00 92.38 348 LEU A O 1
ATOM 2786 N N . LEU A 1 349 ? 18.340 0.045 -21.367 1.00 96.56 349 LEU A N 1
ATOM 2787 C CA . LEU A 1 349 ? 17.719 0.328 -22.655 1.00 96.56 349 LEU A CA 1
ATOM 2788 C C . LEU A 1 349 ? 18.739 1.082 -23.497 1.00 96.56 349 LEU A C 1
ATOM 2790 O O . LEU A 1 349 ? 19.192 2.155 -23.086 1.00 96.56 349 LEU A O 1
ATOM 2794 N N . THR A 1 350 ? 19.102 0.543 -24.660 1.00 93.62 350 THR A N 1
ATOM 2795 C CA . THR A 1 350 ? 20.068 1.208 -25.538 1.00 93.62 350 THR A CA 1
ATOM 2796 C C . THR A 1 350 ? 19.772 1.017 -27.017 1.00 93.62 350 THR A C 1
ATOM 2798 O O . THR A 1 350 ? 19.254 -0.019 -27.427 1.00 93.62 350 THR A O 1
ATOM 2801 N N . ARG A 1 351 ? 20.118 2.021 -27.831 1.00 92.88 351 ARG A N 1
ATOM 2802 C CA . ARG A 1 351 ? 20.156 1.889 -29.299 1.00 92.88 351 ARG A CA 1
ATOM 2803 C C . ARG A 1 351 ? 21.552 1.581 -29.838 1.00 92.88 351 ARG A C 1
ATOM 2805 O O . ARG A 1 351 ? 21.729 1.508 -31.049 1.00 92.88 351 ARG A O 1
ATOM 2812 N N . ASN A 1 352 ? 22.558 1.442 -28.974 1.00 90.62 352 ASN A N 1
ATOM 2813 C CA . ASN A 1 352 ? 23.901 1.058 -29.383 1.00 90.62 352 ASN A CA 1
ATOM 2814 C C . ASN A 1 352 ? 24.028 -0.471 -29.336 1.00 90.62 352 ASN A C 1
ATOM 2816 O O . ASN A 1 352 ? 23.891 -1.087 -28.280 1.00 90.62 352 ASN A O 1
ATOM 2820 N N . HIS A 1 353 ? 24.299 -1.073 -30.492 1.00 86.62 353 HIS A N 1
ATOM 2821 C CA . HIS A 1 353 ? 24.401 -2.522 -30.639 1.00 86.62 353 HIS A CA 1
ATOM 2822 C C . HIS A 1 353 ? 25.594 -3.117 -29.871 1.00 86.62 353 HIS A C 1
ATOM 2824 O O . HIS A 1 353 ? 25.462 -4.163 -29.241 1.00 86.62 353 HIS A O 1
ATOM 2830 N N . GLU A 1 354 ? 26.749 -2.447 -29.868 1.00 87.38 354 GLU A N 1
ATOM 2831 C CA . GLU A 1 354 ? 27.929 -2.888 -29.110 1.00 87.38 354 GLU A CA 1
ATOM 2832 C C . GLU A 1 354 ? 27.654 -2.850 -27.605 1.00 87.38 354 GLU A C 1
ATOM 2834 O O . GLU A 1 354 ? 27.935 -3.815 -26.897 1.00 87.38 354 GLU A O 1
ATOM 2839 N N . THR A 1 355 ? 27.028 -1.771 -27.123 1.00 85.50 355 THR A N 1
ATOM 2840 C CA . THR A 1 355 ? 26.651 -1.645 -25.709 1.00 85.50 355 THR A CA 1
ATOM 2841 C C . THR A 1 355 ? 25.601 -2.682 -25.312 1.00 85.50 355 THR A C 1
ATOM 2843 O O . THR A 1 355 ? 25.715 -3.271 -24.242 1.00 85.50 355 THR A O 1
ATOM 2846 N N . ALA A 1 356 ? 24.604 -2.958 -26.160 1.00 80.94 356 ALA A N 1
ATOM 2847 C CA . ALA A 1 356 ? 23.621 -4.009 -25.894 1.00 80.94 356 ALA A CA 1
ATOM 2848 C C . ALA A 1 356 ? 24.291 -5.389 -25.752 1.00 80.94 356 ALA A C 1
ATOM 2850 O O . ALA A 1 356 ? 24.035 -6.113 -24.796 1.00 80.94 356 ALA A O 1
ATOM 2851 N N . ASN A 1 357 ? 25.229 -5.723 -26.642 1.00 76.19 357 ASN A N 1
ATOM 2852 C CA . ASN A 1 357 ? 25.941 -7.003 -26.585 1.00 76.19 357 ASN A CA 1
ATOM 2853 C C . ASN A 1 357 ? 26.902 -7.123 -25.393 1.00 76.19 357 ASN A C 1
ATOM 2855 O O . ASN A 1 357 ? 27.265 -8.232 -25.006 1.00 76.19 357 ASN A O 1
ATOM 2859 N N . GLN A 1 358 ? 27.308 -6.001 -24.794 1.00 79.25 358 GLN A N 1
ATOM 2860 C CA . GLN A 1 358 ? 28.181 -5.987 -23.623 1.00 79.25 358 GLN A CA 1
ATOM 2861 C C . GLN A 1 358 ? 27.459 -6.409 -22.330 1.00 79.25 358 GLN A C 1
ATOM 2863 O O . GLN A 1 358 ? 28.102 -6.936 -21.420 1.00 79.25 358 GLN A O 1
ATOM 2868 N N . TYR A 1 359 ? 26.145 -6.181 -22.218 1.00 77.50 359 TYR A N 1
ATOM 2869 C CA . TYR A 1 359 ? 25.395 -6.409 -20.979 1.00 77.50 359 TYR A CA 1
ATOM 2870 C C . TYR A 1 359 ? 24.262 -7.414 -21.177 1.00 77.50 359 TYR A C 1
ATOM 2872 O O . TYR A 1 359 ? 23.331 -7.175 -21.942 1.00 77.50 359 TYR A O 1
ATOM 2880 N N . LEU A 1 360 ? 24.287 -8.493 -20.386 1.00 69.12 360 LEU A N 1
ATOM 2881 C CA . LEU A 1 360 ? 23.244 -9.525 -20.383 1.00 69.12 360 LEU A CA 1
ATOM 2882 C C . LEU A 1 360 ? 21.856 -8.957 -20.039 1.00 69.12 360 LEU A C 1
ATOM 2884 O O . LEU A 1 360 ? 20.853 -9.392 -20.592 1.00 69.12 360 LEU A O 1
ATOM 2888 N N . ASN A 1 361 ? 21.802 -7.974 -19.134 1.00 71.94 361 ASN A N 1
ATOM 2889 C CA . ASN A 1 361 ? 20.565 -7.320 -18.711 1.00 71.94 361 ASN A CA 1
ATOM 2890 C C . ASN A 1 361 ? 20.299 -6.045 -19.528 1.00 71.94 361 ASN A C 1
ATOM 2892 O O . ASN A 1 361 ? 20.223 -4.943 -18.978 1.00 71.94 361 ASN A O 1
ATOM 2896 N N . SER A 1 362 ? 20.230 -6.185 -20.853 1.00 84.25 362 SER A N 1
ATOM 2897 C CA . SER A 1 362 ? 19.960 -5.076 -21.766 1.00 84.25 362 SER A CA 1
ATOM 2898 C C . SER A 1 362 ? 18.878 -5.407 -22.792 1.00 84.25 362 SER A C 1
ATOM 2900 O O . SER A 1 362 ? 18.635 -6.562 -23.135 1.00 84.25 362 SER A O 1
ATOM 2902 N N . ILE A 1 363 ? 18.205 -4.366 -23.274 1.00 87.50 363 ILE A N 1
ATOM 2903 C CA . ILE A 1 363 ? 17.231 -4.417 -24.357 1.00 87.50 363 ILE A CA 1
ATOM 2904 C C . ILE A 1 363 ? 17.715 -3.457 -25.434 1.00 87.50 363 ILE A C 1
ATOM 2906 O O . ILE A 1 363 ? 17.783 -2.239 -25.226 1.00 87.50 363 ILE A O 1
ATOM 2910 N N . PHE A 1 364 ? 18.031 -4.025 -26.593 1.00 88.81 364 PHE A N 1
ATOM 2911 C CA . PHE A 1 364 ? 18.320 -3.257 -27.790 1.00 88.81 364 PHE A CA 1
ATOM 2912 C C . PHE A 1 364 ? 17.023 -2.681 -28.366 1.00 88.81 364 PHE A C 1
ATOM 2914 O O . PHE A 1 364 ? 16.058 -3.405 -28.610 1.00 88.81 364 PHE A O 1
ATOM 2921 N N . VAL A 1 365 ? 17.001 -1.366 -28.562 1.00 92.31 365 VAL A N 1
ATOM 2922 C CA . VAL A 1 365 ? 15.852 -0.624 -29.080 1.00 92.31 365 VAL A CA 1
ATOM 2923 C C . VAL A 1 365 ? 16.233 -0.017 -30.431 1.00 92.31 365 VAL A C 1
ATOM 2925 O O . VAL A 1 365 ? 16.764 1.089 -30.512 1.00 92.31 365 VAL A O 1
ATOM 2928 N N . ASP A 1 366 ? 15.966 -0.745 -31.509 1.00 86.19 366 ASP A N 1
ATOM 2929 C CA . ASP A 1 366 ? 16.313 -0.337 -32.879 1.00 86.19 366 ASP A CA 1
ATOM 2930 C C . ASP A 1 366 ? 15.396 0.761 -33.450 1.00 86.19 366 ASP A C 1
ATOM 2932 O O . ASP A 1 366 ? 15.800 1.529 -34.323 1.00 86.19 366 ASP A O 1
ATOM 2936 N N . CYS A 1 367 ? 14.189 0.898 -32.905 1.00 90.38 367 CYS A N 1
ATOM 2937 C CA . CYS A 1 367 ? 13.156 1.807 -33.388 1.00 90.38 367 CYS A CA 1
ATOM 2938 C C . CYS A 1 367 ? 13.448 3.300 -33.114 1.00 90.38 367 CYS A C 1
ATOM 2940 O O . CYS A 1 367 ? 13.947 3.676 -32.050 1.00 90.38 367 CYS A O 1
ATOM 2942 N N . ASP A 1 368 ? 13.028 4.183 -34.028 1.00 89.25 368 ASP A N 1
ATOM 2943 C CA . ASP A 1 368 ? 13.136 5.646 -33.866 1.00 89.25 368 ASP A CA 1
ATOM 2944 C C . ASP A 1 368 ? 11.951 6.276 -33.122 1.00 89.25 368 ASP A C 1
ATOM 2946 O O . ASP A 1 368 ? 12.107 7.214 -32.332 1.00 89.25 368 ASP A O 1
ATOM 2950 N N . LEU A 1 369 ? 10.735 5.789 -33.383 1.00 94.75 369 LEU A N 1
ATOM 2951 C CA . LEU A 1 369 ? 9.519 6.354 -32.808 1.00 94.75 369 LEU A CA 1
ATOM 2952 C C . LEU A 1 369 ? 9.294 5.813 -31.400 1.00 94.75 369 LEU A C 1
ATOM 2954 O O . LEU A 1 369 ? 9.239 4.607 -31.189 1.00 94.75 369 LEU A O 1
ATOM 2958 N N . VAL A 1 370 ? 9.061 6.706 -30.434 1.00 95.94 370 VAL A N 1
ATOM 2959 C CA . VAL A 1 370 ? 8.877 6.329 -29.019 1.00 95.94 370 VAL A CA 1
ATOM 2960 C C . VAL A 1 370 ? 7.756 5.305 -28.789 1.00 95.94 370 VAL A C 1
ATOM 2962 O O . VAL A 1 370 ? 7.861 4.482 -27.886 1.00 95.94 370 VAL A O 1
ATOM 2965 N N . LYS A 1 371 ? 6.710 5.320 -29.626 1.00 96.12 371 LYS A N 1
ATOM 2966 C CA . LYS A 1 371 ? 5.641 4.312 -29.622 1.00 96.12 371 LYS A CA 1
ATOM 2967 C C . LYS A 1 371 ? 6.207 2.911 -29.852 1.00 96.12 371 LYS A C 1
ATOM 2969 O O . LYS A 1 371 ? 5.881 1.984 -29.117 1.00 96.12 371 LYS A O 1
ATOM 2974 N N . ASP A 1 372 ? 7.051 2.771 -30.864 1.00 95.31 372 ASP A N 1
ATOM 2975 C CA . ASP A 1 372 ? 7.614 1.488 -31.277 1.00 95.31 372 ASP A CA 1
ATOM 2976 C C . ASP A 1 372 ? 8.754 1.070 -30.343 1.00 9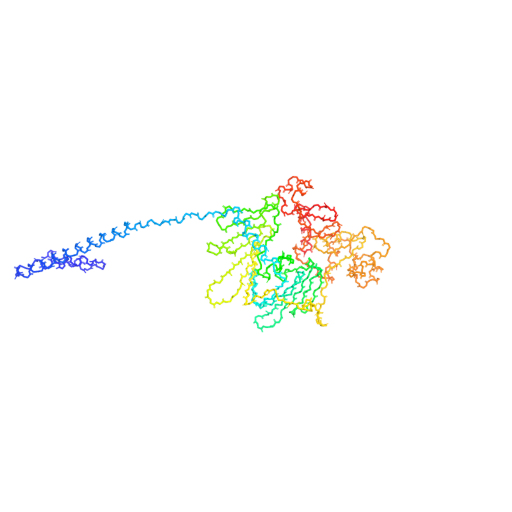5.31 372 ASP A C 1
ATOM 2978 O O . ASP A 1 372 ? 8.848 -0.097 -29.974 1.00 95.31 372 ASP A O 1
ATOM 2982 N N . GLN A 1 373 ? 9.518 2.038 -29.826 1.00 96.19 373 GLN A N 1
ATOM 2983 C CA . GLN A 1 373 ? 10.476 1.818 -28.740 1.00 96.19 373 GLN A CA 1
ATOM 2984 C C . GLN A 1 373 ? 9.799 1.229 -27.493 1.00 96.19 373 GLN A C 1
ATOM 2986 O O . GLN A 1 373 ? 10.265 0.237 -26.938 1.00 96.19 373 GLN A O 1
ATOM 2991 N N . LEU A 1 374 ? 8.674 1.811 -27.065 1.00 96.06 374 LEU A N 1
ATOM 2992 C CA . LEU A 1 374 ? 7.918 1.326 -25.911 1.00 96.06 374 LEU A CA 1
ATOM 2993 C C . LEU A 1 374 ? 7.360 -0.083 -26.157 1.00 96.06 374 LEU A C 1
ATOM 2995 O O . LEU A 1 374 ? 7.446 -0.933 -25.273 1.00 96.06 374 LEU A O 1
ATOM 2999 N N . LYS A 1 375 ? 6.865 -0.358 -27.371 1.00 91.81 375 LYS A N 1
ATOM 3000 C CA . LYS A 1 375 ? 6.430 -1.702 -27.780 1.00 91.81 375 LYS A CA 1
ATOM 3001 C C . LYS A 1 375 ? 7.568 -2.724 -27.776 1.00 91.81 375 LYS A C 1
ATOM 3003 O O . LYS A 1 375 ? 7.329 -3.870 -27.410 1.00 91.81 375 LYS A O 1
ATOM 3008 N N . ALA A 1 376 ? 8.788 -2.344 -28.159 1.00 90.25 376 ALA A N 1
ATOM 3009 C CA . ALA A 1 376 ? 9.949 -3.235 -28.122 1.00 90.25 376 ALA A CA 1
ATOM 3010 C C . ALA A 1 376 ? 10.307 -3.644 -26.680 1.00 90.25 376 ALA A C 1
ATOM 3012 O O . ALA A 1 376 ? 10.492 -4.831 -26.391 1.00 90.25 376 ALA A O 1
ATOM 3013 N N . VAL A 1 377 ? 10.313 -2.677 -25.753 1.00 93.06 377 VAL A N 1
ATOM 3014 C CA . VAL A 1 377 ? 10.503 -2.945 -24.315 1.00 93.06 377 VAL A CA 1
ATOM 3015 C C . VAL A 1 377 ? 9.381 -3.833 -23.777 1.00 93.06 377 VAL A C 1
ATOM 3017 O O . VAL A 1 377 ? 9.631 -4.830 -23.103 1.00 93.06 377 VAL A O 1
ATOM 3020 N N . ASP A 1 378 ? 8.137 -3.520 -24.126 1.00 90.25 378 ASP A N 1
ATOM 3021 C CA . ASP A 1 378 ? 6.959 -4.267 -23.695 1.00 90.25 378 ASP A CA 1
ATOM 3022 C C . ASP A 1 378 ? 6.880 -5.692 -24.241 1.00 90.25 378 ASP A C 1
ATOM 3024 O O . ASP A 1 378 ? 6.495 -6.611 -23.519 1.00 90.25 378 ASP A O 1
ATOM 3028 N N . LYS A 1 379 ? 7.314 -5.925 -25.479 1.00 85.06 379 LYS A N 1
ATOM 3029 C CA . LYS A 1 379 ? 7.408 -7.277 -26.031 1.00 85.06 379 LYS A CA 1
ATOM 3030 C C . LYS A 1 379 ? 8.323 -8.159 -25.178 1.00 85.06 379 LYS A C 1
ATOM 3032 O O . LYS A 1 379 ? 7.993 -9.331 -24.989 1.00 85.06 379 LYS A O 1
ATOM 3037 N N . SER A 1 380 ? 9.408 -7.574 -24.670 1.00 79.81 380 SER A N 1
ATOM 3038 C CA . SER A 1 380 ? 10.450 -8.249 -23.893 1.00 79.81 380 SER A CA 1
ATOM 3039 C C . SER A 1 380 ? 10.054 -8.463 -22.430 1.00 79.81 380 SER A C 1
ATOM 3041 O O . SER A 1 380 ? 10.313 -9.530 -21.886 1.00 79.81 380 SER A O 1
ATOM 3043 N N . LEU A 1 381 ? 9.406 -7.476 -21.801 1.00 81.44 381 LEU A N 1
ATOM 3044 C CA . LEU A 1 381 ? 9.170 -7.464 -20.349 1.00 81.44 381 LEU A CA 1
ATOM 3045 C C . LEU A 1 381 ? 7.702 -7.557 -19.924 1.00 81.44 381 LEU A C 1
ATOM 3047 O O . LEU A 1 381 ? 7.440 -7.681 -18.733 1.00 81.44 381 LEU A O 1
ATOM 3051 N N . LYS A 1 382 ? 6.754 -7.483 -20.866 1.00 81.62 382 LYS A N 1
ATOM 3052 C CA . LYS A 1 382 ? 5.303 -7.445 -20.608 1.00 81.62 382 LYS A CA 1
ATOM 3053 C C . LYS A 1 382 ? 4.942 -6.357 -19.592 1.00 81.62 382 LYS A C 1
ATOM 3055 O O . LYS A 1 382 ? 4.593 -6.640 -18.448 1.00 81.62 382 LYS A O 1
ATOM 3060 N N . LEU A 1 383 ? 5.047 -5.097 -20.016 1.00 85.06 383 LEU A N 1
ATOM 3061 C CA . LEU A 1 383 ? 4.761 -3.958 -19.145 1.00 85.06 383 LEU A CA 1
ATOM 3062 C C . LEU A 1 383 ? 3.288 -3.966 -18.707 1.00 85.06 383 LEU A C 1
ATOM 3064 O O . LEU A 1 383 ? 2.390 -4.373 -19.452 1.00 85.06 383 LEU A O 1
ATOM 3068 N N . THR A 1 384 ? 3.044 -3.475 -17.492 1.00 78.88 384 THR A N 1
ATOM 3069 C CA . THR A 1 384 ? 1.704 -3.378 -16.915 1.00 78.88 384 THR A CA 1
ATOM 3070 C C . THR A 1 384 ? 0.836 -2.410 -17.714 1.00 78.88 384 THR A C 1
ATOM 3072 O O . THR A 1 384 ? 1.308 -1.398 -18.239 1.00 78.88 384 THR A O 1
ATOM 3075 N N . ARG A 1 385 ? -0.458 -2.722 -17.783 1.00 77.94 385 ARG A N 1
ATOM 3076 C CA . ARG A 1 385 ? -1.509 -1.834 -18.311 1.00 77.94 385 ARG A CA 1
ATOM 3077 C C . ARG A 1 385 ? -2.257 -1.106 -17.200 1.00 77.94 385 ARG A C 1
ATOM 3079 O O . ARG A 1 385 ? -3.224 -0.396 -17.454 1.00 77.94 385 ARG A O 1
ATOM 3086 N N . ASP A 1 386 ? -1.831 -1.289 -15.952 1.00 72.12 386 ASP A N 1
ATOM 3087 C CA . ASP A 1 386 ? -2.433 -0.591 -14.830 1.00 72.12 386 ASP A CA 1
ATOM 3088 C C . ASP A 1 386 ? -2.067 0.898 -14.861 1.00 72.12 386 ASP A C 1
ATOM 3090 O O . ASP A 1 386 ? -0.909 1.293 -14.724 1.00 72.12 386 ASP A O 1
ATOM 3094 N N . ARG A 1 387 ? -3.086 1.743 -15.017 1.00 81.19 387 ARG A N 1
ATOM 3095 C CA . ARG A 1 387 ? -2.934 3.201 -15.067 1.00 81.19 387 ARG A CA 1
ATOM 3096 C C . ARG A 1 387 ? -2.769 3.842 -13.694 1.00 81.19 387 ARG A C 1
ATOM 3098 O O . ARG A 1 387 ? -2.477 5.034 -13.615 1.00 81.19 387 ARG A O 1
ATOM 3105 N N . ARG A 1 388 ? -2.970 3.092 -12.607 1.00 72.94 388 ARG A N 1
ATOM 3106 C CA . ARG A 1 388 ? -2.878 3.621 -11.235 1.00 72.94 388 ARG A CA 1
ATOM 3107 C C . ARG A 1 388 ? -1.457 4.024 -10.852 1.00 72.94 388 ARG A C 1
ATOM 3109 O O . ARG A 1 388 ? -1.297 4.948 -10.063 1.00 72.94 388 ARG A O 1
ATOM 3116 N N . ASP A 1 389 ? -0.451 3.400 -11.459 1.00 76.19 389 ASP A N 1
ATOM 3117 C CA . ASP A 1 389 ? 0.957 3.733 -11.209 1.00 76.19 389 ASP A CA 1
ATOM 3118 C C . ASP A 1 389 ? 1.433 4.912 -12.063 1.00 76.19 389 ASP A C 1
ATOM 3120 O O . ASP A 1 389 ? 2.553 5.408 -11.900 1.00 76.19 389 ASP A O 1
ATOM 3124 N N . TRP A 1 390 ? 0.578 5.419 -12.956 1.00 91.75 390 TRP A N 1
ATOM 3125 C CA . TRP A 1 390 ? 0.946 6.523 -13.820 1.00 91.75 390 TRP A CA 1
ATOM 3126 C C . TRP A 1 390 ? 1.057 7.827 -13.040 1.00 91.75 390 TRP A C 1
ATOM 3128 O O . TRP A 1 390 ? 0.260 8.131 -12.154 1.00 91.75 390 TRP A O 1
ATOM 3138 N N . PHE A 1 391 ? 2.019 8.654 -13.439 1.00 92.94 391 PHE A N 1
ATOM 3139 C CA . PHE A 1 391 ? 2.294 9.954 -12.825 1.00 92.94 391 PHE A CA 1
ATOM 3140 C C . PHE A 1 391 ? 2.620 9.873 -11.323 1.00 92.94 391 PHE A C 1
ATOM 3142 O O . PHE A 1 391 ? 2.431 10.849 -10.604 1.00 92.94 391 PHE A O 1
ATOM 3149 N N . THR A 1 392 ? 3.142 8.736 -10.853 1.00 89.75 392 THR A N 1
ATOM 3150 C CA . THR A 1 392 ? 3.659 8.558 -9.482 1.00 89.75 392 THR A CA 1
ATOM 3151 C C . THR A 1 392 ? 5.126 8.969 -9.346 1.00 89.75 392 THR A C 1
ATOM 3153 O O . THR A 1 392 ? 5.634 9.130 -8.238 1.00 89.75 392 THR A O 1
ATOM 3156 N N . ARG A 1 393 ? 5.821 9.183 -10.471 1.00 93.00 393 ARG A N 1
ATOM 3157 C CA . ARG A 1 393 ? 7.231 9.584 -10.524 1.00 93.00 393 ARG A CA 1
ATOM 3158 C C . ARG A 1 393 ? 7.422 10.874 -11.303 1.00 93.00 393 ARG A C 1
ATOM 3160 O O . ARG A 1 393 ? 6.714 11.186 -12.260 1.00 93.00 393 ARG A O 1
ATOM 3167 N N . CYS A 1 394 ? 8.439 11.625 -10.908 1.00 95.12 394 CYS A N 1
ATOM 3168 C CA . CYS A 1 394 ? 8.850 12.841 -11.575 1.00 95.12 394 CYS A CA 1
ATOM 3169 C C . CYS A 1 394 ? 9.366 12.510 -12.979 1.00 95.12 394 CYS A C 1
ATOM 3171 O O . CYS A 1 394 ? 10.401 11.863 -13.140 1.00 95.12 394 CYS A O 1
ATOM 3173 N N . ILE A 1 395 ? 8.696 13.026 -14.009 1.00 95.94 395 ILE A N 1
ATOM 3174 C CA . ILE A 1 395 ? 9.084 12.797 -15.410 1.00 95.94 395 ILE A CA 1
ATOM 3175 C C . ILE A 1 395 ? 10.493 13.329 -15.737 1.00 95.94 395 ILE A C 1
ATOM 3177 O O . ILE A 1 395 ? 11.118 12.889 -16.702 1.00 95.94 395 ILE A O 1
ATOM 3181 N N . VAL A 1 396 ? 11.009 14.256 -14.918 1.00 95.69 396 VAL A N 1
ATOM 3182 C CA . VAL A 1 396 ? 12.307 14.923 -15.098 1.00 95.69 396 VAL A CA 1
ATOM 3183 C C . VAL A 1 396 ? 13.436 14.186 -14.387 1.00 95.69 396 VAL A C 1
ATOM 3185 O O . VAL A 1 396 ? 14.402 13.793 -15.033 1.00 95.69 396 VAL A O 1
ATOM 3188 N N . CYS A 1 397 ? 13.326 13.997 -13.069 1.00 94.12 397 CYS A N 1
ATOM 3189 C CA . CYS A 1 397 ? 14.410 13.453 -12.245 1.00 94.12 397 CYS A CA 1
ATOM 3190 C C . CYS A 1 397 ? 14.131 12.047 -11.709 1.00 94.12 397 CYS A C 1
ATOM 3192 O O . CYS A 1 397 ? 14.916 11.550 -10.913 1.00 94.12 397 CYS A O 1
ATOM 3194 N N . ASN A 1 398 ? 13.032 11.410 -12.125 1.00 95.38 398 ASN A N 1
ATOM 3195 C CA . ASN A 1 398 ? 12.639 10.054 -11.740 1.00 95.38 398 ASN A CA 1
ATOM 3196 C C . ASN A 1 398 ? 12.261 9.860 -10.259 1.00 95.38 398 ASN A C 1
ATOM 3198 O O . ASN A 1 398 ? 11.819 8.775 -9.911 1.00 95.38 398 ASN A O 1
ATOM 3202 N N . SER A 1 399 ? 12.387 10.855 -9.379 1.00 90.81 399 SER A N 1
ATOM 3203 C CA . SER A 1 399 ? 12.014 10.702 -7.964 1.00 90.81 399 SER A CA 1
ATOM 3204 C C . SER A 1 399 ? 10.514 10.425 -7.786 1.00 90.81 399 SER A C 1
ATOM 3206 O O . SER A 1 399 ? 9.719 11.026 -8.516 1.00 90.81 399 SER A O 1
ATOM 3208 N N . PRO A 1 400 ? 10.103 9.588 -6.815 1.00 85.62 400 PRO A N 1
ATOM 3209 C CA . PRO A 1 400 ? 8.700 9.459 -6.434 1.00 85.62 400 PRO A CA 1
ATOM 3210 C C . PRO A 1 400 ? 8.088 10.821 -6.090 1.00 85.62 400 PRO A C 1
ATOM 3212 O O . PRO A 1 400 ? 8.737 11.669 -5.469 1.00 85.62 400 PRO A O 1
ATOM 3215 N N . LEU A 1 401 ? 6.856 11.045 -6.535 1.00 85.94 401 LEU A N 1
ATOM 3216 C CA . LEU A 1 401 ? 6.104 12.260 -6.251 1.00 85.94 401 LEU A CA 1
ATOM 3217 C C . LEU A 1 401 ? 5.353 12.096 -4.933 1.00 85.94 401 LEU A C 1
ATOM 3219 O O . LEU A 1 401 ? 4.758 11.054 -4.670 1.00 85.94 401 LEU A O 1
ATOM 3223 N N . SER A 1 402 ? 5.361 13.142 -4.117 1.00 81.44 402 SER A N 1
ATOM 3224 C CA . SER A 1 402 ? 4.585 13.209 -2.884 1.00 81.44 402 SER A CA 1
ATOM 3225 C C . SER A 1 402 ? 3.415 14.167 -3.058 1.00 81.44 402 SER A C 1
ATOM 3227 O O . SER A 1 402 ? 3.416 15.027 -3.942 1.00 81.44 402 SER A O 1
ATOM 3229 N N . LYS A 1 403 ? 2.407 14.060 -2.193 1.00 86.88 403 LYS A N 1
ATOM 3230 C CA . LYS A 1 403 ? 1.362 15.082 -2.117 1.00 86.88 403 LYS A CA 1
ATOM 3231 C C . LYS A 1 403 ? 2.006 16.438 -1.812 1.00 86.88 403 LYS A C 1
ATOM 3233 O O . LYS A 1 403 ? 2.915 16.514 -0.984 1.00 86.88 403 LYS A O 1
ATOM 3238 N N . ALA A 1 404 ? 1.573 17.482 -2.511 1.00 87.12 404 ALA A N 1
ATOM 3239 C CA . ALA A 1 404 ? 2.058 18.826 -2.247 1.00 87.12 404 ALA A CA 1
ATOM 3240 C C . ALA A 1 404 ? 1.446 19.367 -0.947 1.00 87.12 404 ALA A C 1
ATOM 3242 O O . ALA A 1 404 ? 0.250 19.207 -0.701 1.00 87.12 404 ALA A O 1
ATOM 3243 N N . GLU A 1 405 ? 2.262 20.025 -0.125 1.00 89.38 405 GLU A N 1
ATOM 3244 C CA . GLU A 1 405 ? 1.751 20.834 0.980 1.00 89.38 405 GLU A CA 1
ATOM 3245 C C . GLU A 1 405 ? 0.986 22.030 0.405 1.00 89.38 405 GLU A C 1
ATOM 3247 O O . GLU A 1 405 ? 1.482 22.701 -0.500 1.00 89.38 405 GLU A O 1
ATOM 3252 N N . LEU A 1 406 ? -0.227 22.282 0.897 1.00 87.12 406 LEU A N 1
ATOM 3253 C CA . LEU A 1 406 ? -1.153 23.229 0.270 1.00 87.12 406 LEU A CA 1
ATOM 3254 C C . LEU A 1 406 ? -0.639 24.662 0.276 1.00 87.12 406 LEU A C 1
ATOM 3256 O O . LEU A 1 406 ? -0.707 25.320 -0.756 1.00 87.12 406 LEU A O 1
ATOM 3260 N N . GLU A 1 407 ? -0.082 25.123 1.394 1.00 89.75 407 GLU A N 1
ATOM 3261 C CA . GLU A 1 407 ? 0.459 26.483 1.489 1.00 89.75 407 GLU A CA 1
ATOM 3262 C C . GLU A 1 407 ? 1.621 26.688 0.517 1.00 89.75 407 GLU A C 1
ATOM 3264 O O . GLU A 1 407 ? 1.690 27.692 -0.193 1.00 89.75 407 GLU A O 1
ATOM 3269 N N . VAL A 1 408 ? 2.492 25.683 0.403 1.00 88.50 408 VAL A N 1
ATOM 3270 C CA . VAL A 1 408 ? 3.603 25.712 -0.549 1.00 88.50 408 VAL A CA 1
ATOM 3271 C C . VAL A 1 408 ? 3.072 25.655 -1.982 1.00 88.50 408 VAL A C 1
ATOM 3273 O O . VAL A 1 408 ? 3.512 26.427 -2.829 1.00 88.50 408 VAL A O 1
ATOM 3276 N N . ALA A 1 409 ? 2.098 24.789 -2.268 1.00 91.31 409 ALA A N 1
ATOM 3277 C CA . ALA A 1 409 ? 1.487 24.685 -3.587 1.00 91.31 409 ALA A CA 1
ATOM 3278 C C . ALA A 1 409 ? 0.829 26.004 -4.003 1.00 91.31 409 ALA A C 1
ATOM 3280 O O . ALA A 1 409 ? 1.081 26.464 -5.110 1.00 91.31 409 ALA A O 1
ATOM 3281 N N . ARG A 1 410 ? 0.063 26.647 -3.113 1.00 92.19 410 ARG A N 1
ATOM 3282 C CA . ARG A 1 410 ? -0.616 27.930 -3.352 1.00 92.19 410 ARG A CA 1
ATOM 3283 C C . ARG A 1 410 ? 0.343 29.022 -3.810 1.00 92.19 410 ARG A C 1
ATOM 3285 O O . ARG A 1 410 ? -0.004 29.811 -4.674 1.00 92.19 410 ARG A O 1
ATOM 3292 N N . GLN A 1 411 ? 1.548 29.045 -3.249 1.00 93.69 411 GLN A N 1
ATOM 3293 C CA . GLN A 1 411 ? 2.575 30.029 -3.595 1.00 93.69 411 GLN A CA 1
ATOM 3294 C C . GLN A 1 411 ? 3.347 29.686 -4.878 1.00 93.69 411 GLN A C 1
ATOM 3296 O O . GLN A 1 411 ? 4.010 30.553 -5.438 1.00 93.69 411 GLN A O 1
ATOM 3301 N N . ASN A 1 412 ? 3.303 28.429 -5.333 1.00 93.75 412 ASN A N 1
ATOM 3302 C CA . ASN A 1 412 ? 4.169 27.919 -6.404 1.00 93.75 412 ASN A CA 1
ATOM 3303 C C . ASN A 1 412 ? 3.416 27.447 -7.658 1.00 93.75 412 ASN A C 1
ATOM 3305 O O . ASN A 1 412 ? 4.048 27.079 -8.652 1.00 93.75 412 ASN A O 1
ATOM 3309 N N . VAL A 1 413 ? 2.084 27.445 -7.641 1.00 94.19 413 VAL A N 1
ATOM 3310 C CA . VAL A 1 413 ? 1.243 27.128 -8.802 1.00 94.19 413 VAL A CA 1
ATOM 3311 C C . VAL A 1 413 ? 0.322 28.307 -9.119 1.00 94.19 413 VAL A C 1
ATOM 3313 O O . VAL A 1 413 ? -0.020 29.065 -8.217 1.00 94.19 413 VAL A O 1
ATOM 3316 N N . PRO A 1 414 ? -0.121 28.474 -10.378 1.00 95.44 414 PRO A N 1
ATOM 3317 C CA . PRO A 1 414 ? -1.073 29.527 -10.723 1.00 95.44 414 PRO A CA 1
ATOM 3318 C C . PRO A 1 414 ? -2.371 29.437 -9.907 1.00 95.44 414 PRO A C 1
ATOM 3320 O O . PRO A 1 414 ? -2.888 28.337 -9.703 1.00 95.44 414 PRO A O 1
ATOM 3323 N N . ASP A 1 415 ? -2.957 30.579 -9.537 1.00 93.88 415 ASP A N 1
ATOM 3324 C CA . ASP A 1 415 ? -4.159 30.635 -8.688 1.00 93.88 415 ASP A CA 1
ATOM 3325 C C . ASP A 1 415 ? -5.302 29.759 -9.213 1.00 93.88 415 ASP A C 1
ATOM 3327 O O . ASP A 1 415 ? -5.880 28.967 -8.472 1.00 93.88 415 ASP A O 1
ATOM 3331 N N . PHE A 1 416 ? -5.575 29.812 -10.522 1.00 94.19 416 PHE A N 1
ATOM 3332 C CA . PHE A 1 416 ? -6.634 29.001 -11.131 1.00 94.19 416 PHE A CA 1
ATOM 3333 C C . PHE A 1 416 ? -6.383 27.487 -10.987 1.00 94.19 416 PHE A C 1
ATOM 3335 O O . PHE A 1 416 ? -7.330 26.706 -10.875 1.00 94.19 416 PHE A O 1
ATOM 3342 N N . VAL A 1 417 ? -5.112 27.059 -11.004 1.00 94.00 417 VAL A N 1
ATOM 3343 C CA . VAL A 1 417 ? -4.715 25.658 -10.806 1.00 94.00 417 VAL A CA 1
ATOM 3344 C C . VAL A 1 417 ? -4.951 25.273 -9.361 1.00 94.00 417 VAL A C 1
ATOM 3346 O O . VAL A 1 417 ? -5.532 24.220 -9.112 1.00 94.00 417 VAL A O 1
ATOM 3349 N N . PHE A 1 418 ? -4.529 26.120 -8.421 1.00 94.06 418 PHE A N 1
ATOM 3350 C CA . PHE A 1 418 ? -4.734 25.874 -7.002 1.00 94.06 418 PHE A CA 1
ATOM 3351 C C . PHE A 1 418 ? -6.230 25.758 -6.686 1.00 94.06 418 PHE A C 1
ATOM 3353 O O . PHE A 1 418 ? -6.677 24.721 -6.196 1.00 94.06 418 PHE A O 1
ATOM 3360 N N . SER A 1 419 ? -7.039 26.742 -7.090 1.00 92.19 419 SER A N 1
ATOM 3361 C CA . SER A 1 419 ? -8.490 26.725 -6.872 1.00 92.19 419 SER A CA 1
ATOM 3362 C C . SER A 1 419 ? -9.157 25.462 -7.424 1.00 92.19 419 SER A C 1
ATOM 3364 O O . SER A 1 419 ? -10.014 24.886 -6.761 1.00 92.19 419 SER A O 1
ATOM 3366 N N . LYS A 1 420 ? -8.749 24.991 -8.610 1.00 94.00 420 LYS A N 1
ATOM 3367 C CA . LYS A 1 420 ? -9.386 23.846 -9.281 1.00 94.00 420 LYS A CA 1
ATOM 3368 C C . LYS A 1 420 ? -8.828 22.477 -8.873 1.00 94.00 420 LYS A C 1
ATOM 3370 O O . LYS A 1 420 ? -9.538 21.474 -8.963 1.00 94.00 420 LYS A O 1
ATOM 3375 N N . TYR A 1 421 ? -7.554 22.399 -8.494 1.00 92.75 421 TYR A N 1
ATOM 3376 C CA . TYR A 1 421 ? -6.827 21.132 -8.395 1.00 92.75 421 TYR A CA 1
ATOM 3377 C C . TYR A 1 421 ? -6.023 20.938 -7.110 1.00 92.75 421 TYR A C 1
ATOM 3379 O O . TYR A 1 421 ? -5.340 19.922 -7.045 1.00 92.75 421 TYR A O 1
ATOM 3387 N N . HIS A 1 422 ? -6.090 21.833 -6.116 1.00 89.62 422 HIS A N 1
ATOM 3388 C CA . HIS A 1 422 ? -5.265 21.799 -4.895 1.00 89.62 422 HIS A CA 1
ATOM 3389 C C . HIS A 1 422 ? -5.079 20.402 -4.265 1.00 89.62 422 HIS A C 1
ATOM 3391 O O . HIS A 1 422 ? -3.959 20.047 -3.909 1.00 89.62 422 HIS A O 1
ATOM 3397 N N . GLU A 1 423 ? -6.114 19.556 -4.206 1.00 85.12 423 GLU A N 1
ATOM 3398 C CA . GLU A 1 423 ? -6.017 18.196 -3.638 1.00 85.12 423 GLU A CA 1
ATOM 3399 C C . GLU A 1 423 ? -5.224 17.191 -4.487 1.00 85.12 423 GLU A C 1
ATOM 3401 O O . GLU A 1 423 ? -4.725 16.189 -3.974 1.00 85.12 423 GLU A O 1
ATOM 3406 N N . ARG A 1 424 ? -5.125 17.449 -5.794 1.00 87.31 424 ARG A N 1
ATOM 3407 C CA . ARG A 1 424 ? -4.475 16.598 -6.802 1.00 87.31 424 ARG A CA 1
ATOM 3408 C C . ARG A 1 424 ? -3.116 17.142 -7.241 1.00 87.31 424 ARG A C 1
ATOM 3410 O O . ARG A 1 424 ? -2.540 16.623 -8.200 1.00 87.31 424 ARG A O 1
ATOM 3417 N N . ILE A 1 425 ? -2.618 18.184 -6.576 1.00 93.69 425 ILE A N 1
ATOM 3418 C CA . ILE A 1 425 ? -1.273 18.703 -6.813 1.00 93.69 425 ILE A CA 1
ATOM 3419 C C . ILE A 1 425 ? -0.273 17.786 -6.120 1.00 93.69 425 ILE A C 1
ATOM 3421 O O . ILE A 1 425 ? -0.358 17.510 -4.921 1.00 93.69 425 ILE A O 1
ATOM 3425 N N . VAL A 1 426 ? 0.704 17.332 -6.891 1.00 91.12 426 VAL A N 1
ATOM 3426 C CA . VAL A 1 426 ? 1.827 16.543 -6.394 1.00 91.12 426 VAL A CA 1
ATOM 3427 C C . VAL A 1 426 ? 3.124 17.304 -6.612 1.00 91.12 426 VAL A C 1
ATOM 3429 O O . VAL A 1 426 ? 3.246 18.139 -7.510 1.00 91.12 426 VAL A O 1
ATOM 3432 N N . PHE A 1 427 ? 4.099 17.024 -5.768 1.00 92.56 427 PHE A N 1
ATOM 3433 C CA . PHE A 1 427 ? 5.359 17.733 -5.688 1.00 92.56 427 PHE A CA 1
ATOM 3434 C C . PHE A 1 427 ? 6.518 16.744 -5.741 1.00 92.56 427 PHE A C 1
ATOM 3436 O O . PHE A 1 427 ? 6.469 15.652 -5.178 1.00 92.56 427 PHE A O 1
ATOM 3443 N N . CYS A 1 428 ? 7.582 17.135 -6.435 1.00 93.50 428 CYS A N 1
ATOM 3444 C CA . CYS A 1 428 ? 8.819 16.378 -6.453 1.00 93.50 428 CYS A CA 1
ATOM 3445 C C . CYS A 1 428 ? 9.770 16.884 -5.355 1.00 93.50 428 CYS A C 1
ATOM 3447 O O . CYS A 1 428 ? 10.299 17.991 -5.495 1.00 93.50 428 CYS A O 1
ATOM 3449 N N . PRO A 1 429 ? 10.123 16.069 -4.343 1.00 85.62 429 PRO A N 1
ATOM 3450 C CA . PRO A 1 429 ? 11.010 16.501 -3.261 1.00 85.62 429 PRO A CA 1
ATOM 3451 C C . PRO A 1 429 ? 12.432 16.825 -3.731 1.00 85.62 429 PRO A C 1
ATOM 3453 O O . PRO A 1 429 ? 13.096 17.658 -3.116 1.00 85.62 429 PRO A O 1
ATOM 3456 N N . THR A 1 430 ? 12.879 16.220 -4.836 1.00 92.94 430 THR A N 1
ATOM 3457 C CA . THR A 1 430 ? 14.223 16.413 -5.399 1.00 92.94 430 THR A CA 1
ATOM 3458 C C . THR A 1 430 ? 14.335 17.681 -6.246 1.00 92.94 430 THR A C 1
ATOM 3460 O O . THR A 1 430 ? 15.069 18.589 -5.883 1.00 92.94 430 THR A O 1
ATOM 3463 N N . CYS A 1 431 ? 13.603 17.779 -7.364 1.00 95.81 431 CYS A N 1
ATOM 3464 C CA . CYS A 1 431 ? 13.718 18.924 -8.279 1.00 95.81 431 CYS A CA 1
ATOM 3465 C C . CYS A 1 431 ? 12.737 20.070 -7.991 1.00 95.81 431 CYS A C 1
ATOM 3467 O O . CYS A 1 431 ? 12.674 21.022 -8.765 1.00 95.81 431 CYS A O 1
ATOM 3469 N N . LYS A 1 432 ? 11.947 19.959 -6.915 1.00 94.81 432 LYS A N 1
ATOM 3470 C CA . LYS A 1 432 ? 11.001 20.971 -6.423 1.00 94.81 432 LYS A CA 1
ATOM 3471 C C . LYS A 1 432 ? 9.879 21.364 -7.397 1.00 94.81 432 LYS A C 1
ATOM 3473 O O . LYS A 1 432 ? 9.193 22.356 -7.186 1.00 94.81 432 LYS A O 1
ATOM 3478 N N . ARG A 1 433 ? 9.662 20.579 -8.460 1.00 96.00 433 ARG A N 1
ATOM 3479 C CA . ARG A 1 433 ? 8.580 20.808 -9.429 1.00 96.00 433 ARG A CA 1
ATOM 3480 C C . ARG A 1 433 ? 7.227 20.359 -8.888 1.00 96.00 433 ARG A C 1
ATOM 3482 O O . ARG A 1 433 ? 7.132 19.298 -8.271 1.00 96.00 433 ARG A O 1
ATOM 3489 N N . PHE A 1 434 ? 6.195 21.126 -9.223 1.00 96.12 434 PHE A N 1
ATOM 3490 C CA . PHE A 1 434 ? 4.792 20.794 -8.990 1.00 96.12 434 PHE A CA 1
ATOM 3491 C C . PHE A 1 434 ? 4.158 20.226 -10.262 1.00 96.12 434 PHE A C 1
ATOM 3493 O O . PHE A 1 434 ? 4.484 20.644 -11.374 1.00 96.12 434 PHE A O 1
ATOM 3500 N N . TYR A 1 435 ? 3.243 19.279 -10.087 1.00 95.25 435 TYR A N 1
ATOM 3501 C CA . TYR A 1 435 ? 2.457 18.669 -11.152 1.00 95.25 435 TYR A CA 1
ATOM 3502 C C . TYR A 1 435 ? 0.985 18.649 -10.749 1.00 95.25 435 TYR A C 1
ATOM 3504 O O . TYR A 1 435 ? 0.655 18.456 -9.581 1.00 95.25 435 TYR A O 1
ATOM 3512 N N . TRP A 1 436 ? 0.096 18.827 -11.721 1.00 94.94 436 TRP A N 1
ATOM 3513 C CA . TRP A 1 436 ? -1.349 18.860 -11.508 1.00 94.94 436 TRP A CA 1
ATOM 3514 C C . TRP A 1 436 ? -2.092 18.291 -12.727 1.00 94.94 436 TRP A C 1
ATOM 3516 O O . TRP A 1 436 ? -1.508 18.158 -13.810 1.00 94.94 436 TRP A O 1
ATOM 3526 N N . PRO A 1 437 ? -3.377 17.925 -12.584 1.00 92.69 437 PRO A N 1
ATOM 3527 C CA . PRO A 1 437 ? -4.215 17.534 -13.712 1.00 92.69 437 PRO A CA 1
ATOM 3528 C C . PRO A 1 437 ? -4.375 18.666 -14.736 1.00 92.69 437 PRO A C 1
ATOM 3530 O O . PRO A 1 437 ? -4.551 19.826 -14.377 1.00 92.69 437 PRO A O 1
ATOM 3533 N N . GLY A 1 438 ? -4.371 18.329 -16.021 1.00 91.69 438 GLY A N 1
ATOM 3534 C CA . GLY A 1 438 ? -4.654 19.281 -17.092 1.00 91.69 438 GLY A CA 1
ATOM 3535 C C . GLY A 1 438 ? -4.296 18.730 -18.465 1.00 91.69 438 GLY A C 1
ATOM 3536 O O . GLY A 1 438 ? -3.825 17.597 -18.588 1.00 91.69 438 GLY A O 1
ATOM 3537 N N . SER A 1 439 ? -4.432 19.571 -19.488 1.00 89.75 439 SER A N 1
ATOM 3538 C CA . SER A 1 439 ? -4.315 19.181 -20.901 1.00 89.75 439 SER A CA 1
ATOM 3539 C C . SER A 1 439 ? -2.986 18.528 -21.284 1.00 89.75 439 SER A C 1
ATOM 3541 O O . SER A 1 439 ? -2.906 17.775 -22.252 1.00 89.75 439 SER A O 1
ATOM 3543 N N . HIS A 1 440 ? -1.893 18.803 -20.565 1.00 91.94 440 HIS A N 1
ATOM 3544 C CA . HIS A 1 440 ? -0.635 18.097 -20.809 1.00 91.94 440 HIS A CA 1
ATOM 3545 C C . HIS A 1 440 ? -0.700 16.641 -20.338 1.00 91.94 440 HIS A C 1
ATOM 3547 O O . HIS A 1 440 ? -0.274 15.746 -21.064 1.00 91.94 440 HIS A O 1
ATOM 3553 N N . ARG A 1 441 ? -1.267 16.404 -19.149 1.00 93.75 441 ARG A N 1
ATOM 3554 C CA . ARG A 1 441 ? -1.492 15.061 -18.606 1.00 93.75 441 ARG A CA 1
ATOM 3555 C C . ARG A 1 441 ? -2.466 14.281 -19.481 1.00 93.75 441 ARG A C 1
ATOM 3557 O O . ARG A 1 441 ? -2.153 13.157 -19.848 1.00 93.75 441 ARG A O 1
ATOM 3564 N N . GLU A 1 442 ? -3.582 14.899 -19.854 1.00 93.50 442 GLU A N 1
ATOM 3565 C CA . GLU A 1 442 ? -4.611 14.303 -20.720 1.00 93.50 442 GLU A CA 1
ATOM 3566 C C . GLU A 1 442 ? -4.012 13.845 -22.054 1.00 93.50 442 GLU A C 1
ATOM 3568 O O . GLU A 1 442 ? -4.086 12.665 -22.371 1.00 93.50 442 GLU A O 1
ATOM 3573 N N . ARG A 1 443 ? -3.252 14.705 -22.745 1.00 95.31 443 ARG A N 1
ATOM 3574 C CA . ARG A 1 443 ? -2.561 14.330 -23.993 1.00 95.31 443 ARG A CA 1
ATOM 3575 C C . ARG A 1 443 ? -1.554 13.190 -23.831 1.00 95.31 443 ARG A C 1
ATOM 3577 O O . ARG A 1 443 ? -1.314 12.437 -24.773 1.00 95.31 443 ARG A O 1
ATOM 3584 N N . MET A 1 444 ? -0.892 13.080 -22.677 1.00 95.50 444 MET A N 1
ATOM 3585 C CA . MET A 1 444 ? 0.008 11.951 -22.408 1.00 95.50 444 MET A CA 1
ATOM 3586 C C . MET A 1 444 ? -0.779 10.654 -22.198 1.00 95.50 444 MET A C 1
ATOM 3588 O O . MET A 1 444 ? -0.352 9.618 -22.703 1.00 95.50 444 MET A O 1
ATOM 3592 N N . VAL A 1 445 ? -1.921 10.728 -21.507 1.00 94.94 445 VAL A N 1
ATOM 3593 C CA . VAL A 1 445 ? -2.830 9.593 -21.295 1.00 94.94 445 VAL A CA 1
ATOM 3594 C C . VAL A 1 445 ? -3.447 9.124 -22.605 1.00 94.94 445 VAL A C 1
ATOM 3596 O O . VAL A 1 445 ? -3.418 7.930 -22.885 1.00 94.94 445 VAL A O 1
ATOM 3599 N N . GLU A 1 446 ? -3.958 10.047 -23.419 1.00 95.81 446 GLU A N 1
ATOM 3600 C CA . GLU A 1 446 ? -4.512 9.766 -24.747 1.00 95.81 446 GLU A CA 1
ATOM 3601 C C . GLU A 1 446 ? -3.483 9.044 -25.614 1.00 95.81 446 GLU A C 1
ATOM 3603 O O . GLU A 1 446 ? -3.745 7.947 -26.087 1.00 95.81 446 GLU A O 1
ATOM 3608 N N . ARG A 1 447 ? -2.255 9.572 -25.710 1.00 96.00 447 ARG A N 1
ATOM 3609 C CA . ARG A 1 447 ? -1.191 8.918 -26.488 1.00 96.00 447 ARG A CA 1
ATOM 3610 C C . ARG A 1 447 ? -0.891 7.498 -26.024 1.00 96.00 447 ARG A C 1
ATOM 3612 O O . ARG A 1 447 ? -0.730 6.621 -26.862 1.00 96.00 447 ARG A O 1
ATOM 3619 N N . LEU A 1 448 ? -0.765 7.275 -24.716 1.00 95.19 448 LEU A N 1
ATOM 3620 C CA . LEU A 1 448 ? -0.513 5.932 -24.187 1.00 95.19 448 LEU A CA 1
ATOM 3621 C C . LEU A 1 448 ? -1.696 4.996 -24.473 1.00 95.19 448 LEU A C 1
ATOM 3623 O O . LEU A 1 448 ? -1.475 3.865 -24.900 1.00 95.19 448 LEU A O 1
ATOM 3627 N N . THR A 1 449 ? -2.926 5.504 -24.351 1.00 93.88 449 THR A N 1
ATOM 3628 C CA . THR A 1 449 ? -4.158 4.782 -24.705 1.00 93.88 449 THR A CA 1
ATOM 3629 C C . THR A 1 449 ? -4.160 4.379 -26.178 1.00 93.88 449 THR A C 1
ATOM 3631 O O . THR A 1 449 ? -4.353 3.207 -26.491 1.00 93.88 449 THR A O 1
ATOM 3634 N N . ASP A 1 450 ? -3.839 5.307 -27.081 1.00 95.56 450 ASP A N 1
ATOM 3635 C CA . ASP A 1 450 ? -3.740 5.065 -28.528 1.00 95.56 450 ASP A CA 1
ATOM 3636 C C . ASP A 1 450 ? -2.644 4.049 -28.885 1.00 95.56 450 ASP A C 1
ATOM 3638 O O . ASP A 1 450 ? -2.644 3.434 -29.955 1.00 95.56 450 ASP A O 1
ATOM 3642 N N . TRP A 1 451 ? -1.649 3.889 -28.012 1.00 94.56 451 TRP A N 1
ATOM 3643 C CA . TRP A 1 451 ? -0.588 2.897 -28.167 1.00 94.56 451 TRP A CA 1
ATOM 3644 C C . TRP A 1 451 ? -0.943 1.543 -27.542 1.00 94.56 451 TRP A C 1
ATOM 3646 O O . TRP A 1 451 ? -0.182 0.591 -27.724 1.00 94.56 451 TRP A O 1
ATOM 3656 N N . GLY A 1 452 ? -2.099 1.446 -26.879 1.00 89.81 452 GLY A N 1
ATOM 3657 C CA . GLY A 1 452 ? -2.650 0.234 -26.277 1.00 89.81 452 GLY A CA 1
ATOM 3658 C C . GLY A 1 452 ? -2.339 0.057 -24.789 1.00 89.81 452 GLY A C 1
ATOM 3659 O O . GLY A 1 452 ? -2.355 -1.080 -24.322 1.00 89.81 452 GLY A O 1
ATOM 3660 N N . TYR A 1 453 ? -1.992 1.121 -24.057 1.00 86.56 453 TYR A N 1
ATOM 3661 C CA . TYR A 1 453 ? -1.662 1.085 -22.621 1.00 86.56 453 TYR A CA 1
ATOM 3662 C C . TYR A 1 453 ? -2.745 1.684 -21.726 1.00 86.56 453 TYR A C 1
ATOM 3664 O O . TYR A 1 453 ? -3.484 2.595 -22.165 1.00 86.56 453 TYR A O 1
#

Sequence (453 aa):
MIFKELYNNLGARPGATWLEHYIGTVLLRVYNPYNSALACQVWARDLVSLWLNYYLLSSLSVFLLTLLLGCASLSTLPPAKPFSQQDTNRLISNLQDQGEKVSSFQGVGKLHLKKGEEEIEANLFAIGSNPYKIRLEITHSWGKPLLYIVADEKSISVLSLTDKKFFRGPPHSLDMKHFFLYGLDLDLAWKIFSGSVPILSGSGGTVSLKPHEISLYNKQGEIMETISFSSKTLLPRSICFPKKGFSILYSEFEEGDLGLKIKLLKENEDQLVVIRYKSLTLNKPVPEEIFELNPPSNFEIVNPIIFVADTMLGKLARYLRIMGYDTFYQTSYPDQRLSELVKEGRILLTRNHETANQYLNSIFVDCDLVKDQLKAVDKSLKLTRDRRDWFTRCIVCNSPLSKAELEVARQNVPDFVFSKYHERIVFCPTCKRFYWPGSHRERMVERLTDWGY

Radius of gyration: 38.43 Å; chains: 1; bounding box: 134×56×64 Å

Secondary structure (DSSP, 8-state):
-HHHHHHHHHHTSTT--HHHHHHHHHHHHHT-TT-HHHHHHHHHHHHHHHHHHHHHHHHHHHHHHHHHS--------PPPPPPPHHHHHHHHHHHHHHHHT--EEEEEEEEEEEETTEEEEEEEEEEEETTTEEEEEEEETTS-EEEEEEE-SS-EEEEETTTTEEEEE-TTTS-GGGTT-TT--HHHHHHHHTT-------TT-EE--STTEEEEE-TTS-EEEEEEE-TTT--EEEEEETTTTEEEEEEPPPTTS---EEEEEESSSSEEEEEEEEEEEES----GGGG-----TTSEEE---EEEE-GGGHHHHHHHHHTT-EEE--SS--TTHHHHHHHTTPEEEES-HHHHHH-SSEEE---SSHHHHHHHHHHHH-----GGGTT-B-TTT-PBPEEPPHHHHHHHS-HHHHHHHGGG-EE-TTT--EE-SSHHHHHHHHHHHHTT-